Protein AF-0000000083314816 (afdb_homodimer)

Nearest PDB structures (foldseek):
  6uxu-assembly1_B  TM=8.491E-01  e=1.220E-17  Ochrobactrum sp. CTN-11
  4bp0-assembly1_A  TM=9.029E-01  e=8.608E-15  Pseudomonas aeruginosa
  4pdx-assembly1_A  TM=7.341E-01  e=4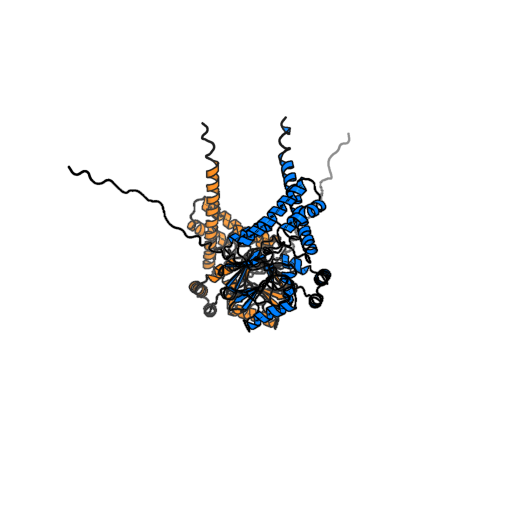.597E-15  Escherichia coli K-12
  4nur-assembly1_A  TM=7.501E-01  e=1.059E-13  Pseudomonas sp. S9
  2yhe-assembly3_C  TM=7.463E-01  e=1.769E-13  Pseudomonas sp. DSM 6611

Sequence (682 aa):
MSPLSGDNRQHREVLKQSSSWREGNMARRRSAVRIGVTGLGEREELAPGIFINTHYRGCTPGFIYTEEGIILVDTPLIPKQAIDWRQQIEEEYPGHPFLYLINTDHHRGHALGNQYFMPCKVIAHERAHKEMSGYTENFKERVRNSFKREPEIQAQLNNIIIIPPHVTFTNRAKLLFGGREIELIFVGGHTPATSIVWLPEEKICFVGDIVWVDQHPYMAQGNTLEWLSALELIRQLGAEILVPGHGPVCTPDATYKVAEYIEFMRARVRDYYLAGKTKNETKSGLVGEMLEWFPVPPERKAKIESQIKSGLNRVYREIQREMEEQGDGVHQDGDEDEDDDMSPLSGDNRQHREVLKQSSSWREGNMARRRSAVRIGVTGLGEREELAPGIFINTHYRGCTPGFIYTEEGIILVDTPLIPKQAIDWRQQIEEEYPGHPFLYLINTDHHRGHALGNQYFMPCKVIAHERAHKEMSGYTENFKERVRNSFKREPEIQAQLNNIIIIPPHVTFTNRAKLLFGGREIELIFVGGHTPATSIVWLPEEKICFVGDIVWVDQHPYMAQGNTLEWLSALELIRQLGAEILVPGHGPVCTPDATYKVAEYIEFMRARVRDYYLAGKTKNETKSGLVGEMLEWFPVPPERKAKIESQIKSGLNRVYREIQREMEEQGDGVHQDGDEDEDDD

Secondary structure (DSSP, 8-state):
-----------------------------------S--S----EEEETTEEE-SSSSSS--EEEEETTEEEEE---SSHHHHHHHHHHHHHHSTTPPEEEEE-S-SSHHHHGGGGGGTTSEEEEEHHHHHHHHT--HHHHHHHHHTTTT-HHHHHHGGG------SEEESSEEEEEETTEEEEEEE--SSSTT-EEEEETTTTEEEEEEEEETTS----TT--HHHHHHHHHHHHHHT-SEEEEEESS-B-THHHHHHHHHHHHHHHHHHHHHHTT--HHHHHHHHHHHHHTTS---GGGHHHHHHHHHHHHHHHHHHHHHHHHHHHHHHTTTSTTSGGG-/------SGGG----------------------------S----EEEETTEEE-SSSSSS--EEEEETTEEEEE---SSHHHHHHHHHHHHHHSTTPPEEEEE-S-SSHHHHGGGGGGTTSEEEEEHHHHHHHHT--HHHHHHHHHTTTT-HHHHHHGGG------SEEESSEEEEEETTEEEEEEE--SSSTT-EEEEETTTTEEEEEEEEETTS----TT--HHHHHHHHHHHHHHT-SEEEEEESS-B-THHHHHHHHHHHHHHHHHHHHHHTT--HHHHHHHHHHHHHTTS---GGGHHHHHHHHHHHHHHHHHHHHHHHHHHHHHHTTTSTTSGGG-

pLDDT: mean 86.18, std 24.82, range [18.45, 98.94]

InterPro domains:
  IPR001279 Metallo-beta-lactamase [PF00753] (62-246)
  IPR001279 Metallo-beta-lactamase [SM00849] (58-246)
  IPR036866 Ribonuclease Z/Hydroxyacylglutathione hydrolase-like [G3DSA:3.60.15.10] (41-270)
  IPR036866 Ribonuclease Z/Hydroxyacylglutathione hydrolase-like [SSF56281] (39-324)
  IPR050855 Metallo-beta-lactamase type 2-like [PTHR42951] (54-259)

Structure (mmCIF, N/CA/C/O backbone):
data_AF-0000000083314816-model_v1
#
loop_
_entity.id
_entity.type
_entity.pdbx_description
1 polymer 'MBL fold metallo-hydrolase'
#
loop_
_atom_site.group_PDB
_atom_site.id
_atom_site.type_symbol
_atom_site.label_atom_id
_atom_site.label_alt_id
_atom_site.label_comp_id
_atom_site.label_asym_id
_atom_site.label_entity_id
_atom_site.label_seq_id
_atom_site.pdbx_PDB_ins_code
_atom_site.Cartn_x
_atom_site.Cartn_y
_atom_site.Cartn_z
_atom_site.occupancy
_atom_site.B_iso_or_equiv
_atom_site.auth_seq_id
_atom_site.auth_comp_id
_atom_site.auth_asym_id
_atom_site.auth_atom_id
_atom_site.pdbx_PDB_model_num
ATOM 1 N N . MET A 1 1 ? 43 -64.75 64.438 1 20.27 1 MET A N 1
ATOM 2 C CA . MET A 1 1 ? 42.844 -65.875 63.531 1 20.27 1 MET A CA 1
ATOM 3 C C . MET A 1 1 ? 42.094 -65.438 62.25 1 20.27 1 MET A C 1
ATOM 5 O O . MET A 1 1 ? 42.375 -66 61.188 1 20.27 1 MET A O 1
ATOM 9 N N . SER A 1 2 ? 40.906 -64.812 62.281 1 21.38 2 SER A N 1
ATOM 10 C CA . SER A 1 2 ? 39.906 -65.375 61.406 1 21.38 2 SER A CA 1
ATOM 11 C C . SER A 1 2 ? 40.094 -64.938 59.969 1 21.38 2 SER A C 1
ATOM 13 O O . SER A 1 2 ? 40.344 -63.75 59.688 1 21.38 2 SER A O 1
ATOM 15 N N . PRO A 1 3 ? 40.188 -65.75 58.906 1 25.14 3 PRO A N 1
ATOM 16 C CA . PRO A 1 3 ? 40.625 -65.938 57.531 1 25.14 3 PRO A CA 1
ATOM 17 C C . PRO A 1 3 ? 39.719 -65.312 56.5 1 25.14 3 PRO A C 1
ATOM 19 O O . PRO A 1 3 ? 40.125 -65.125 55.344 1 25.14 3 PRO A O 1
ATOM 22 N N . LEU A 1 4 ? 38.406 -65 56.875 1 20.64 4 LEU A N 1
ATOM 23 C CA . LEU A 1 4 ? 37.438 -65.562 55.969 1 20.64 4 LEU A CA 1
ATOM 24 C C . LEU A 1 4 ? 37.5 -64.938 54.594 1 20.64 4 LEU A C 1
ATOM 26 O O . LEU A 1 4 ? 37.406 -65.625 53.562 1 20.64 4 LEU A O 1
ATOM 30 N N . SER A 1 5 ? 37.219 -63.531 54.344 1 24.67 5 SER A N 1
ATOM 31 C CA . SER A 1 5 ? 36.031 -63.281 53.562 1 24.67 5 SER A CA 1
ATOM 32 C C . SER A 1 5 ? 36.344 -63.25 52.062 1 24.67 5 SER A C 1
ATOM 34 O O . SER A 1 5 ? 37.031 -62.344 51.594 1 24.67 5 SER A O 1
ATOM 36 N N . GLY A 1 6 ? 36.5 -64.375 51.344 1 22.3 6 GLY A N 1
ATOM 37 C CA . GLY A 1 6 ? 36.969 -64.812 50.062 1 22.3 6 GLY A CA 1
ATOM 38 C C . GLY A 1 6 ? 36.281 -64.188 48.906 1 22.3 6 GLY A C 1
ATOM 39 O O . GLY A 1 6 ? 36.938 -63.688 47.969 1 22.3 6 GLY A O 1
ATOM 40 N N . ASP A 1 7 ? 34.969 -64.562 48.719 1 20.66 7 ASP A N 1
ATOM 41 C CA . ASP A 1 7 ? 34.531 -65.312 47.562 1 20.66 7 ASP A CA 1
ATOM 42 C C . ASP A 1 7 ? 34.312 -64.438 46.375 1 20.66 7 ASP A C 1
ATOM 44 O O . ASP A 1 7 ? 34.844 -64.625 45.281 1 20.66 7 ASP A O 1
ATOM 48 N N . ASN A 1 8 ? 32.969 -64.062 46.062 1 20.09 8 ASN A N 1
ATOM 49 C CA . ASN A 1 8 ? 32.094 -64.5 44.969 1 20.09 8 ASN A CA 1
ATOM 50 C C . ASN A 1 8 ? 32 -63.5 43.844 1 20.09 8 ASN A C 1
ATOM 52 O O . ASN A 1 8 ? 31.078 -62.688 43.812 1 20.09 8 ASN A O 1
ATOM 56 N N . ARG A 1 9 ? 32.969 -62.531 43.625 1 23.69 9 ARG A N 1
ATOM 57 C CA . ARG A 1 9 ? 32.688 -61.375 42.781 1 23.69 9 ARG A CA 1
ATOM 58 C C . ARG A 1 9 ? 32.375 -61.812 41.344 1 23.69 9 ARG A C 1
ATOM 60 O O . ARG A 1 9 ? 33.156 -61.562 40.438 1 23.69 9 ARG A O 1
ATOM 67 N N . GLN A 1 10 ? 31.906 -63.188 41.219 1 18.72 10 GLN A N 1
ATOM 68 C CA . GLN A 1 10 ? 31.828 -63.781 39.875 1 18.72 10 GLN A CA 1
ATOM 69 C C . GLN A 1 10 ? 31.172 -62.812 38.906 1 18.72 10 GLN A C 1
ATOM 71 O O . GLN A 1 10 ? 31.734 -62.531 37.844 1 18.72 10 GLN A O 1
ATOM 76 N N . HIS A 1 11 ? 29.812 -63.125 38.562 1 19.84 11 HIS A N 1
ATOM 77 C CA . HIS A 1 11 ? 29.062 -63.5 37.375 1 19.84 11 HIS A CA 1
ATOM 78 C C . HIS A 1 11 ? 28.484 -62.281 36.688 1 19.84 11 HIS A C 1
ATOM 80 O O . HIS A 1 11 ? 27.359 -61.875 36.969 1 19.84 11 HIS A O 1
ATOM 86 N N . ARG A 1 12 ? 29.109 -61.125 36.688 1 20.83 12 ARG A N 1
ATOM 87 C CA . ARG A 1 12 ? 28.406 -59.969 36.125 1 20.83 12 ARG A CA 1
ATOM 88 C C . ARG A 1 12 ? 27.891 -60.281 34.719 1 20.83 12 ARG A C 1
ATOM 90 O O . ARG A 1 12 ? 28.375 -59.719 33.75 1 20.83 12 ARG A O 1
ATOM 97 N N . GLU A 1 13 ? 27.766 -61.656 34.438 1 19.08 13 GLU A N 1
ATOM 98 C CA . GLU A 1 13 ? 27.453 -62.031 33.062 1 19.08 13 GLU A CA 1
ATOM 99 C C . GLU A 1 13 ? 26.344 -61.188 32.469 1 19.08 13 GLU A C 1
ATOM 101 O O . GLU A 1 13 ? 26.438 -60.688 31.359 1 19.08 13 GLU A O 1
ATOM 106 N N . VAL A 1 14 ? 25.016 -61.469 32.844 1 21.23 14 VAL A N 1
ATOM 107 C CA . VAL A 1 14 ? 23.922 -61.781 31.922 1 21.23 14 VAL A CA 1
ATOM 108 C C . VAL A 1 14 ? 23.266 -60.5 31.438 1 21.23 14 VAL A C 1
ATOM 110 O O . VAL A 1 14 ? 22.266 -60.562 30.703 1 21.23 14 VAL A O 1
ATOM 113 N N . LEU A 1 15 ? 23.516 -59.406 31.953 1 20.12 15 LEU A N 1
ATOM 114 C CA . LEU A 1 15 ? 22.219 -58.75 31.812 1 20.12 15 LEU A CA 1
ATOM 115 C C . LEU A 1 15 ? 21.609 -59.062 30.438 1 20.12 15 LEU A C 1
ATOM 117 O O . LEU A 1 15 ? 22.328 -59.156 29.453 1 20.12 15 LEU A O 1
ATOM 121 N N . LYS A 1 16 ? 20.156 -59.281 30.375 1 20.28 16 LYS A N 1
ATOM 122 C CA . LYS A 1 16 ? 18.906 -59.625 29.703 1 20.28 16 LYS A CA 1
ATOM 123 C C . LYS A 1 16 ? 18.828 -58.969 28.344 1 20.28 16 LYS A C 1
ATOM 125 O O . LYS A 1 16 ? 19.391 -57.875 28.125 1 20.28 16 LYS A O 1
ATOM 130 N N . GLN A 1 17 ? 17.719 -59.219 27.484 1 18.45 17 GLN A N 1
ATOM 131 C CA . GLN A 1 17 ? 17.172 -59.781 26.266 1 18.45 17 GLN A CA 1
ATOM 132 C C . GLN A 1 17 ? 16.938 -58.719 25.219 1 18.45 17 GLN A C 1
ATOM 134 O O . GLN A 1 17 ? 17.312 -58.875 24.047 1 18.45 17 GLN A O 1
ATOM 139 N N . SER A 1 18 ? 15.672 -57.875 25.203 1 21.36 18 SER A N 1
ATOM 140 C CA . SER A 1 18 ? 14.453 -57.781 24.391 1 21.36 18 SER A CA 1
ATOM 141 C C . SER A 1 18 ? 14.625 -56.812 23.234 1 21.36 18 SER A C 1
ATOM 143 O O . SER A 1 18 ? 15.242 -55.75 23.375 1 21.36 18 SER A O 1
ATOM 145 N N . SER A 1 19 ? 14.281 -57.281 21.906 1 22.34 19 SER A N 1
ATOM 146 C CA . SER A 1 19 ? 14.164 -57.094 20.453 1 22.34 19 SER A CA 1
ATOM 147 C C . SER A 1 19 ? 13.305 -55.906 20.109 1 22.34 19 SER A C 1
ATOM 149 O O . SER A 1 19 ? 13.055 -55.625 18.922 1 22.34 19 SER A O 1
ATOM 151 N N . SER A 1 20 ? 12.344 -55.344 20.938 1 24.84 20 SER A N 1
ATOM 152 C CA . SER A 1 20 ? 11.141 -54.906 20.234 1 24.84 20 SER A CA 1
ATOM 153 C C . SER A 1 20 ? 11.469 -53.812 19.219 1 24.84 20 SER A C 1
ATOM 155 O O . SER A 1 20 ? 12.047 -52.781 19.562 1 24.84 20 SER A O 1
ATOM 157 N N . TRP A 1 21 ? 11.625 -54.188 17.922 1 21.34 21 TRP A N 1
ATOM 158 C CA . TRP A 1 21 ? 11.609 -53.531 16.625 1 21.34 21 TRP A CA 1
ATOM 159 C C . TRP A 1 21 ? 10.484 -52.5 16.562 1 21.34 21 TRP A C 1
ATOM 161 O O . TRP A 1 21 ? 9.305 -52.844 16.516 1 21.34 21 TRP A O 1
ATOM 171 N N . ARG A 1 22 ? 10.352 -51.531 17.531 1 26.05 22 ARG A N 1
ATOM 172 C CA . ARG A 1 22 ? 9.289 -50.562 17.312 1 26.05 22 ARG A CA 1
ATOM 173 C C . ARG A 1 22 ? 9.242 -50.125 15.852 1 26.05 22 ARG A C 1
ATOM 175 O O . ARG A 1 22 ? 10.219 -49.594 15.328 1 26.05 22 ARG A O 1
ATOM 182 N N . GLU A 1 23 ? 8.406 -50.781 14.992 1 22.8 23 GLU A N 1
ATOM 183 C CA . GLU A 1 23 ? 7.863 -50.438 13.68 1 22.8 23 GLU A CA 1
ATOM 184 C C . GLU A 1 23 ? 7.586 -48.938 13.562 1 22.8 23 GLU A C 1
ATOM 186 O O . GLU A 1 23 ? 6.758 -48.406 14.297 1 22.8 23 GLU A O 1
ATOM 191 N N . GLY A 1 24 ? 8.641 -48.188 13.484 1 25.47 24 GLY A N 1
ATOM 192 C CA . GLY A 1 24 ? 8.602 -46.781 13.141 1 25.47 24 GLY A CA 1
ATOM 193 C C . GLY A 1 24 ? 7.52 -46.438 12.133 1 25.47 24 GLY A C 1
ATOM 194 O O . GLY A 1 24 ? 7.508 -46.969 11.023 1 25.47 24 GLY A O 1
ATOM 195 N N . ASN A 1 25 ? 6.246 -46.281 12.656 1 25.61 25 ASN A N 1
ATOM 196 C CA . ASN A 1 25 ? 5.129 -45.781 11.859 1 25.61 25 ASN A CA 1
ATOM 197 C C . ASN A 1 25 ? 5.57 -44.688 10.914 1 25.61 25 ASN A C 1
ATOM 199 O O . ASN A 1 25 ? 5.91 -43.594 11.352 1 25.61 25 ASN A O 1
ATOM 203 N N . MET A 1 26 ? 6.434 -45.031 9.969 1 24.25 26 MET A N 1
ATOM 204 C CA . MET A 1 26 ? 6.605 -44.188 8.789 1 24.25 26 MET A CA 1
ATOM 205 C C . MET A 1 26 ? 5.27 -43.625 8.336 1 24.25 26 MET A C 1
ATOM 207 O O . MET A 1 26 ? 4.438 -44.344 7.785 1 24.25 26 MET A O 1
ATOM 211 N N . ALA A 1 27 ? 4.723 -42.719 9.086 1 31.62 27 ALA A N 1
ATOM 212 C CA . ALA A 1 27 ? 3.654 -41.969 8.445 1 31.62 27 ALA A CA 1
ATOM 213 C C . ALA A 1 27 ? 3.957 -41.75 6.961 1 31.62 27 ALA A C 1
ATOM 215 O O . ALA A 1 27 ? 4.957 -41.094 6.613 1 31.62 27 ALA A O 1
ATOM 216 N N . ARG A 1 28 ? 3.686 -42.688 6.008 1 26.64 28 ARG A N 1
ATOM 217 C CA . ARG A 1 28 ? 3.578 -42.469 4.566 1 26.64 28 ARG A CA 1
ATOM 218 C C . ARG A 1 28 ? 3.115 -41.062 4.242 1 26.64 28 ARG A C 1
ATOM 220 O O . ARG A 1 28 ? 1.973 -40.688 4.527 1 26.64 28 ARG A O 1
ATOM 227 N N . ARG A 1 29 ? 3.971 -40.188 4.277 1 31.88 29 ARG A N 1
ATOM 228 C CA . ARG A 1 29 ? 3.805 -38.906 3.631 1 31.88 29 ARG A CA 1
ATOM 229 C C . ARG A 1 29 ? 3.16 -39.062 2.258 1 31.88 29 ARG A C 1
ATOM 231 O O . ARG A 1 29 ? 3.775 -39.594 1.332 1 31.88 29 ARG A O 1
ATOM 238 N N . ARG A 1 30 ? 1.808 -39.344 2.295 1 30 30 ARG A N 1
ATOM 239 C CA . ARG A 1 30 ? 0.993 -39.281 1.086 1 30 30 ARG A CA 1
ATOM 240 C C . ARG A 1 30 ? 1.408 -38.125 0.194 1 30 30 ARG A C 1
ATOM 242 O O . ARG A 1 30 ? 1.398 -36.969 0.626 1 30 30 ARG A O 1
ATOM 249 N N . SER A 1 31 ? 2.369 -38.406 -0.643 1 30.31 31 SER A N 1
ATOM 250 C CA . SER A 1 31 ? 2.574 -37.531 -1.778 1 30.31 31 SER A CA 1
ATOM 251 C C . SER A 1 31 ? 1.247 -37.094 -2.396 1 30.31 31 SER A C 1
ATOM 253 O O . SER A 1 31 ? 0.517 -37.938 -2.943 1 30.31 31 SER A O 1
ATOM 255 N N . ALA A 1 32 ? 0.438 -36.375 -1.744 1 33.25 32 ALA A N 1
ATOM 256 C CA . ALA A 1 32 ? -0.787 -35.875 -2.365 1 33.25 32 ALA A CA 1
ATOM 257 C C . ALA A 1 32 ? -0.501 -35.281 -3.742 1 33.25 32 ALA A C 1
ATOM 259 O O . ALA A 1 32 ? -0.044 -34.156 -3.852 1 33.25 32 ALA A O 1
ATOM 260 N N . VAL A 1 33 ? 0.19 -36.031 -4.566 1 32.28 33 VAL A N 1
ATOM 261 C CA . VAL A 1 33 ? 0.134 -35.625 -5.965 1 32.28 33 VAL A CA 1
ATOM 262 C C . VAL A 1 33 ? -1.288 -35.188 -6.32 1 32.28 33 VAL A C 1
ATOM 264 O O . VAL A 1 33 ? -2.23 -35.969 -6.188 1 32.28 33 VAL A O 1
ATOM 267 N N . ARG A 1 34 ? -1.698 -33.906 -6.262 1 39.19 34 ARG A N 1
ATOM 268 C CA . ARG A 1 34 ? -2.963 -33.344 -6.73 1 39.19 34 ARG A CA 1
ATOM 269 C C . ARG A 1 34 ? -3.264 -33.812 -8.156 1 39.19 34 ARG A C 1
ATOM 271 O O . ARG A 1 34 ? -2.826 -33.156 -9.117 1 39.19 34 ARG A O 1
ATOM 278 N N . ILE A 1 35 ? -3.018 -34.875 -8.719 1 32.91 35 ILE A N 1
ATOM 279 C CA . ILE A 1 35 ? -3.594 -35.375 -9.953 1 32.91 35 ILE A CA 1
ATOM 280 C C . ILE A 1 35 ? -5.117 -35.281 -9.898 1 32.91 35 ILE A C 1
ATOM 282 O O . ILE A 1 35 ? -5.746 -35.75 -8.945 1 32.91 35 ILE A O 1
ATOM 286 N N . GLY A 1 36 ? -5.859 -34.594 -10.969 1 36.47 36 GLY A N 1
ATOM 287 C CA . GLY A 1 36 ? -7.152 -34.406 -11.617 1 36.47 36 GLY A CA 1
ATOM 288 C C . GLY A 1 36 ? -8.258 -34.031 -10.648 1 36.47 36 GLY A C 1
ATOM 289 O O . GLY A 1 36 ? -9.398 -34.469 -10.789 1 36.47 36 GLY A O 1
ATOM 290 N N . VAL A 1 37 ? -7.98 -33.594 -9.469 1 39.78 37 VAL A N 1
ATOM 291 C CA . VAL A 1 37 ? -9.102 -33.406 -8.539 1 39.78 37 VAL A CA 1
ATOM 292 C C . VAL A 1 37 ? -10.086 -32.406 -9.102 1 39.78 37 VAL A C 1
ATOM 294 O O . VAL A 1 37 ? -9.766 -31.203 -9.203 1 39.78 37 VAL A O 1
ATOM 297 N N . THR A 1 38 ? -10.867 -32.656 -10.109 1 46.25 38 THR A N 1
ATOM 298 C CA . THR A 1 38 ? -12.078 -31.938 -10.484 1 46.25 38 THR A CA 1
ATOM 299 C C . THR A 1 38 ? -12.961 -31.688 -9.266 1 46.25 38 THR A C 1
ATOM 301 O O . THR A 1 38 ? -14.031 -31.094 -9.375 1 46.25 38 THR A O 1
ATOM 304 N N . GLY A 1 39 ? -12.547 -32.188 -8.172 1 53.81 39 GLY A N 1
ATOM 305 C CA . GLY A 1 39 ? -13.516 -32.062 -7.094 1 53.81 39 GLY A CA 1
ATOM 306 C C . GLY A 1 39 ? -13.375 -30.766 -6.32 1 53.81 39 GLY A C 1
ATOM 307 O O . GLY A 1 39 ? -12.414 -30.016 -6.523 1 53.81 39 GLY A O 1
ATOM 308 N N . LEU A 1 40 ? -14.492 -30.219 -5.902 1 64.25 40 LEU A N 1
ATOM 309 C CA . LEU A 1 40 ? -14.633 -29 -5.102 1 64.25 40 LEU A CA 1
ATOM 310 C C . LEU A 1 40 ? -13.93 -29.156 -3.758 1 64.25 40 LEU A C 1
ATOM 312 O O . LEU A 1 40 ? -13.5 -28.156 -3.162 1 64.25 40 LEU A O 1
ATOM 316 N N . GLY A 1 41 ? -13.328 -30.344 -3.457 1 65.56 41 GLY A N 1
ATOM 317 C CA . GLY A 1 41 ? -12.648 -30.656 -2.211 1 65.56 41 GLY A CA 1
ATOM 318 C C . GLY A 1 41 ? -13.18 -29.859 -1.029 1 65.56 41 GLY A C 1
ATOM 319 O O . GLY A 1 41 ? -14.109 -29.062 -1.175 1 65.56 41 GLY A O 1
ATOM 320 N N . GLU A 1 42 ? -12.75 -30.297 0.135 1 80 42 GLU A N 1
ATOM 321 C CA . GLU A 1 42 ? -13.195 -29.641 1.361 1 80 42 GLU A CA 1
ATOM 322 C C . GLU A 1 42 ? -12.195 -28.562 1.801 1 80 42 GLU A C 1
ATOM 324 O O . GLU A 1 42 ? -10.984 -28.766 1.7 1 80 42 GLU A O 1
ATOM 329 N N . ARG A 1 43 ? -12.797 -27.531 2.162 1 88.06 43 ARG A N 1
ATOM 330 C CA . ARG A 1 43 ? -11.992 -26.469 2.744 1 88.06 43 ARG A CA 1
ATOM 331 C C . ARG A 1 43 ? -11.367 -26.906 4.062 1 88.06 43 ARG A C 1
ATOM 333 O O . ARG A 1 43 ? -11.883 -27.812 4.73 1 88.06 43 ARG A O 1
ATOM 340 N N . GLU A 1 44 ? -10.242 -26.422 4.324 1 94.25 44 GLU A N 1
ATOM 341 C CA . GLU A 1 44 ? -9.523 -26.625 5.574 1 94.25 44 GLU A CA 1
ATOM 342 C C . GLU A 1 44 ? -9.398 -25.344 6.375 1 94.25 44 GLU A C 1
ATOM 344 O O . GLU A 1 44 ? -9.133 -24.281 5.809 1 94.25 44 GLU A O 1
ATOM 349 N N . GLU A 1 45 ? -9.672 -25.422 7.68 1 96.81 45 GLU A N 1
ATOM 350 C CA . GLU A 1 45 ? -9.422 -24.281 8.57 1 96.81 45 GLU A CA 1
ATOM 351 C C . GLU A 1 45 ? -8.078 -24.422 9.266 1 96.81 45 GLU A C 1
ATOM 353 O O . GLU A 1 45 ? -7.887 -25.328 10.086 1 96.81 45 GLU A O 1
ATOM 358 N N . LEU A 1 46 ? -7.184 -23.547 9.023 1 97.94 46 LEU A N 1
ATOM 359 C CA . LEU A 1 46 ? -5.824 -23.625 9.547 1 97.94 46 LEU A CA 1
ATOM 360 C C . LEU A 1 46 ? -5.75 -23.031 10.953 1 97.94 46 LEU A C 1
ATOM 362 O O . LEU A 1 46 ? -4.938 -23.469 11.773 1 97.94 46 LEU A O 1
ATOM 366 N N . ALA A 1 47 ? -6.48 -22.047 11.203 1 98 47 ALA A N 1
ATOM 367 C CA . ALA A 1 47 ? -6.695 -21.312 12.453 1 98 47 ALA A CA 1
ATOM 368 C C . ALA A 1 47 ? -8.086 -20.688 12.484 1 98 47 ALA A C 1
ATOM 370 O O . ALA A 1 47 ? -8.773 -20.625 11.461 1 98 47 ALA A O 1
ATOM 371 N N . PRO A 1 48 ? -8.555 -20.328 13.656 1 97.5 48 PRO A N 1
ATOM 372 C CA . PRO A 1 48 ? -9.898 -19.75 13.695 1 97.5 48 PRO A CA 1
ATOM 373 C C . PRO A 1 48 ? -10.102 -18.625 12.672 1 97.5 48 PRO A C 1
ATOM 375 O O . PRO A 1 48 ? -9.438 -17.594 12.758 1 97.5 48 PRO A O 1
ATOM 378 N N . GLY A 1 49 ? -10.922 -18.891 11.68 1 97.88 49 GLY A N 1
ATOM 379 C CA . GLY A 1 49 ? -11.297 -17.875 10.711 1 97.88 49 GLY A CA 1
ATOM 380 C C . GLY A 1 49 ? -10.375 -17.828 9.508 1 97.88 49 GLY A C 1
ATOM 381 O O . GLY A 1 49 ? -10.5 -16.938 8.656 1 97.88 49 GLY A O 1
ATOM 382 N N . ILE A 1 50 ? -9.391 -18.734 9.484 1 98.62 50 ILE A N 1
ATOM 383 C CA . ILE A 1 50 ? -8.484 -18.797 8.344 1 98.62 50 ILE A CA 1
ATOM 384 C C . ILE A 1 50 ? -8.688 -20.109 7.59 1 98.62 50 ILE A C 1
ATOM 386 O O . ILE A 1 50 ? -8.367 -21.172 8.102 1 98.62 50 ILE A O 1
ATOM 390 N N . PHE A 1 51 ? -9.133 -19.984 6.348 1 98.19 51 PHE A N 1
ATOM 391 C CA . PHE A 1 51 ? -9.523 -21.156 5.586 1 98.19 51 PHE A CA 1
ATOM 392 C C . PHE A 1 51 ? -8.781 -21.203 4.254 1 98.19 51 PHE A C 1
ATOM 394 O O . PHE A 1 51 ? -8.445 -20.172 3.686 1 98.19 51 PHE A O 1
ATOM 401 N N . ILE A 1 52 ? -8.562 -22.469 3.766 1 98.12 52 ILE A N 1
ATOM 402 C CA . ILE A 1 52 ? -7.949 -22.672 2.457 1 98.12 52 ILE A CA 1
ATOM 403 C C . ILE A 1 52 ? -8.617 -23.844 1.742 1 98.12 52 ILE A C 1
ATOM 405 O O . ILE A 1 52 ? -9.398 -24.578 2.346 1 98.12 52 ILE A O 1
ATOM 409 N N . ASN A 1 53 ? -8.359 -23.891 0.486 1 96.12 53 ASN A N 1
ATOM 410 C CA . ASN A 1 53 ? -8.703 -25.062 -0.307 1 96.12 53 ASN A CA 1
ATOM 411 C C . ASN A 1 53 ? -7.551 -25.469 -1.225 1 96.12 53 ASN A C 1
ATOM 413 O O . ASN A 1 53 ? -7.184 -24.734 -2.137 1 96.12 53 ASN A O 1
ATOM 417 N N . THR A 1 54 ? -7 -26.656 -1.006 1 92.69 54 THR A N 1
ATOM 418 C CA . THR A 1 54 ? -5.832 -27.094 -1.753 1 92.69 54 THR A CA 1
ATOM 419 C C . THR A 1 54 ? -6.25 -27.938 -2.961 1 92.69 54 THR A C 1
ATOM 421 O O . THR A 1 54 ? -5.402 -28.484 -3.666 1 92.69 54 THR A O 1
ATOM 424 N N . HIS A 1 55 ? -7.535 -28 -3.246 1 91.31 55 HIS A N 1
ATOM 425 C CA . HIS A 1 55 ? -8.016 -28.938 -4.262 1 91.31 55 HIS A CA 1
ATOM 426 C C . HIS A 1 55 ? -8.352 -28.203 -5.559 1 91.31 55 HIS A C 1
ATOM 428 O O . HIS A 1 55 ? -8.594 -28.844 -6.59 1 91.31 55 HIS A O 1
ATOM 434 N N . TYR A 1 56 ? -8.383 -26.938 -5.457 1 92.56 56 TYR A N 1
ATOM 435 C CA . TYR A 1 56 ? -8.727 -26.172 -6.648 1 92.56 56 TYR A CA 1
ATOM 436 C C . TYR A 1 56 ? -7.543 -26.078 -7.598 1 92.56 56 TYR A C 1
ATOM 438 O O . TYR A 1 56 ? -6.391 -26.172 -7.176 1 92.56 56 TYR A O 1
ATOM 446 N N . ARG A 1 57 ? -7.863 -26 -8.844 1 89.31 57 ARG A N 1
ATOM 447 C CA . ARG A 1 57 ? -6.84 -25.812 -9.867 1 89.31 57 ARG A CA 1
ATOM 448 C C . ARG A 1 57 ? -6.305 -24.391 -9.852 1 89.31 57 ARG A C 1
ATOM 450 O O . ARG A 1 57 ? -7.055 -23.438 -9.625 1 89.31 57 ARG A O 1
ATOM 457 N N . GLY A 1 58 ? -4.973 -24.281 -10.109 1 90.19 58 GLY A N 1
ATOM 458 C CA . GLY A 1 58 ? -4.387 -22.969 -10.266 1 90.19 58 GLY A CA 1
ATOM 459 C C . GLY A 1 58 ? -3.564 -22.531 -9.07 1 90.19 58 GLY A C 1
ATOM 460 O O . GLY A 1 58 ? -2.42 -22.094 -9.219 1 90.19 58 GLY A O 1
ATOM 461 N N . CYS A 1 59 ? -4.238 -22.562 -7.949 1 94.12 59 CYS A N 1
ATOM 462 C CA . CYS A 1 59 ? -3.564 -22.141 -6.727 1 94.12 59 CYS A CA 1
ATOM 463 C C . CYS A 1 59 ? -4.297 -22.656 -5.496 1 94.12 59 CYS A C 1
ATOM 465 O O . CYS A 1 59 ? -5.27 -23.406 -5.613 1 94.12 59 CYS A O 1
ATOM 467 N N . THR A 1 60 ? -3.715 -22.406 -4.352 1 96.19 60 THR A N 1
ATOM 468 C CA . THR A 1 60 ? -4.383 -22.609 -3.07 1 96.19 60 THR A CA 1
ATOM 469 C C . THR A 1 60 ? -5.039 -21.328 -2.588 1 96.19 60 THR A C 1
ATOM 471 O O . THR A 1 60 ? -4.402 -20.516 -1.918 1 96.19 60 THR A O 1
ATOM 474 N N . PRO A 1 61 ? -6.293 -21.141 -2.92 1 97.88 61 PRO A N 1
ATOM 475 C CA . PRO A 1 61 ? -6.953 -19.922 -2.434 1 97.88 61 PRO A CA 1
ATOM 476 C C . PRO A 1 61 ? -7.266 -19.984 -0.94 1 97.88 61 PRO A C 1
ATOM 478 O O . PRO A 1 61 ? -7.379 -21.062 -0.37 1 97.88 61 PRO A O 1
ATOM 481 N N . GLY A 1 62 ? -7.359 -18.844 -0.328 1 98.44 62 GLY A N 1
ATOM 482 C CA . GLY A 1 62 ? -7.75 -18.734 1.068 1 98.44 62 GLY A CA 1
ATOM 483 C C . GLY A 1 62 ? -8.703 -17.594 1.337 1 98.44 62 GLY A C 1
ATOM 484 O O . GLY A 1 62 ? -8.938 -16.75 0.464 1 98.44 62 GLY A O 1
ATOM 485 N N . PHE A 1 63 ? -9.344 -17.641 2.473 1 98.56 63 PHE A N 1
ATOM 486 C CA . PHE A 1 63 ? -10.039 -16.469 2.971 1 98.56 63 PHE A CA 1
ATOM 487 C C . PHE A 1 63 ? -9.859 -16.328 4.477 1 98.56 63 PHE A C 1
ATOM 489 O O . PHE A 1 63 ? -9.664 -17.312 5.18 1 98.56 63 PHE A O 1
ATOM 496 N N . ILE A 1 64 ? -9.859 -15.156 4.898 1 98.75 64 ILE A N 1
ATOM 497 C CA . ILE A 1 64 ? -9.664 -14.734 6.281 1 98.75 64 ILE A CA 1
ATOM 498 C C . ILE A 1 64 ? -10.922 -14.023 6.785 1 98.75 64 ILE A C 1
ATOM 500 O O . ILE A 1 64 ? -11.32 -12.992 6.238 1 98.75 64 ILE A O 1
ATOM 504 N N . TYR A 1 65 ? -11.492 -14.586 7.75 1 98.44 65 TYR A N 1
ATOM 505 C CA . TYR A 1 65 ? -12.648 -13.969 8.398 1 98.44 65 TYR A CA 1
ATOM 506 C C . TYR A 1 65 ? -12.203 -12.867 9.352 1 98.44 65 TYR A C 1
ATOM 508 O O . TYR A 1 65 ? -11.25 -13.039 10.109 1 98.44 65 TYR A O 1
ATOM 516 N N . THR A 1 66 ? -12.875 -11.727 9.25 1 97.5 66 THR A N 1
ATOM 517 C CA . THR A 1 66 ? -12.82 -10.672 10.266 1 97.5 66 THR A CA 1
ATOM 518 C C . THR A 1 66 ? -14.227 -10.258 10.688 1 97.5 66 THR A C 1
ATOM 520 O O . THR A 1 66 ? -15.195 -10.531 9.977 1 97.5 66 THR A O 1
ATOM 523 N N . GLU A 1 67 ? -14.352 -9.594 11.828 1 95.56 67 GLU A N 1
ATOM 524 C CA . GLU A 1 67 ? -15.648 -9.141 12.305 1 95.56 67 GLU A CA 1
ATOM 525 C C . GLU A 1 67 ? -16.266 -8.125 11.344 1 95.56 67 GLU A C 1
ATOM 527 O O . GLU A 1 67 ? -17.484 -7.941 11.328 1 95.56 67 GLU A O 1
ATOM 532 N N . GLU A 1 68 ? -15.438 -7.582 10.562 1 96.12 68 GLU A N 1
ATOM 533 C CA . GLU A 1 68 ? -15.93 -6.535 9.664 1 96.12 68 GLU A CA 1
ATOM 534 C C . GLU A 1 68 ? -16.219 -7.09 8.273 1 96.12 68 GLU A C 1
ATOM 536 O O . GLU A 1 68 ? -16.828 -6.41 7.445 1 96.12 68 GLU A O 1
ATOM 541 N N . GLY A 1 69 ? -15.703 -8.297 7.996 1 97.88 69 GLY A N 1
ATOM 542 C CA . GLY A 1 69 ? -15.883 -8.883 6.676 1 97.88 69 GLY A CA 1
ATOM 543 C C . GLY A 1 69 ? -14.82 -9.906 6.32 1 97.88 69 GLY A C 1
ATOM 544 O O . GLY A 1 69 ? -14.094 -10.375 7.195 1 97.88 69 GLY A O 1
ATOM 545 N N . ILE A 1 70 ? -14.805 -10.242 4.98 1 98.62 70 ILE A N 1
ATOM 546 C CA . ILE A 1 70 ? -13.969 -11.336 4.5 1 98.62 70 ILE A CA 1
ATOM 547 C C . ILE A 1 70 ? -12.844 -10.789 3.623 1 98.62 70 ILE A C 1
ATOM 549 O O . ILE A 1 70 ? -13.078 -9.914 2.785 1 98.62 70 ILE A O 1
ATOM 553 N N . ILE A 1 71 ? -11.664 -11.273 3.902 1 98.88 71 ILE A N 1
ATOM 554 C CA . ILE A 1 71 ? -10.523 -10.984 3.039 1 98.88 71 ILE A CA 1
ATOM 555 C C . ILE A 1 71 ? -10.094 -12.25 2.309 1 98.88 71 ILE A C 1
ATOM 557 O O . ILE A 1 71 ? -9.859 -13.289 2.936 1 98.88 71 ILE A O 1
ATOM 561 N N . LEU A 1 72 ? -9.992 -12.133 1.011 1 98.88 72 LEU A N 1
ATOM 562 C CA . LEU A 1 72 ? -9.641 -13.273 0.17 1 98.88 72 LEU A CA 1
ATOM 563 C C . LEU A 1 72 ? -8.172 -13.242 -0.216 1 98.88 72 LEU A C 1
ATOM 565 O O . LEU A 1 72 ? -7.586 -12.164 -0.354 1 98.88 72 LEU A O 1
ATOM 569 N N . VAL A 1 73 ? -7.578 -14.398 -0.373 1 98.94 73 VAL A N 1
ATOM 570 C CA . VAL A 1 73 ? -6.242 -14.547 -0.947 1 98.94 73 VAL A CA 1
ATOM 571 C C . VAL A 1 73 ? -6.316 -15.398 -2.211 1 98.94 73 VAL A C 1
ATOM 573 O O . VAL A 1 73 ? -6.633 -16.594 -2.145 1 98.94 73 VAL A O 1
ATOM 576 N N . ASP A 1 74 ? -6.09 -14.805 -3.332 1 98.81 74 ASP A N 1
ATOM 577 C CA . ASP A 1 74 ? -6.125 -15.414 -4.656 1 98.81 74 ASP A CA 1
ATOM 578 C C . ASP A 1 74 ? -7.496 -16.031 -4.941 1 98.81 74 ASP A C 1
ATOM 580 O O . ASP A 1 74 ? -8.359 -16.047 -4.066 1 98.81 74 ASP A O 1
ATOM 584 N N . THR A 1 75 ? -7.664 -16.406 -6.195 1 98.25 75 THR A N 1
ATOM 585 C CA . THR A 1 75 ? -8.93 -16.984 -6.641 1 98.25 75 THR A CA 1
ATOM 586 C C . THR A 1 75 ? -8.688 -18.156 -7.578 1 98.25 75 THR A C 1
ATOM 588 O O . THR A 1 75 ? -7.738 -18.156 -8.359 1 98.25 75 THR A O 1
ATOM 591 N N . PRO A 1 76 ? -9.57 -19.141 -7.551 1 96.62 76 PRO A N 1
ATOM 592 C CA . PRO A 1 76 ? -9.414 -20.297 -8.43 1 96.62 76 PRO A CA 1
ATOM 593 C C . PRO A 1 76 ? -9.477 -19.938 -9.914 1 96.62 76 PRO A C 1
ATOM 595 O O . PRO A 1 76 ? -10.25 -19.047 -10.297 1 96.62 76 PRO A O 1
ATOM 598 N N . LEU A 1 77 ? -8.766 -20.703 -10.664 1 96.38 77 LEU A N 1
ATOM 599 C CA . LEU A 1 77 ? -8.656 -20.484 -12.102 1 96.38 77 LEU A CA 1
ATOM 600 C C . LEU A 1 77 ? -9.953 -20.891 -12.812 1 96.38 77 LEU A C 1
ATOM 602 O O . LEU A 1 77 ? -10.422 -20.172 -13.695 1 96.38 77 LEU A O 1
ATOM 606 N N . ILE A 1 78 ? -10.508 -22 -12.398 1 96.44 78 ILE A N 1
ATOM 607 C CA . ILE A 1 78 ? -11.672 -22.562 -13.07 1 96.44 78 ILE A CA 1
ATOM 608 C C . ILE A 1 78 ? -12.945 -21.906 -12.531 1 96.44 78 ILE A C 1
ATOM 610 O O . ILE A 1 78 ? -13.188 -21.906 -11.328 1 96.44 78 ILE A O 1
ATOM 614 N N . PRO A 1 79 ? -13.812 -21.406 -13.406 1 97.25 79 PRO A N 1
ATOM 615 C CA . PRO A 1 79 ? -15 -20.656 -13 1 97.25 79 PRO A CA 1
ATOM 616 C C . PRO A 1 79 ? -15.891 -21.438 -12.031 1 97.25 79 PRO A C 1
ATOM 618 O O . PRO A 1 79 ? -16.312 -20.906 -11 1 97.25 79 PRO A O 1
ATOM 621 N N . LYS A 1 80 ? -16.141 -22.688 -12.281 1 96.25 80 LYS A N 1
ATOM 622 C CA . LYS A 1 80 ? -16.984 -23.5 -11.391 1 96.25 80 LYS A CA 1
ATOM 623 C C . LYS A 1 80 ? -16.391 -23.562 -9.984 1 96.25 80 LYS A C 1
ATOM 625 O O . LYS A 1 80 ? -17.125 -23.547 -9 1 96.25 80 LYS A O 1
ATOM 630 N N . GLN A 1 81 ? -15.117 -23.641 -9.922 1 96.5 81 GLN A N 1
ATOM 631 C CA . GLN A 1 81 ? -14.43 -23.688 -8.633 1 96.5 81 GLN A CA 1
ATOM 632 C C . GLN A 1 81 ? -14.469 -22.328 -7.93 1 96.5 81 GLN A C 1
ATOM 634 O O . GLN A 1 81 ? -14.648 -22.266 -6.711 1 96.5 81 GLN A O 1
ATOM 639 N N . ALA A 1 82 ? -14.336 -21.281 -8.688 1 97.31 82 ALA A N 1
ATOM 640 C CA . ALA A 1 82 ? -14.422 -19.938 -8.117 1 97.31 82 ALA A CA 1
ATOM 641 C C . ALA A 1 82 ? -15.82 -19.672 -7.562 1 97.31 82 ALA A C 1
ATOM 643 O O . ALA A 1 82 ? -15.961 -19.125 -6.461 1 97.31 82 ALA A O 1
ATOM 644 N N . ILE A 1 83 ? -16.781 -20.062 -8.266 1 97.25 83 ILE A N 1
ATOM 645 C CA . ILE A 1 83 ? -18.172 -19.875 -7.852 1 97.25 83 ILE A CA 1
ATOM 646 C C . ILE A 1 83 ? -18.438 -20.719 -6.605 1 97.25 83 ILE A C 1
ATOM 648 O O . ILE A 1 83 ? -19.062 -20.25 -5.652 1 97.25 83 ILE A O 1
ATOM 652 N N . ASP A 1 84 ? -17.938 -21.906 -6.645 1 96.44 84 ASP A N 1
ATOM 653 C CA . ASP A 1 84 ? -18.078 -22.781 -5.484 1 96.44 84 ASP A CA 1
ATOM 654 C C . ASP A 1 84 ? -17.422 -22.172 -4.254 1 96.44 84 ASP A C 1
ATOM 656 O O . ASP A 1 84 ? -17.984 -22.188 -3.164 1 96.44 84 ASP A O 1
ATOM 660 N N . TRP A 1 85 ? -16.234 -21.656 -4.422 1 97.12 85 TRP A N 1
ATOM 661 C CA . TRP A 1 85 ? -15.492 -21.031 -3.332 1 97.12 85 TRP A CA 1
ATOM 662 C C . TRP A 1 85 ? -16.281 -19.875 -2.734 1 97.12 85 TRP A C 1
ATOM 664 O O . TRP A 1 85 ? -16.422 -19.766 -1.513 1 97.12 85 TRP A O 1
ATOM 674 N N . ARG A 1 86 ? -16.797 -19 -3.559 1 97.69 86 ARG A N 1
ATOM 675 C CA . ARG A 1 86 ? -17.625 -17.891 -3.111 1 97.69 86 ARG A CA 1
ATOM 676 C C . ARG A 1 86 ? -18.828 -18.391 -2.318 1 97.69 86 ARG A C 1
ATOM 678 O O . ARG A 1 86 ? -19.141 -17.844 -1.258 1 97.69 86 ARG A O 1
ATOM 685 N N . GLN A 1 87 ? -19.453 -19.422 -2.816 1 96.38 87 GLN A N 1
ATOM 686 C CA . GLN A 1 87 ? -20.625 -19.969 -2.162 1 96.38 87 GLN A CA 1
ATOM 687 C C . GLN A 1 87 ? -20.297 -20.516 -0.78 1 96.38 87 GLN A C 1
ATOM 689 O O . GLN A 1 87 ? -21.047 -20.297 0.177 1 96.38 87 GLN A O 1
ATOM 694 N N . GLN A 1 88 ? -19.203 -21.188 -0.732 1 95.12 88 GLN A N 1
ATOM 695 C CA . GLN A 1 88 ? -18.781 -21.719 0.556 1 95.12 88 GLN A CA 1
ATOM 696 C C . GLN A 1 88 ? -18.594 -20.609 1.58 1 95.12 88 GLN A C 1
ATOM 698 O O . GLN A 1 88 ? -18.984 -20.75 2.74 1 95.12 88 GLN A O 1
ATOM 703 N N . ILE A 1 89 ? -18.031 -19.547 1.164 1 96.88 89 ILE A N 1
ATOM 704 C CA . ILE A 1 89 ? -17.766 -18.406 2.043 1 96.88 89 ILE A CA 1
ATOM 705 C C . ILE A 1 89 ? -19.094 -17.781 2.488 1 96.88 89 ILE A C 1
ATOM 707 O O . ILE A 1 89 ? -19.297 -17.531 3.678 1 96.88 89 ILE A O 1
ATOM 711 N N . GLU A 1 90 ? -19.953 -17.578 1.592 1 97 90 GLU A N 1
ATOM 712 C CA . GLU A 1 90 ? -21.234 -16.938 1.883 1 97 90 GLU A CA 1
ATOM 713 C C . GLU A 1 90 ? -22.078 -17.812 2.793 1 97 90 GLU A C 1
ATOM 715 O O . GLU A 1 90 ? -22.859 -17.312 3.609 1 97 90 GLU A O 1
ATOM 720 N N . GLU A 1 91 ? -21.891 -19.125 2.633 1 95.5 91 GLU A N 1
ATOM 721 C CA . GLU A 1 91 ? -22.625 -20.047 3.496 1 95.5 91 GLU A CA 1
ATOM 722 C C . GLU A 1 91 ? -22.047 -20.047 4.914 1 95.5 91 GLU A C 1
ATOM 724 O O . GLU A 1 91 ? -22.797 -20.109 5.891 1 95.5 91 GLU A O 1
ATOM 729 N N . GLU A 1 92 ? -20.781 -19.969 4.984 1 94.62 92 GLU A N 1
ATOM 730 C CA . GLU A 1 92 ? -20.125 -20 6.285 1 94.62 92 GLU A CA 1
ATOM 731 C C . GLU A 1 92 ? -20.344 -18.688 7.043 1 94.62 92 GLU A C 1
ATOM 733 O O . GLU A 1 92 ? -20.516 -18.703 8.266 1 94.62 92 GLU A O 1
ATOM 738 N N . TYR A 1 93 ? -20.328 -17.609 6.371 1 96.75 93 TYR A N 1
ATOM 739 C CA . TYR A 1 93 ? -20.469 -16.281 6.965 1 96.75 93 TYR A CA 1
ATOM 740 C C . TYR A 1 93 ? -21.531 -15.477 6.238 1 96.75 93 TYR A C 1
ATOM 742 O O . TYR A 1 93 ? -21.219 -14.461 5.602 1 96.75 93 TYR A O 1
ATOM 750 N N . PRO A 1 94 ? -22.719 -15.859 6.508 1 96.81 94 PRO A N 1
ATOM 751 C CA . PRO A 1 94 ? -23.797 -15.172 5.805 1 96.81 94 PRO A CA 1
ATOM 752 C C . PRO A 1 94 ? -23.875 -13.68 6.133 1 96.81 94 PRO A C 1
ATOM 754 O O . PRO A 1 94 ? -23.797 -13.297 7.301 1 96.81 94 PRO A O 1
ATOM 757 N N . GLY A 1 95 ? -23.938 -12.906 5.078 1 96.06 95 GLY A N 1
ATOM 758 C CA . GLY A 1 95 ? -24.141 -11.477 5.246 1 96.06 95 GLY A CA 1
ATOM 759 C C . GLY A 1 95 ? -22.859 -10.703 5.422 1 96.06 95 GLY A C 1
ATOM 760 O O . GLY A 1 95 ? -22.859 -9.469 5.445 1 96.06 95 GLY A O 1
ATOM 761 N N . HIS A 1 96 ? -21.75 -11.352 5.562 1 96.94 96 HIS A N 1
ATOM 762 C CA . HIS A 1 96 ? -20.469 -10.656 5.684 1 96.94 96 HIS A CA 1
ATOM 763 C C . HIS A 1 96 ? -19.969 -10.18 4.324 1 96.94 96 HIS A C 1
ATOM 765 O O . HIS A 1 96 ? -19.922 -10.961 3.371 1 96.94 96 HIS A O 1
ATOM 771 N N . PRO A 1 97 ? -19.625 -8.922 4.309 1 96.81 97 PRO A N 1
ATOM 772 C CA . PRO A 1 97 ? -19.141 -8.406 3.025 1 96.81 97 PRO A CA 1
ATOM 773 C C . PRO A 1 97 ? -17.734 -8.883 2.686 1 96.81 97 PRO A C 1
ATOM 775 O O . PRO A 1 97 ? -16.953 -9.188 3.586 1 96.81 97 PRO A O 1
ATOM 778 N N . PHE A 1 98 ? -17.453 -8.977 1.395 1 98 98 PHE A N 1
ATOM 779 C CA . PHE A 1 98 ? -16.078 -9.102 0.947 1 98 98 PHE A CA 1
ATOM 780 C C . PHE A 1 98 ? -15.352 -7.758 1.024 1 98 98 PHE A C 1
ATOM 782 O O . PHE A 1 98 ? -15.75 -6.797 0.366 1 98 98 PHE A O 1
ATOM 789 N N . LEU A 1 99 ? -14.328 -7.719 1.826 1 97.69 99 LEU A N 1
ATOM 790 C CA . LEU A 1 99 ? -13.609 -6.465 2.037 1 97.69 99 LEU A CA 1
ATOM 791 C C . LEU A 1 99 ? -12.555 -6.258 0.958 1 97.69 99 LEU A C 1
ATOM 793 O O . LEU A 1 99 ? -12.5 -5.195 0.333 1 97.69 99 LEU A O 1
ATOM 797 N N . TYR A 1 100 ? -11.703 -7.32 0.801 1 98.62 100 TYR A N 1
ATOM 798 C CA . TYR A 1 100 ? -10.609 -7.254 -0.162 1 98.62 100 TYR A CA 1
ATOM 799 C C . TYR A 1 100 ? -10.305 -8.633 -0.738 1 98.62 100 TYR A C 1
ATOM 801 O O . TYR A 1 100 ? -10.562 -9.648 -0.097 1 98.62 100 TYR A O 1
ATOM 809 N N . LEU A 1 101 ? -9.789 -8.562 -1.915 1 98.94 101 LEU A N 1
ATOM 810 C CA . LEU A 1 101 ? -9.203 -9.719 -2.586 1 98.94 101 LEU A CA 1
ATOM 811 C C . LEU A 1 101 ? -7.734 -9.469 -2.912 1 98.94 101 LEU A C 1
ATOM 813 O O . LEU A 1 101 ? -7.414 -8.602 -3.729 1 98.94 101 LEU A O 1
ATOM 817 N N . ILE A 1 102 ? -6.867 -10.203 -2.25 1 98.94 102 ILE A N 1
ATOM 818 C CA . ILE A 1 102 ? -5.43 -10.078 -2.449 1 98.94 102 ILE A CA 1
ATOM 819 C C . ILE A 1 102 ? -4.973 -11.039 -3.547 1 98.94 102 ILE A C 1
ATOM 821 O O . ILE A 1 102 ? -5.281 -12.234 -3.504 1 98.94 102 ILE A O 1
ATOM 825 N N . ASN A 1 103 ? -4.289 -10.531 -4.539 1 98.94 103 ASN A N 1
ATOM 826 C CA . ASN A 1 103 ? -3.566 -11.422 -5.441 1 98.94 103 ASN A CA 1
ATOM 827 C C . ASN A 1 103 ? -2.074 -11.453 -5.121 1 98.94 103 ASN A C 1
ATOM 829 O O . ASN A 1 103 ? -1.41 -10.414 -5.145 1 98.94 103 ASN A O 1
ATOM 833 N N . THR A 1 104 ? -1.577 -12.641 -4.867 1 98.81 104 THR A N 1
ATOM 834 C CA . THR A 1 104 ? -0.157 -12.805 -4.578 1 98.81 104 THR A CA 1
ATOM 835 C C . THR A 1 104 ? 0.679 -12.609 -5.84 1 98.81 104 THR A C 1
ATOM 837 O O . THR A 1 104 ? 1.874 -12.32 -5.758 1 98.81 104 THR A O 1
ATOM 840 N N . ASP A 1 105 ? 0.079 -12.859 -6.961 1 96.81 105 ASP A N 1
ATOM 841 C CA . ASP A 1 105 ? 0.752 -12.688 -8.242 1 96.81 105 ASP A CA 1
ATOM 842 C C . ASP A 1 105 ? -0.256 -12.469 -9.367 1 96.81 105 ASP A C 1
ATOM 844 O O . ASP A 1 105 ? -1.467 -12.516 -9.141 1 96.81 105 ASP A O 1
ATOM 848 N N . HIS A 1 106 ? 0.336 -12.156 -10.609 1 98.25 106 HIS A N 1
ATOM 849 C CA . HIS A 1 106 ? -0.54 -11.797 -11.719 1 98.25 106 HIS A CA 1
ATOM 850 C C . HIS A 1 106 ? -0.857 -13.008 -12.586 1 98.25 106 HIS A C 1
ATOM 852 O O . HIS A 1 106 ? -1.656 -12.914 -13.523 1 98.25 106 HIS A O 1
ATOM 858 N N . HIS A 1 107 ? -0.304 -14.18 -12.305 1 97.62 107 HIS A N 1
ATOM 859 C CA . HIS A 1 107 ? -0.539 -15.352 -13.133 1 97.62 107 HIS A CA 1
ATOM 860 C C . HIS A 1 107 ? -2.016 -15.734 -13.141 1 97.62 107 HIS A C 1
ATOM 862 O O . HIS A 1 107 ? -2.717 -15.539 -12.148 1 97.62 107 HIS A O 1
ATOM 868 N N . ARG A 1 108 ? -2.432 -16.375 -14.211 1 96.31 108 ARG A N 1
ATOM 869 C CA . ARG A 1 108 ? -3.824 -16.734 -14.469 1 96.31 108 ARG A CA 1
ATOM 870 C C . ARG A 1 108 ? -4.379 -17.594 -13.344 1 96.31 108 ARG A C 1
ATOM 872 O O . ARG A 1 108 ? -5.547 -17.484 -12.977 1 96.31 108 ARG A O 1
ATOM 879 N N . GLY A 1 109 ? -3.566 -18.406 -12.805 1 96.5 109 GLY A N 1
ATOM 880 C CA . GLY A 1 109 ? -4.02 -19.328 -11.781 1 96.5 109 GLY A CA 1
ATOM 881 C C . GLY A 1 109 ? -4.359 -18.641 -10.469 1 96.5 109 GLY A C 1
ATOM 882 O O . GLY A 1 109 ? -5.02 -19.234 -9.609 1 96.5 109 GLY A O 1
ATOM 883 N N . HIS A 1 110 ? -3.943 -17.422 -10.281 1 97.81 110 HIS A N 1
ATOM 884 C CA . HIS A 1 110 ? -4.137 -16.703 -9.023 1 97.81 110 HIS A CA 1
ATOM 885 C C . HIS A 1 110 ? -5.16 -15.586 -9.18 1 97.81 110 HIS A C 1
ATOM 887 O O . HIS A 1 110 ? -5.652 -15.047 -8.18 1 97.81 110 HIS A O 1
ATOM 893 N N . ALA A 1 111 ? -5.512 -15.25 -10.438 1 98.06 111 ALA A N 1
ATOM 894 C CA . ALA A 1 111 ? -6.16 -13.953 -10.57 1 98.06 111 ALA A CA 1
ATOM 895 C C . ALA A 1 111 ? -7.379 -14.039 -11.484 1 98.06 111 ALA A C 1
ATOM 897 O O . ALA A 1 111 ? -8.227 -13.141 -11.484 1 98.06 111 ALA A O 1
ATOM 898 N N . LEU A 1 112 ? -7.527 -15.023 -12.336 1 97.56 112 LEU A N 1
ATOM 899 C CA . LEU A 1 112 ? -8.609 -15.031 -13.312 1 97.56 112 LEU A CA 1
ATOM 900 C C . LEU A 1 112 ? -9.961 -15.211 -12.633 1 97.56 112 LEU A C 1
ATOM 902 O O . LEU A 1 112 ? -10.984 -14.766 -13.156 1 97.56 112 LEU A O 1
ATOM 906 N N . GLY A 1 113 ? -9.961 -15.852 -11.492 1 98.12 113 GLY A N 1
ATOM 907 C CA . GLY A 1 113 ? -11.203 -16.031 -10.758 1 98.12 113 GLY A CA 1
ATOM 908 C C . GLY A 1 113 ? -11.711 -14.75 -10.125 1 98.12 113 GLY A C 1
ATOM 909 O O . GLY A 1 113 ? -12.82 -14.711 -9.594 1 98.12 113 GLY A O 1
ATOM 910 N N . ASN A 1 114 ? -10.922 -13.672 -10.172 1 98.69 114 ASN A N 1
ATOM 911 C CA . ASN A 1 114 ? -11.312 -12.414 -9.555 1 98.69 114 ASN A CA 1
ATOM 912 C C . ASN A 1 114 ? -12.711 -11.984 -9.992 1 98.69 114 ASN A C 1
ATOM 914 O O . ASN A 1 114 ? -13.477 -11.453 -9.195 1 98.69 114 ASN A O 1
ATOM 918 N N . GLN A 1 115 ? -13.062 -12.195 -11.242 1 98.38 115 GLN A N 1
ATOM 919 C CA . GLN A 1 115 ? -14.305 -11.711 -11.82 1 98.38 115 GLN A CA 1
ATOM 920 C C . GLN A 1 115 ? -15.516 -12.258 -11.062 1 98.38 115 GLN A C 1
ATOM 922 O O . GLN A 1 115 ? -16.578 -11.633 -11.039 1 98.38 115 GLN A O 1
ATOM 927 N N . TYR A 1 116 ? -15.391 -13.297 -10.344 1 98.44 116 TYR A N 1
ATOM 928 C CA . TYR A 1 116 ? -16.516 -13.953 -9.688 1 98.44 116 TYR A CA 1
ATOM 929 C C . TYR A 1 116 ? -16.703 -13.422 -8.273 1 98.44 116 TYR A C 1
ATOM 931 O O . TYR A 1 116 ? -17.625 -13.836 -7.566 1 98.44 116 TYR A O 1
ATOM 939 N N . PHE A 1 117 ? -15.859 -12.477 -7.898 1 98.5 117 PHE A N 1
ATOM 940 C CA . PHE A 1 117 ? -15.938 -11.922 -6.551 1 98.5 117 PHE A CA 1
ATOM 941 C C . PHE A 1 117 ? -16.219 -10.422 -6.598 1 98.5 117 PHE A C 1
ATOM 943 O O . PHE A 1 117 ? -16.141 -9.742 -5.574 1 98.5 117 PHE A O 1
ATOM 950 N N . MET A 1 118 ? -16.547 -9.953 -7.754 1 96.69 118 MET A N 1
ATOM 951 C CA . MET A 1 118 ? -16.891 -8.547 -7.887 1 96.69 118 MET A CA 1
ATOM 952 C C . MET A 1 118 ? -18.188 -8.234 -7.148 1 96.69 118 MET A C 1
ATOM 954 O O . MET A 1 118 ? -19.047 -9.102 -7.004 1 96.69 118 MET A O 1
ATOM 958 N N . PRO A 1 119 ? -18.234 -6.957 -6.516 1 95.38 119 PRO A N 1
ATOM 959 C CA . PRO A 1 119 ? -17.406 -5.766 -6.715 1 95.38 119 PRO A CA 1
ATOM 960 C C . PRO A 1 119 ? -16.297 -5.633 -5.668 1 95.38 119 PRO A C 1
ATOM 962 O O . PRO A 1 119 ? -15.867 -4.52 -5.352 1 95.38 119 PRO A O 1
ATOM 965 N N . CYS A 1 120 ? -15.852 -6.746 -5.148 1 96.81 120 CYS A N 1
ATOM 966 C CA . CYS A 1 120 ? -14.766 -6.727 -4.176 1 96.81 120 CYS A CA 1
ATOM 967 C C . CYS A 1 120 ? -13.547 -6.004 -4.734 1 96.81 120 CYS A C 1
ATOM 969 O O . CYS A 1 120 ? -13.188 -6.188 -5.898 1 96.81 120 CYS A O 1
ATOM 971 N N . LYS A 1 121 ? -12.898 -5.18 -3.895 1 97.62 121 LYS A N 1
ATOM 972 C CA . LYS A 1 121 ? -11.695 -4.488 -4.348 1 97.62 121 LYS A CA 1
ATOM 973 C C . LYS A 1 121 ? -10.484 -5.414 -4.324 1 97.62 121 LYS A C 1
ATOM 975 O O . LYS A 1 121 ? -10.234 -6.102 -3.328 1 97.62 121 LYS A O 1
ATOM 980 N N . VAL A 1 122 ? -9.773 -5.426 -5.438 1 98.81 122 VAL A N 1
ATOM 981 C CA . VAL A 1 122 ? -8.586 -6.258 -5.57 1 98.81 122 VAL A CA 1
ATOM 982 C C . VAL A 1 122 ? -7.34 -5.449 -5.207 1 98.81 122 VAL A C 1
ATOM 984 O O . VAL A 1 122 ? -7.195 -4.301 -5.633 1 98.81 122 VAL A O 1
ATOM 987 N N . ILE A 1 123 ? -6.477 -6.027 -4.363 1 98.94 123 ILE A N 1
ATOM 988 C CA . ILE A 1 123 ? -5.227 -5.379 -3.98 1 98.94 123 ILE A CA 1
ATOM 989 C C . ILE A 1 123 ? -4.051 -6.293 -4.316 1 98.94 123 ILE A C 1
ATOM 991 O O . ILE A 1 123 ? -4.105 -7.5 -4.074 1 98.94 123 ILE A O 1
ATOM 995 N N . ALA A 1 124 ? -3.006 -5.793 -4.934 1 98.94 124 ALA A N 1
ATOM 996 C CA . ALA A 1 124 ? -1.781 -6.512 -5.273 1 98.94 124 ALA A CA 1
ATOM 997 C C . ALA A 1 124 ? -0.629 -5.543 -5.523 1 98.94 124 ALA A C 1
ATOM 999 O O . ALA A 1 124 ? -0.802 -4.324 -5.434 1 98.94 124 ALA A O 1
ATOM 1000 N N . HIS A 1 125 ? 0.542 -6.133 -5.719 1 98.88 125 HIS A N 1
ATOM 1001 C CA . HIS A 1 125 ? 1.684 -5.305 -6.094 1 98.88 125 HIS A CA 1
ATOM 1002 C C . HIS A 1 125 ? 1.398 -4.516 -7.367 1 98.88 125 HIS A C 1
ATOM 1004 O O . HIS A 1 125 ? 0.675 -4.988 -8.25 1 98.88 125 HIS A O 1
ATOM 1010 N N . GLU A 1 126 ? 2.01 -3.367 -7.496 1 98.75 126 GLU A N 1
ATOM 1011 C CA . GLU A 1 126 ? 1.732 -2.49 -8.625 1 98.75 126 GLU A CA 1
ATOM 1012 C C . GLU A 1 126 ? 2.072 -3.174 -9.953 1 98.75 126 GLU A C 1
ATOM 1014 O O . GLU A 1 126 ? 1.407 -2.947 -10.961 1 98.75 126 GLU A O 1
ATOM 1019 N N . ARG A 1 127 ? 3.084 -4 -9.984 1 98.62 127 ARG A N 1
ATOM 1020 C CA . ARG A 1 127 ? 3.486 -4.688 -11.203 1 98.62 127 ARG A CA 1
ATOM 1021 C C . ARG A 1 127 ? 2.441 -5.715 -11.625 1 98.62 127 ARG A C 1
ATOM 1023 O O . ARG A 1 127 ? 2.344 -6.062 -12.805 1 98.62 127 ARG A O 1
ATOM 1030 N N . ALA A 1 128 ? 1.696 -6.25 -10.648 1 98.75 128 ALA A N 1
ATOM 1031 C CA . ALA A 1 128 ? 0.587 -7.125 -11.023 1 98.75 128 ALA A CA 1
ATOM 1032 C C . ALA A 1 128 ? -0.466 -6.367 -11.82 1 98.75 128 ALA A C 1
ATOM 1034 O O . ALA A 1 128 ? -0.988 -6.879 -12.812 1 98.75 128 ALA A O 1
ATOM 1035 N N . HIS A 1 129 ? -0.775 -5.156 -11.336 1 98.62 129 HIS A N 1
ATOM 1036 C CA . HIS A 1 129 ? -1.715 -4.328 -12.086 1 98.62 129 HIS A CA 1
ATOM 1037 C C . HIS A 1 129 ? -1.219 -4.082 -13.508 1 98.62 129 HIS A C 1
ATOM 1039 O O . HIS A 1 129 ? -1.988 -4.191 -14.461 1 98.62 129 HIS A O 1
ATOM 1045 N N . LYS A 1 130 ? 0.025 -3.719 -13.609 1 97.75 130 LYS A N 1
ATOM 1046 C CA . LYS A 1 130 ? 0.615 -3.438 -14.914 1 97.75 130 LYS A CA 1
ATOM 1047 C C . LYS A 1 130 ? 0.514 -4.648 -15.836 1 97.75 130 LYS A C 1
ATOM 1049 O O . LYS A 1 130 ? 0.073 -4.531 -16.984 1 97.75 130 LYS A O 1
ATOM 1054 N N . GLU A 1 131 ? 0.88 -5.828 -15.336 1 97.81 131 GLU A N 1
ATOM 1055 C CA . GLU A 1 131 ? 0.844 -7.051 -16.125 1 97.81 131 GLU A CA 1
ATOM 1056 C C . GLU A 1 131 ? -0.584 -7.406 -16.531 1 97.81 131 GLU A C 1
ATOM 1058 O O . GLU A 1 131 ? -0.86 -7.648 -17.719 1 97.81 131 GLU A O 1
ATOM 1063 N N . MET A 1 132 ? -1.465 -7.395 -15.617 1 98.19 132 MET A N 1
ATOM 1064 C CA . MET A 1 132 ? -2.84 -7.82 -15.859 1 98.19 132 MET A CA 1
ATOM 1065 C C . MET A 1 132 ? -3.545 -6.852 -16.812 1 98.19 132 MET A C 1
ATOM 1067 O O . MET A 1 132 ? -4.395 -7.262 -17.609 1 98.19 132 MET A O 1
ATOM 1071 N N . SER A 1 133 ? -3.193 -5.566 -16.703 1 96.75 133 SER A N 1
ATOM 1072 C CA . SER A 1 133 ? -3.783 -4.562 -17.578 1 96.75 133 SER A CA 1
ATOM 1073 C C . SER A 1 133 ? -3.354 -4.781 -19.031 1 96.75 133 SER A C 1
ATOM 1075 O O . SER A 1 133 ? -3.988 -4.27 -19.953 1 96.75 133 SER A O 1
ATOM 1077 N N . GLY A 1 134 ? -2.314 -5.551 -19.219 1 95.81 134 GLY A N 1
ATOM 1078 C CA . GLY A 1 134 ? -1.799 -5.82 -20.562 1 95.81 134 GLY A CA 1
ATOM 1079 C C . GLY A 1 134 ? -2.35 -7.098 -21.172 1 95.81 134 GLY A C 1
ATOM 1080 O O . GLY A 1 134 ? -2.055 -7.422 -22.312 1 95.81 134 GLY A O 1
ATOM 1081 N N . TYR A 1 135 ? -3.102 -7.844 -20.391 1 96.06 135 TYR A N 1
ATOM 1082 C CA . TYR A 1 135 ? -3.674 -9.078 -20.922 1 96.06 135 TYR A CA 1
ATOM 1083 C C . TYR A 1 135 ? -4.691 -8.773 -22.016 1 96.06 135 TYR A C 1
ATOM 1085 O O . TYR A 1 135 ? -5.672 -8.062 -21.781 1 96.06 135 TYR A O 1
ATOM 1093 N N . THR A 1 136 ? -4.477 -9.367 -23.188 1 95.19 136 THR A N 1
ATOM 1094 C CA . THR A 1 136 ? -5.285 -9.117 -24.375 1 95.19 136 THR A CA 1
ATOM 1095 C C . THR A 1 136 ? -6.223 -10.289 -24.656 1 95.19 136 THR A C 1
ATOM 1097 O O . THR A 1 136 ? -6.246 -11.266 -23.891 1 95.19 136 THR A O 1
ATOM 1100 N N . GLU A 1 137 ? -6.934 -10.18 -25.766 1 96.12 137 GLU A N 1
ATOM 1101 C CA . GLU A 1 137 ? -7.762 -11.289 -26.234 1 96.12 137 GLU A CA 1
ATOM 1102 C C . GLU A 1 137 ? -6.91 -12.508 -26.578 1 96.12 137 GLU A C 1
ATOM 1104 O O . GLU A 1 137 ? -7.336 -13.648 -26.391 1 96.12 137 GLU A O 1
ATOM 1109 N N . ASN A 1 138 ? -5.738 -12.219 -27.047 1 96.5 138 ASN A N 1
ATOM 1110 C CA . ASN A 1 138 ? -4.82 -13.312 -27.344 1 96.5 138 ASN A CA 1
ATOM 1111 C C . ASN A 1 138 ? -4.457 -14.102 -26.094 1 96.5 138 ASN A C 1
ATOM 1113 O O . ASN A 1 138 ? -4.344 -15.328 -26.141 1 96.5 138 ASN A O 1
ATOM 1117 N N . PHE A 1 139 ? -4.227 -13.391 -25.047 1 96.75 139 PHE A N 1
ATOM 1118 C CA . PHE A 1 139 ? -3.965 -14.047 -23.781 1 96.75 139 PHE A CA 1
ATOM 1119 C C . PHE A 1 139 ? -5.129 -14.945 -23.391 1 96.75 139 PHE A C 1
ATOM 1121 O O . PHE A 1 139 ? -4.926 -16.109 -23.016 1 96.75 139 PHE A O 1
ATOM 1128 N N . LYS A 1 140 ? -6.332 -14.477 -23.469 1 97.12 140 LYS A N 1
ATOM 1129 C CA . LYS A 1 140 ? -7.527 -15.234 -23.125 1 97.12 140 LYS A CA 1
ATOM 1130 C C . LYS A 1 140 ? -7.656 -16.484 -23.984 1 97.12 140 LYS A C 1
ATOM 1132 O O . LYS A 1 140 ? -7.988 -17.562 -23.5 1 97.12 140 LYS A O 1
ATOM 1137 N N . GLU A 1 141 ? -7.352 -16.312 -25.234 1 96.88 141 GLU A N 1
ATOM 1138 C CA . GLU A 1 141 ? -7.402 -17.438 -26.156 1 96.88 141 GLU A CA 1
ATOM 1139 C C . GLU A 1 141 ? -6.375 -18.5 -25.781 1 96.88 141 GLU A C 1
ATOM 1141 O O . GLU A 1 141 ? -6.66 -19.703 -25.844 1 96.88 141 GLU A O 1
ATOM 1146 N N . ARG A 1 142 ? -5.238 -18.047 -25.453 1 96.06 142 ARG A N 1
ATOM 1147 C CA . ARG A 1 142 ? -4.199 -18.984 -25.031 1 96.06 142 ARG A CA 1
ATOM 1148 C C . ARG A 1 142 ? -4.617 -19.734 -23.781 1 96.06 142 ARG A C 1
ATOM 1150 O O . ARG A 1 142 ? -4.355 -20.938 -23.656 1 96.06 142 ARG A O 1
ATOM 1157 N N . VAL A 1 143 ? -5.223 -19.062 -22.859 1 96.62 143 VAL A N 1
ATOM 1158 C CA . VAL A 1 143 ? -5.715 -19.703 -21.641 1 96.62 143 VAL A CA 1
ATOM 1159 C C . VAL A 1 143 ? -6.738 -20.781 -22.016 1 96.62 143 VAL A C 1
ATOM 1161 O O . VAL A 1 143 ? -6.633 -21.922 -21.562 1 96.62 143 VAL A O 1
ATOM 1164 N N . ARG A 1 144 ? -7.648 -20.484 -22.844 1 96.5 144 ARG A N 1
ATOM 1165 C CA . ARG A 1 144 ? -8.68 -21.422 -23.281 1 96.5 144 ARG A CA 1
ATOM 1166 C C . ARG A 1 144 ? -8.055 -22.641 -23.969 1 96.5 144 ARG A C 1
ATOM 1168 O O . ARG A 1 144 ? -8.422 -23.781 -23.672 1 96.5 144 ARG A O 1
ATOM 1175 N N . ASN A 1 145 ? -7.102 -22.344 -24.797 1 95.69 145 ASN A N 1
ATOM 1176 C CA . ASN A 1 145 ? -6.492 -23.391 -25.594 1 95.69 145 ASN A CA 1
ATOM 1177 C C . ASN A 1 145 ? -5.625 -24.312 -24.75 1 95.69 145 ASN A C 1
ATOM 1179 O O . ASN A 1 145 ? -5.34 -25.453 -25.141 1 95.69 145 ASN A O 1
ATOM 1183 N N . SER A 1 146 ? -5.23 -23.781 -23.641 1 92.81 146 SER A N 1
ATOM 1184 C CA . SER A 1 146 ? -4.434 -24.625 -22.75 1 92.81 146 SER A CA 1
ATOM 1185 C C . SER A 1 146 ? -5.281 -25.734 -22.141 1 92.81 146 SER A C 1
ATOM 1187 O O . SER A 1 146 ? -4.742 -26.703 -21.578 1 92.81 146 SER A O 1
ATOM 1189 N N . PHE A 1 147 ? -6.578 -25.703 -22.312 1 94.25 147 PHE A N 1
ATOM 1190 C CA . PHE A 1 147 ? -7.48 -26.703 -21.781 1 94.25 147 PHE A CA 1
ATOM 1191 C C . PHE A 1 147 ? -8.172 -27.469 -22.906 1 94.25 147 PHE A C 1
ATOM 1193 O O . PHE A 1 147 ? -9.273 -27.984 -22.719 1 94.25 147 PHE A O 1
ATOM 1200 N N . LYS A 1 148 ? -7.547 -27.594 -24.047 1 92.81 148 LYS A N 1
ATOM 1201 C CA . LYS A 1 148 ? -8.133 -28.25 -25.203 1 92.81 148 LYS A CA 1
ATOM 1202 C C . LYS A 1 148 ? -8.422 -29.719 -24.922 1 92.81 148 LYS A C 1
ATOM 1204 O O . LYS A 1 148 ? -9.359 -30.281 -25.484 1 92.81 148 LYS A O 1
ATOM 1209 N N . ARG A 1 149 ? -7.676 -30.328 -24.016 1 90.94 149 ARG A N 1
ATOM 1210 C CA . ARG A 1 149 ? -7.855 -31.734 -23.703 1 90.94 149 ARG A CA 1
ATOM 1211 C C . ARG A 1 149 ? -8.906 -31.922 -22.609 1 90.94 149 ARG A C 1
ATOM 1213 O O . ARG A 1 149 ? -9.219 -33.062 -22.219 1 90.94 149 ARG A O 1
ATOM 1220 N N . GLU A 1 150 ? -9.414 -30.844 -22.094 1 93.38 150 GLU A N 1
ATOM 1221 C CA . GLU A 1 150 ? -10.484 -30.844 -21.094 1 93.38 150 GLU A CA 1
ATOM 1222 C C . GLU A 1 150 ? -11.625 -29.922 -21.531 1 93.38 150 GLU A C 1
ATOM 1224 O O . GLU A 1 150 ? -11.797 -28.844 -20.969 1 93.38 150 GLU A O 1
ATOM 1229 N N . PRO A 1 151 ? -12.453 -30.422 -22.406 1 94.88 151 PRO A N 1
ATOM 1230 C CA . PRO A 1 151 ? -13.445 -29.562 -23.062 1 94.88 151 PRO A CA 1
ATOM 1231 C C . PRO A 1 151 ? -14.438 -28.969 -22.062 1 94.88 151 PRO A C 1
ATOM 1233 O O . PRO A 1 151 ? -14.906 -27.844 -22.266 1 94.88 151 PRO A O 1
ATOM 1236 N N . GLU A 1 152 ? -14.781 -29.672 -21.078 1 94.69 152 GLU A N 1
ATOM 1237 C CA . GLU A 1 152 ? -15.727 -29.156 -20.094 1 94.69 152 GLU A CA 1
ATOM 1238 C C . GLU A 1 152 ? -15.164 -27.922 -19.375 1 94.69 152 GLU A C 1
ATOM 1240 O O . GLU A 1 152 ? -15.883 -26.969 -19.125 1 94.69 152 GLU A O 1
ATOM 1245 N N . ILE A 1 153 ? -13.922 -27.953 -19.062 1 94.69 153 ILE A N 1
ATOM 1246 C CA . ILE A 1 153 ? -13.258 -26.828 -18.422 1 94.69 153 ILE A CA 1
ATOM 1247 C C . ILE A 1 153 ? -13.07 -25.688 -19.438 1 94.69 153 ILE A C 1
ATOM 1249 O O . ILE A 1 153 ? -13.328 -24.531 -19.125 1 94.69 153 ILE A O 1
ATOM 1253 N N . GLN A 1 154 ? -12.633 -26.094 -20.609 1 96.44 154 GLN A N 1
ATOM 1254 C CA . GLN A 1 154 ? -12.414 -25.094 -21.656 1 96.44 154 GLN A CA 1
ATOM 1255 C C . GLN A 1 154 ? -13.664 -24.266 -21.891 1 96.44 154 GLN A C 1
ATOM 1257 O O . GLN A 1 154 ? -13.578 -23.047 -22.062 1 96.44 154 GLN A O 1
ATOM 1262 N N . ALA A 1 155 ? -14.812 -24.875 -21.859 1 96.62 155 ALA A N 1
ATOM 1263 C CA . ALA A 1 155 ? -16.094 -24.203 -22.125 1 96.62 155 ALA A CA 1
ATOM 1264 C C . ALA A 1 155 ? -16.391 -23.172 -21.062 1 96.62 155 ALA A C 1
ATOM 1266 O O . ALA A 1 155 ? -17.047 -22.156 -21.344 1 96.62 155 ALA A O 1
ATOM 1267 N N . GLN A 1 156 ? -15.891 -23.359 -19.891 1 96.5 156 GLN A N 1
ATOM 1268 C CA . GLN A 1 156 ? -16.125 -22.422 -18.797 1 96.5 156 GLN A CA 1
ATOM 1269 C C . GLN A 1 156 ? -15.32 -21.141 -18.984 1 96.5 156 GLN A C 1
ATOM 1271 O O . GLN A 1 156 ? -15.609 -20.125 -18.344 1 96.5 156 GLN A O 1
ATOM 1276 N N . LEU A 1 157 ? -14.344 -21.188 -19.828 1 97.19 157 LEU A N 1
ATOM 1277 C CA . LEU A 1 157 ? -13.375 -20.094 -19.938 1 97.19 157 LEU A CA 1
ATOM 1278 C C . LEU A 1 157 ? -13.68 -19.219 -21.156 1 97.19 157 LEU A C 1
ATOM 1280 O O . LEU A 1 157 ? -12.812 -18.469 -21.609 1 97.19 157 LEU A O 1
ATOM 1284 N N . ASN A 1 158 ? -14.898 -19.25 -21.625 1 95.06 158 ASN A N 1
ATOM 1285 C CA . ASN A 1 158 ? -15.297 -18.469 -22.797 1 95.06 158 ASN A CA 1
ATOM 1286 C C . ASN A 1 158 ? -15.508 -17 -22.438 1 95.06 158 ASN A C 1
ATOM 1288 O O . ASN A 1 158 ? -15.414 -16.125 -23.312 1 95.06 158 ASN A O 1
ATOM 1292 N N . ASN A 1 159 ? -15.789 -16.703 -21.188 1 94.56 159 ASN A N 1
ATOM 1293 C CA . ASN A 1 159 ? -16.125 -15.336 -20.797 1 94.56 159 ASN A CA 1
ATOM 1294 C C . ASN A 1 159 ? -15.148 -14.797 -19.75 1 94.56 159 ASN A C 1
ATOM 1296 O O . ASN A 1 159 ? -15.562 -14.25 -18.734 1 94.56 159 ASN A O 1
ATOM 1300 N N . ILE A 1 160 ? -13.906 -14.891 -20.109 1 97.25 160 ILE A N 1
ATOM 1301 C CA . ILE A 1 160 ? -12.883 -14.398 -19.203 1 97.25 160 ILE A CA 1
ATOM 1302 C C . ILE A 1 160 ? -12.906 -12.867 -19.172 1 97.25 160 ILE A C 1
ATOM 1304 O O . ILE A 1 160 ? -12.844 -12.219 -20.219 1 97.25 160 ILE A O 1
ATOM 1308 N N . ILE A 1 161 ? -13.07 -12.312 -18.031 1 97.69 161 ILE A N 1
ATOM 1309 C CA . ILE A 1 161 ? -12.906 -10.883 -17.781 1 97.69 161 ILE A CA 1
ATOM 1310 C C . ILE A 1 161 ? -11.719 -10.648 -16.844 1 97.69 161 ILE A C 1
ATOM 1312 O O . ILE A 1 161 ? -11.68 -11.195 -15.742 1 97.69 161 ILE A O 1
ATOM 1316 N N . ILE A 1 162 ? -10.75 -9.875 -17.312 1 98.12 162 ILE A N 1
ATOM 1317 C CA . ILE A 1 162 ? -9.57 -9.57 -16.5 1 98.12 162 ILE A CA 1
ATOM 1318 C C . ILE A 1 162 ? -9.898 -8.453 -15.516 1 98.12 162 ILE A C 1
ATOM 1320 O O . ILE A 1 162 ? -10.383 -7.391 -15.914 1 98.12 162 ILE A O 1
ATOM 1324 N N . ILE A 1 163 ? -9.742 -8.68 -14.234 1 98.19 163 ILE A N 1
ATOM 1325 C CA . ILE A 1 163 ? -9.945 -7.688 -13.195 1 98.19 163 ILE A CA 1
ATOM 1326 C C . ILE A 1 163 ? -8.609 -7.309 -12.57 1 98.19 163 ILE A C 1
ATOM 1328 O O . ILE A 1 163 ? -8.141 -7.961 -11.633 1 98.19 163 ILE A O 1
ATOM 1332 N N . PRO A 1 164 ? -7.953 -6.281 -13.102 1 98.19 164 PRO A N 1
ATOM 1333 C CA . PRO A 1 164 ? -6.699 -5.855 -12.477 1 98.19 164 PRO A CA 1
ATOM 1334 C C . PRO A 1 164 ? -6.906 -5.266 -11.078 1 98.19 164 PRO A C 1
ATOM 1336 O O . PRO A 1 164 ? -8.016 -4.848 -10.742 1 98.19 164 PRO A O 1
ATOM 1339 N N . PRO A 1 165 ? -5.852 -5.254 -10.312 1 98.75 165 PRO A N 1
ATOM 1340 C CA . PRO A 1 165 ? -5.953 -4.676 -8.969 1 98.75 165 PRO A CA 1
ATOM 1341 C C . PRO A 1 165 ? -6.426 -3.225 -8.984 1 98.75 165 PRO A C 1
ATOM 1343 O O . PRO A 1 165 ? -5.98 -2.434 -9.82 1 98.75 165 PRO A O 1
ATOM 1346 N N . HIS A 1 166 ? -7.32 -2.912 -8.047 1 98.44 166 HIS A N 1
ATOM 1347 C CA . HIS A 1 166 ? -7.84 -1.563 -7.844 1 98.44 166 HIS A CA 1
ATOM 1348 C C . HIS A 1 166 ? -6.91 -0.742 -6.957 1 98.44 166 HIS A C 1
ATOM 1350 O O . HIS A 1 166 ? -6.859 0.485 -7.07 1 98.44 166 HIS A O 1
ATOM 1356 N N . VAL A 1 167 ? -6.301 -1.433 -6.059 1 98.81 167 VAL A N 1
ATOM 1357 C CA . VAL A 1 167 ? -5.344 -0.87 -5.109 1 98.81 167 VAL A CA 1
ATOM 1358 C C . VAL A 1 167 ? -3.992 -1.561 -5.262 1 98.81 167 VAL A C 1
ATOM 1360 O O . VAL A 1 167 ? -3.924 -2.787 -5.371 1 98.81 167 VAL A O 1
ATOM 1363 N N . THR A 1 168 ? -2.963 -0.77 -5.363 1 98.88 168 THR A N 1
ATOM 1364 C CA . THR A 1 168 ? -1.646 -1.391 -5.465 1 98.88 168 THR A CA 1
ATOM 1365 C C . THR A 1 168 ? -0.713 -0.854 -4.379 1 98.88 168 THR A C 1
ATOM 1367 O O . THR A 1 168 ? -1.013 0.156 -3.74 1 98.88 168 THR A O 1
ATOM 1370 N N . PHE A 1 169 ? 0.328 -1.562 -4.121 1 98.81 169 PHE A N 1
ATOM 1371 C CA . PHE A 1 169 ? 1.423 -1.162 -3.246 1 98.81 169 PHE A CA 1
ATOM 1372 C C . PHE A 1 169 ? 2.77 -1.516 -3.865 1 98.81 169 PHE A C 1
ATOM 1374 O O . PHE A 1 169 ? 2.832 -2.256 -4.848 1 98.81 169 PHE A O 1
ATOM 1381 N N . THR A 1 170 ? 3.924 -0.999 -3.338 1 98.31 170 THR A N 1
ATOM 1382 C CA . THR A 1 170 ? 5.223 -1.296 -3.926 1 98.31 170 THR A CA 1
ATOM 1383 C C . THR A 1 170 ? 6.062 -2.148 -2.98 1 98.31 170 THR A C 1
ATOM 1385 O O . THR A 1 170 ? 6.828 -3.01 -3.424 1 98.31 170 THR A O 1
ATOM 1388 N N . ASN A 1 171 ? 6.039 -1.886 -1.615 1 98.06 171 ASN A N 1
ATOM 1389 C CA . ASN A 1 171 ? 6.887 -2.619 -0.682 1 98.06 171 ASN A CA 1
ATOM 1390 C C . ASN A 1 171 ? 6.062 -3.428 0.312 1 98.06 171 ASN A C 1
ATOM 1392 O O . ASN A 1 171 ? 6.109 -4.66 0.309 1 98.06 171 ASN A O 1
ATOM 1396 N N . ARG A 1 172 ? 5.371 -2.797 1.104 1 98.69 172 ARG A N 1
ATOM 1397 C CA . ARG A 1 172 ? 4.5 -3.441 2.082 1 98.69 172 ARG A CA 1
ATOM 1398 C C . ARG A 1 172 ? 3.164 -2.715 2.188 1 98.69 172 ARG A C 1
ATOM 1400 O O . ARG A 1 172 ? 3.082 -1.514 1.921 1 98.69 172 ARG A O 1
ATOM 1407 N N . ALA A 1 173 ? 2.189 -3.402 2.5 1 98.88 173 ALA A N 1
ATOM 1408 C CA . ALA A 1 173 ? 0.865 -2.9 2.854 1 98.88 173 ALA A CA 1
ATOM 1409 C C . ALA A 1 173 ? 0.237 -3.742 3.961 1 98.88 173 ALA A C 1
ATOM 1411 O O . ALA A 1 173 ? 0.657 -4.875 4.203 1 98.88 173 ALA A O 1
ATOM 1412 N N . LYS A 1 174 ? -0.686 -3.156 4.676 1 98.88 174 LYS A N 1
ATOM 1413 C CA . LYS A 1 174 ? -1.445 -3.898 5.676 1 98.88 174 LYS A CA 1
ATOM 1414 C C . LYS A 1 174 ? -2.945 -3.67 5.512 1 98.88 174 LYS A C 1
ATOM 1416 O O . LYS A 1 174 ? -3.371 -2.582 5.117 1 98.88 174 LYS A O 1
ATOM 1421 N N . LEU A 1 175 ? -3.656 -4.645 5.676 1 98.88 175 LEU A N 1
ATOM 1422 C CA . LEU A 1 175 ? -5.094 -4.594 5.922 1 98.88 175 LEU A CA 1
ATOM 1423 C C . LEU A 1 175 ? -5.402 -4.809 7.398 1 98.88 175 LEU A C 1
ATOM 1425 O O . LEU A 1 175 ? -5.023 -5.832 7.973 1 98.88 175 LEU A O 1
ATOM 1429 N N . LEU A 1 176 ? -6.023 -3.838 8 1 98.38 176 LEU A N 1
ATOM 1430 C CA . LEU A 1 176 ? -6.312 -3.852 9.43 1 98.38 176 LEU A CA 1
ATOM 1431 C C . LEU A 1 176 ? -7.816 -3.822 9.68 1 98.38 176 LEU A C 1
ATOM 1433 O O . LEU A 1 176 ? -8.43 -2.754 9.672 1 98.38 176 LEU A O 1
ATOM 1437 N N . PHE A 1 177 ? -8.391 -4.957 9.875 1 97.25 177 PHE A N 1
ATOM 1438 C CA . PHE A 1 177 ? -9.836 -5.098 10.039 1 97.25 177 PHE A CA 1
ATOM 1439 C C . PHE A 1 177 ? -10.156 -6.047 11.188 1 97.25 177 PHE A C 1
ATOM 1441 O O . PHE A 1 177 ? -9.555 -7.113 11.312 1 97.25 177 PHE A O 1
ATOM 1448 N N . GLY A 1 178 ? -11.086 -5.656 12.031 1 94 178 GLY A N 1
ATOM 1449 C CA . GLY A 1 178 ? -11.594 -6.523 13.078 1 94 178 GLY A CA 1
ATOM 1450 C C . GLY A 1 178 ? -10.508 -6.992 14.039 1 94 178 GLY A C 1
ATOM 1451 O O . GLY A 1 178 ? -10.508 -8.148 14.461 1 94 178 GLY A O 1
ATOM 1452 N N . GLY A 1 179 ? -9.578 -6.188 14.188 1 92.88 179 GLY A N 1
ATOM 1453 C CA . GLY A 1 179 ? -8.508 -6.535 15.109 1 92.88 179 GLY A CA 1
ATOM 1454 C C . GLY A 1 179 ? -7.453 -7.43 14.484 1 92.88 179 GLY A C 1
ATOM 1455 O O . GLY A 1 179 ? -6.469 -7.789 15.141 1 92.88 179 GLY A O 1
ATOM 1456 N N . ARG A 1 180 ? -7.602 -7.793 13.227 1 96.44 180 ARG A N 1
ATOM 1457 C CA . ARG A 1 180 ? -6.625 -8.633 12.539 1 96.44 180 ARG A CA 1
ATOM 1458 C C . ARG A 1 180 ? -5.688 -7.793 11.68 1 96.44 180 ARG A C 1
ATOM 1460 O O . ARG A 1 180 ? -6.125 -6.855 11.008 1 96.44 180 ARG A O 1
ATOM 1467 N N . GLU A 1 181 ? -4.508 -8.188 11.758 1 98.12 181 GLU A N 1
ATOM 1468 C CA . GLU A 1 181 ? -3.488 -7.582 10.906 1 98.12 181 GLU A CA 1
ATOM 1469 C C . GLU A 1 181 ? -3.062 -8.539 9.797 1 98.12 181 GLU A C 1
ATOM 1471 O O . GLU A 1 181 ? -2.572 -9.633 10.07 1 98.12 181 GLU A O 1
ATOM 1476 N N . ILE A 1 182 ? -3.256 -8.141 8.594 1 98.88 182 ILE A N 1
ATOM 1477 C CA . ILE A 1 182 ? -2.852 -8.883 7.406 1 98.88 182 ILE A CA 1
ATOM 1478 C C . ILE A 1 182 ? -1.805 -8.086 6.633 1 98.88 182 ILE A C 1
ATOM 1480 O O . ILE A 1 182 ? -2.09 -6.988 6.137 1 98.88 182 ILE A O 1
ATOM 1484 N N . GLU A 1 183 ? -0.657 -8.648 6.535 1 98.88 183 GLU A N 1
ATOM 1485 C CA . GLU A 1 183 ? 0.441 -7.914 5.914 1 98.88 183 GLU A CA 1
ATOM 1486 C C . GLU A 1 183 ? 0.74 -8.445 4.516 1 98.88 183 GLU A C 1
ATOM 1488 O O . GLU A 1 183 ? 0.84 -9.656 4.316 1 98.88 183 GLU A O 1
ATOM 1493 N N . LEU A 1 184 ? 0.788 -7.559 3.562 1 98.94 184 LEU A N 1
ATOM 1494 C CA . LEU A 1 184 ? 1.248 -7.855 2.209 1 98.94 184 LEU A CA 1
ATOM 1495 C C . LEU A 1 184 ? 2.701 -7.426 2.023 1 98.94 184 LEU A C 1
ATOM 1497 O O . LEU A 1 184 ? 3.057 -6.281 2.314 1 98.94 184 LEU A O 1
ATOM 1501 N N . ILE A 1 185 ? 3.543 -8.32 1.548 1 98.94 185 ILE A N 1
ATOM 1502 C CA . ILE A 1 185 ? 4.969 -8.047 1.419 1 98.94 185 ILE A CA 1
ATOM 1503 C C . ILE A 1 185 ? 5.434 -8.391 0.005 1 98.94 185 ILE A C 1
ATOM 1505 O O . ILE A 1 185 ? 5.32 -9.531 -0.434 1 98.94 185 ILE A O 1
ATOM 1509 N N . PHE A 1 186 ? 5.945 -7.344 -0.713 1 98.94 186 PHE A N 1
ATOM 1510 C CA . PHE A 1 186 ? 6.562 -7.605 -2.008 1 98.94 186 PHE A CA 1
ATOM 1511 C C . PHE A 1 186 ? 7.852 -8.406 -1.841 1 98.94 186 PHE A C 1
ATOM 1513 O O . PHE A 1 186 ? 8.703 -8.055 -1.021 1 98.94 186 PHE A O 1
ATOM 1520 N N . VAL A 1 187 ? 8 -9.484 -2.703 1 98.75 187 VAL A N 1
ATOM 1521 C CA . VAL A 1 187 ? 9.219 -10.281 -2.564 1 98.75 187 VAL A CA 1
ATOM 1522 C C . VAL A 1 187 ? 9.828 -10.539 -3.939 1 98.75 187 VAL A C 1
ATOM 1524 O O . VAL A 1 187 ? 11.008 -10.875 -4.047 1 98.75 187 VAL A O 1
ATOM 1527 N N . GLY A 1 188 ? 9.055 -10.406 -4.988 1 98.31 188 GLY A N 1
ATOM 1528 C CA . GLY A 1 188 ? 9.539 -10.844 -6.289 1 98.31 188 GLY A CA 1
ATOM 1529 C C . GLY A 1 188 ? 9.844 -12.328 -6.344 1 98.31 188 GLY A C 1
ATOM 1530 O O . GLY A 1 188 ? 9.117 -13.141 -5.77 1 98.31 188 GLY A O 1
ATOM 1531 N N . GLY A 1 189 ? 10.836 -12.727 -7.137 1 98.31 189 GLY A N 1
ATOM 1532 C CA . GLY A 1 189 ? 11.305 -14.102 -7.203 1 98.31 189 GLY A CA 1
ATOM 1533 C C . GLY A 1 189 ? 10.594 -14.93 -8.258 1 98.31 189 GLY A C 1
ATOM 1534 O O . GLY A 1 189 ? 11.094 -15.094 -9.367 1 98.31 189 GLY A O 1
ATOM 1535 N N . HIS A 1 190 ? 9.367 -15.312 -8.016 1 98.38 190 HIS A N 1
ATOM 1536 C CA . HIS A 1 190 ? 8.594 -16.125 -8.953 1 98.38 190 HIS A CA 1
ATOM 1537 C C . HIS A 1 190 ? 8.203 -15.32 -10.18 1 98.38 190 HIS A C 1
ATOM 1539 O O . HIS A 1 190 ? 8.258 -15.828 -11.305 1 98.38 190 HIS A O 1
ATOM 1545 N N . THR A 1 191 ? 7.738 -14.156 -9.945 1 98.25 191 THR A N 1
ATOM 1546 C CA . THR A 1 191 ? 7.488 -13.141 -10.969 1 98.25 191 THR A CA 1
ATOM 1547 C C . THR A 1 191 ? 7.93 -11.766 -10.477 1 98.25 191 THR A C 1
ATOM 1549 O O . THR A 1 191 ? 8.219 -11.586 -9.289 1 98.25 191 THR A O 1
ATOM 1552 N N . PRO A 1 192 ? 7.953 -10.828 -11.375 1 97.38 192 PRO A N 1
ATOM 1553 C CA . PRO A 1 192 ? 8.289 -9.477 -10.922 1 97.38 192 PRO A CA 1
ATOM 1554 C C . PRO A 1 192 ? 7.223 -8.867 -10.016 1 97.38 192 PRO A C 1
ATOM 1556 O O . PRO A 1 192 ? 7.449 -7.82 -9.406 1 97.38 192 PRO A O 1
ATOM 1559 N N . ALA A 1 193 ? 6.086 -9.539 -9.844 1 98.5 193 ALA A N 1
ATOM 1560 C CA . ALA A 1 193 ? 4.961 -8.945 -9.117 1 98.5 193 ALA A CA 1
ATOM 1561 C C . ALA A 1 193 ? 4.625 -9.758 -7.867 1 98.5 193 ALA A C 1
ATOM 1563 O O . ALA A 1 193 ? 3.617 -9.5 -7.207 1 98.5 193 ALA A O 1
ATOM 1564 N N . THR A 1 194 ? 5.414 -10.711 -7.512 1 98.81 194 THR A N 1
ATOM 1565 C CA . THR A 1 194 ? 5.047 -11.68 -6.48 1 98.81 194 THR A CA 1
ATOM 1566 C C . THR A 1 194 ? 5.117 -11.047 -5.094 1 98.81 194 THR A C 1
ATOM 1568 O O . THR A 1 194 ? 6.102 -10.383 -4.758 1 98.81 194 THR A O 1
ATOM 1571 N N . SER A 1 195 ? 4.055 -11.227 -4.383 1 98.88 195 SER A N 1
ATOM 1572 C CA . SER A 1 195 ? 3.969 -10.852 -2.975 1 98.88 195 SER A CA 1
ATOM 1573 C C . SER A 1 195 ? 3.52 -12.031 -2.113 1 98.88 195 SER A C 1
ATOM 1575 O O . SER A 1 195 ? 2.984 -13.016 -2.629 1 98.88 195 SER A O 1
ATOM 1577 N N . ILE A 1 196 ? 3.768 -11.922 -0.841 1 98.94 196 ILE A N 1
ATOM 1578 C CA . ILE A 1 196 ? 3.266 -12.898 0.117 1 98.94 196 ILE A CA 1
ATOM 1579 C C . ILE A 1 196 ? 2.318 -12.219 1.103 1 98.94 196 ILE A C 1
ATOM 1581 O O . ILE A 1 196 ? 2.311 -10.992 1.217 1 98.94 196 ILE A O 1
ATOM 1585 N N . VAL A 1 197 ? 1.474 -13 1.742 1 98.94 197 VAL A N 1
ATOM 1586 C CA . VAL A 1 197 ? 0.508 -12.516 2.725 1 98.94 197 VAL A CA 1
ATOM 1587 C C . VAL A 1 197 ? 0.833 -13.102 4.098 1 98.94 197 VAL A C 1
ATOM 1589 O O . VAL A 1 197 ? 0.745 -14.32 4.301 1 98.94 197 VAL A O 1
ATOM 1592 N N . TRP A 1 198 ? 1.199 -12.219 5.043 1 98.94 198 TRP A N 1
ATOM 1593 C CA . TRP A 1 198 ? 1.704 -12.617 6.352 1 98.94 198 TRP A CA 1
ATOM 1594 C C . TRP A 1 198 ? 0.698 -12.281 7.449 1 98.94 198 TRP A C 1
ATOM 1596 O O . TRP A 1 198 ? 0.214 -11.148 7.527 1 98.94 198 TRP A O 1
ATOM 1606 N N . LEU A 1 199 ? 0.283 -13.32 8.172 1 98.81 199 LEU A N 1
ATOM 1607 C CA . LEU A 1 199 ? -0.543 -13.188 9.367 1 98.81 199 LEU A CA 1
ATOM 1608 C C . LEU A 1 199 ? 0.285 -13.398 10.633 1 98.81 199 LEU A C 1
ATOM 1610 O O . LEU A 1 199 ? 0.359 -14.523 11.148 1 98.81 199 LEU A O 1
ATOM 1614 N N . PRO A 1 200 ? 0.781 -12.328 11.203 1 98.38 200 PRO A N 1
ATOM 1615 C CA . PRO A 1 200 ? 1.762 -12.484 12.281 1 98.38 200 PRO A CA 1
ATOM 1616 C C . PRO A 1 200 ? 1.165 -13.117 13.539 1 98.38 200 PRO A C 1
ATOM 1618 O O . PRO A 1 200 ? 1.837 -13.891 14.219 1 98.38 200 PRO A O 1
ATOM 1621 N N . GLU A 1 201 ? -0.067 -12.789 13.883 1 97.81 201 GLU A N 1
ATOM 1622 C CA . GLU A 1 201 ? -0.67 -13.32 15.102 1 97.81 201 GLU A CA 1
ATOM 1623 C C . GLU A 1 201 ? -0.91 -14.82 14.992 1 97.81 201 GLU A C 1
ATOM 1625 O O . GLU A 1 201 ? -0.658 -15.57 15.938 1 97.81 201 GLU A O 1
ATOM 1630 N N . GLU A 1 202 ? -1.32 -15.258 13.836 1 98.19 202 GLU A N 1
ATOM 1631 C CA . GLU A 1 202 ? -1.624 -16.672 13.625 1 98.19 202 GLU A CA 1
ATOM 1632 C C . GLU A 1 202 ? -0.384 -17.438 13.188 1 98.19 202 GLU A C 1
ATOM 1634 O O . GLU A 1 202 ? -0.385 -18.672 13.172 1 98.19 202 GLU A O 1
ATOM 1639 N N . LYS A 1 203 ? 0.665 -16.703 12.82 1 98.44 203 LYS A N 1
ATOM 1640 C CA . LYS A 1 203 ? 1.912 -17.266 12.32 1 98.44 203 LYS A CA 1
ATOM 1641 C C . LYS A 1 203 ? 1.667 -18.125 11.078 1 98.44 203 LYS A C 1
ATOM 1643 O O . LYS A 1 203 ? 2.178 -19.234 10.977 1 98.44 203 LYS A O 1
ATOM 1648 N N . ILE A 1 204 ? 0.841 -17.672 10.195 1 98.81 204 ILE A N 1
ATOM 1649 C CA . ILE A 1 204 ? 0.527 -18.281 8.914 1 98.81 204 ILE A CA 1
ATOM 1650 C C . ILE A 1 204 ? 0.949 -17.359 7.773 1 98.81 204 ILE A C 1
ATOM 1652 O O . ILE A 1 204 ? 0.712 -16.156 7.828 1 98.81 204 ILE A O 1
ATOM 1656 N N . CYS A 1 205 ? 1.596 -17.875 6.805 1 98.88 205 CYS A N 1
ATOM 1657 C CA . CYS A 1 205 ? 2.008 -17.078 5.648 1 98.88 205 CYS A CA 1
ATOM 1658 C C . CYS A 1 205 ? 1.548 -17.734 4.352 1 98.88 205 CYS A C 1
ATOM 1660 O O . CYS A 1 205 ? 1.894 -18.891 4.07 1 98.88 205 CYS A O 1
ATOM 1662 N N . PHE A 1 206 ? 0.673 -17.016 3.617 1 98.94 206 PHE A N 1
ATOM 1663 C CA . PHE A 1 206 ? 0.42 -17.406 2.234 1 98.94 206 PHE A CA 1
ATOM 1664 C C . PHE A 1 206 ? 1.593 -17.016 1.342 1 98.94 206 PHE A C 1
ATOM 1666 O O . PHE A 1 206 ? 1.826 -15.836 1.092 1 98.94 206 PHE A O 1
ATOM 1673 N N . VAL A 1 207 ? 2.295 -17.984 0.795 1 98.81 207 VAL A N 1
ATOM 1674 C CA . VAL A 1 207 ? 3.549 -17.688 0.109 1 98.81 207 VAL A CA 1
ATOM 1675 C C . VAL A 1 207 ? 3.363 -17.844 -1.398 1 98.81 207 VAL A C 1
ATOM 1677 O O . VAL A 1 207 ? 4.297 -17.625 -2.172 1 98.81 207 VAL A O 1
ATOM 1680 N N . GLY A 1 208 ? 2.172 -18.172 -1.809 1 97.94 208 GLY A N 1
ATOM 1681 C CA . GLY A 1 208 ? 1.89 -18.281 -3.23 1 97.94 208 GLY A CA 1
ATOM 1682 C C . GLY A 1 208 ? 2.896 -19.141 -3.971 1 97.94 208 GLY A C 1
ATOM 1683 O O . GLY A 1 208 ? 3.244 -20.234 -3.514 1 97.94 208 GLY A O 1
ATOM 1684 N N . ASP A 1 209 ? 3.293 -18.688 -5.078 1 98.12 209 ASP A N 1
ATOM 1685 C CA . ASP A 1 209 ? 4.094 -19.516 -5.977 1 98.12 209 ASP A CA 1
ATOM 1686 C C . ASP A 1 209 ? 5.578 -19.422 -5.637 1 98.12 209 ASP A C 1
ATOM 1688 O O . ASP A 1 209 ? 6.422 -19.969 -6.355 1 98.12 209 ASP A O 1
ATOM 1692 N N . ILE A 1 210 ? 5.926 -18.812 -4.559 1 98.06 210 ILE A N 1
ATOM 1693 C CA . ILE A 1 210 ? 7.297 -18.844 -4.066 1 98.06 210 ILE A CA 1
ATOM 1694 C C . ILE A 1 210 ? 7.656 -20.281 -3.674 1 98.06 210 ILE A C 1
ATOM 1696 O O . ILE A 1 210 ? 8.82 -20.688 -3.775 1 98.06 210 ILE A O 1
ATOM 1700 N N . VAL A 1 211 ? 6.609 -20.969 -3.262 1 97.62 211 VAL A N 1
ATOM 1701 C CA . VAL A 1 211 ? 6.82 -22.359 -2.859 1 97.62 211 VAL A CA 1
ATOM 1702 C C . VAL A 1 211 ? 5.844 -23.266 -3.604 1 97.62 211 VAL A C 1
ATOM 1704 O O . VAL A 1 211 ? 4.629 -23.078 -3.537 1 97.62 211 VAL A O 1
ATOM 1707 N N . TRP A 1 212 ? 6.375 -24.141 -4.348 1 94.31 212 TRP A N 1
ATOM 1708 C CA . TRP A 1 212 ? 5.684 -25.328 -4.836 1 94.31 212 TRP A CA 1
ATOM 1709 C C . TRP A 1 212 ? 6.164 -26.578 -4.105 1 94.31 212 TRP A C 1
ATOM 1711 O O . TRP A 1 212 ? 7.336 -26.953 -4.195 1 94.31 212 TRP A O 1
ATOM 1721 N N . VAL A 1 213 ? 5.246 -27.188 -3.508 1 93.5 213 VAL A N 1
ATOM 1722 C CA . VAL A 1 213 ? 5.676 -28.312 -2.672 1 93.5 213 VAL A CA 1
ATOM 1723 C C . VAL A 1 213 ? 5.828 -29.562 -3.525 1 93.5 213 VAL A C 1
ATOM 1725 O O . VAL A 1 213 ? 4.875 -30 -4.172 1 93.5 213 VAL A O 1
ATOM 1728 N N . ASP A 1 214 ? 6.992 -30.094 -3.594 1 91 214 ASP A N 1
ATOM 1729 C CA . ASP A 1 214 ? 7.348 -31.375 -4.191 1 91 214 ASP A CA 1
ATOM 1730 C C . ASP A 1 214 ? 6.973 -31.422 -5.672 1 91 214 ASP A C 1
ATOM 1732 O O . ASP A 1 214 ? 6.461 -32.438 -6.164 1 91 214 ASP A O 1
ATOM 1736 N N . GLN A 1 215 ? 7.141 -30.359 -6.293 1 93 215 GLN A N 1
ATOM 1737 C CA . GLN A 1 215 ? 6.934 -30.266 -7.734 1 93 215 GLN A CA 1
ATOM 1738 C C . GLN A 1 215 ? 7.863 -29.234 -8.359 1 93 215 GLN A C 1
ATOM 1740 O O . GLN A 1 215 ? 8.492 -28.438 -7.652 1 93 215 GLN A O 1
ATOM 1745 N N . HIS A 1 216 ? 7.961 -29.359 -9.695 1 96.06 216 HIS A N 1
ATOM 1746 C CA . HIS A 1 216 ? 8.805 -28.422 -10.438 1 96.06 216 HIS A CA 1
ATOM 1747 C C . HIS A 1 216 ? 8.156 -27.047 -10.531 1 96.06 216 HIS A C 1
ATOM 1749 O O . HIS A 1 216 ? 7.094 -26.906 -11.133 1 96.06 216 HIS A O 1
ATOM 1755 N N . PRO A 1 217 ? 8.781 -26.094 -9.922 1 96.25 217 PRO A N 1
ATOM 1756 C CA . PRO A 1 217 ? 8.18 -24.766 -10 1 96.25 217 PRO A CA 1
ATOM 1757 C C . PRO A 1 217 ? 8.25 -24.156 -11.406 1 96.25 217 PRO A C 1
ATOM 1759 O O . PRO A 1 217 ? 9.125 -24.531 -12.195 1 96.25 217 PRO A O 1
ATOM 1762 N N . TYR A 1 218 ? 7.332 -23.344 -11.734 1 96.44 218 TYR A N 1
ATOM 1763 C CA . TYR A 1 218 ? 7.391 -22.531 -12.945 1 96.44 218 TYR A CA 1
ATOM 1764 C C . TYR A 1 218 ? 8.344 -21.359 -12.773 1 96.44 218 TYR A C 1
ATOM 1766 O O . TYR A 1 218 ? 8.133 -20.5 -11.906 1 96.44 218 TYR A O 1
ATOM 1774 N N . MET A 1 219 ? 9.344 -21.234 -13.609 1 97.75 219 MET A N 1
ATOM 1775 C CA . MET A 1 219 ? 10.406 -20.266 -13.344 1 97.75 219 MET A CA 1
ATOM 1776 C C . MET A 1 219 ? 10.602 -19.344 -14.531 1 97.75 219 MET A C 1
ATOM 1778 O O . MET A 1 219 ? 11.523 -18.516 -14.547 1 97.75 219 MET A O 1
ATOM 1782 N N . ALA A 1 220 ? 9.703 -19.375 -15.531 1 96.44 220 ALA A N 1
ATOM 1783 C CA . ALA A 1 220 ? 9.914 -18.672 -16.797 1 96.44 220 ALA A CA 1
ATOM 1784 C C . ALA A 1 220 ? 9.961 -17.172 -16.609 1 96.44 220 ALA A C 1
ATOM 1786 O O . ALA A 1 220 ? 10.555 -16.438 -17.406 1 96.44 220 ALA A O 1
ATOM 1787 N N . GLN A 1 221 ? 9.383 -16.656 -15.539 1 96.56 221 GLN A N 1
ATOM 1788 C CA . GLN A 1 221 ? 9.367 -15.227 -15.289 1 96.56 221 GLN A CA 1
ATOM 1789 C C . GLN A 1 221 ? 10.109 -14.883 -14 1 96.56 221 GLN A C 1
ATOM 1791 O O . GLN A 1 221 ? 9.938 -13.789 -13.453 1 96.56 221 GLN A O 1
ATOM 1796 N N . GLY A 1 222 ? 10.859 -15.812 -13.57 1 97.81 222 GLY A N 1
ATOM 1797 C CA . GLY A 1 222 ? 11.445 -15.656 -12.242 1 97.81 222 GLY A CA 1
ATOM 1798 C C . GLY A 1 222 ? 12.766 -14.914 -12.266 1 97.81 222 GLY A C 1
ATOM 1799 O O . GLY A 1 222 ? 13.352 -14.688 -13.328 1 97.81 222 GLY A O 1
ATOM 1800 N N . ASN A 1 223 ? 13.172 -14.445 -11.18 1 98.44 223 ASN A N 1
ATOM 1801 C CA . ASN A 1 223 ? 14.516 -14.008 -10.797 1 98.44 223 ASN A CA 1
ATOM 1802 C C . ASN A 1 223 ? 15.07 -14.82 -9.633 1 98.44 223 ASN A C 1
ATOM 1804 O O . ASN A 1 223 ? 14.617 -14.68 -8.5 1 98.44 223 ASN A O 1
ATOM 1808 N N . THR A 1 224 ? 16.031 -15.625 -10 1 98.69 224 THR A N 1
ATOM 1809 C CA . THR A 1 224 ? 16.422 -16.656 -9.047 1 98.69 224 THR A CA 1
ATOM 1810 C C . THR A 1 224 ? 17.062 -16.047 -7.812 1 98.69 224 THR A C 1
ATOM 1812 O O . THR A 1 224 ? 16.906 -16.547 -6.703 1 98.69 224 THR A O 1
ATOM 1815 N N . LEU A 1 225 ? 17.812 -14.93 -7.977 1 98.31 225 LEU A N 1
ATOM 1816 C CA . LEU A 1 225 ? 18.422 -14.289 -6.816 1 98.31 225 LEU A CA 1
ATOM 1817 C C . LEU A 1 225 ? 17.359 -13.664 -5.918 1 98.31 225 LEU A C 1
ATOM 1819 O O . LEU A 1 225 ? 17.422 -13.797 -4.691 1 98.31 225 LEU A O 1
ATOM 1823 N N . GLU A 1 226 ? 16.406 -13.023 -6.5 1 98.44 226 GLU A N 1
ATOM 1824 C CA . GLU A 1 226 ? 15.281 -12.508 -5.73 1 98.44 226 GLU A CA 1
ATOM 1825 C C . GLU A 1 226 ? 14.516 -13.633 -5.051 1 98.44 226 GLU A C 1
ATOM 1827 O O . GLU A 1 226 ? 14.047 -13.477 -3.92 1 98.44 226 GLU A O 1
ATOM 1832 N N . TRP A 1 227 ? 14.398 -14.727 -5.785 1 98.81 227 TRP A N 1
ATOM 1833 C CA . TRP A 1 227 ? 13.664 -15.875 -5.262 1 98.81 227 TRP A CA 1
ATOM 1834 C C . TRP A 1 227 ? 14.344 -16.422 -4.012 1 98.81 227 TRP A C 1
ATOM 1836 O O . TRP A 1 227 ? 13.688 -16.656 -2.996 1 98.81 227 TRP A O 1
ATOM 1846 N N . LEU A 1 228 ? 15.625 -16.562 -4.094 1 98.81 228 LEU A N 1
ATOM 1847 C CA . LEU A 1 228 ? 16.391 -17.047 -2.943 1 98.81 228 LEU A CA 1
ATOM 1848 C C . LEU A 1 228 ? 16.266 -16.078 -1.769 1 98.81 228 LEU A C 1
ATOM 1850 O O . LEU A 1 228 ? 16.125 -16.516 -0.621 1 98.81 228 LEU A O 1
ATOM 1854 N N . SER A 1 229 ? 16.297 -14.812 -2.037 1 98.75 229 SER A N 1
ATOM 1855 C CA . SER A 1 229 ? 16.109 -13.812 -0.996 1 98.75 229 SER A CA 1
ATOM 1856 C C . SER A 1 229 ? 14.719 -13.898 -0.384 1 98.75 229 SER A C 1
ATOM 1858 O O . SER A 1 229 ? 14.555 -13.742 0.828 1 98.75 229 SER A O 1
ATOM 1860 N N . ALA A 1 230 ? 13.742 -14.078 -1.188 1 98.75 230 ALA A N 1
ATOM 1861 C CA . ALA A 1 230 ? 12.367 -14.227 -0.713 1 98.75 230 ALA A CA 1
ATOM 1862 C C . ALA A 1 230 ? 12.242 -15.422 0.226 1 98.75 230 ALA A C 1
ATOM 1864 O O . ALA A 1 230 ? 11.586 -15.336 1.268 1 98.75 230 ALA A O 1
ATOM 1865 N N . LEU A 1 231 ? 12.828 -16.516 -0.176 1 98.69 231 LEU A N 1
ATOM 1866 C CA . LEU A 1 231 ? 12.797 -17.719 0.652 1 98.69 231 LEU A CA 1
ATOM 1867 C C . LEU A 1 231 ? 13.445 -17.453 2.01 1 98.69 231 LEU A C 1
ATOM 1869 O O . LEU A 1 231 ? 12.938 -17.906 3.039 1 98.69 231 LEU A O 1
ATOM 1873 N N . GLU A 1 232 ? 14.523 -16.75 1.987 1 98.44 232 GLU A N 1
ATOM 1874 C CA . GLU A 1 232 ? 15.18 -16.375 3.236 1 98.44 232 GLU A CA 1
ATOM 1875 C C . GLU A 1 232 ? 14.289 -15.492 4.094 1 98.44 232 GLU A C 1
ATOM 1877 O O . GLU A 1 232 ? 14.164 -15.703 5.301 1 98.44 232 GLU A O 1
ATOM 1882 N N . LEU A 1 233 ? 13.688 -14.555 3.492 1 98.44 233 LEU A N 1
ATOM 1883 C CA . LEU A 1 233 ? 12.789 -13.656 4.203 1 98.44 233 LEU A CA 1
ATOM 1884 C C . LEU A 1 233 ? 11.648 -14.438 4.859 1 98.44 233 LEU A C 1
ATOM 1886 O O . LEU A 1 233 ? 11.305 -14.18 6.012 1 98.44 233 LEU A O 1
ATOM 1890 N N . ILE A 1 234 ? 11.086 -15.336 4.176 1 98.25 234 ILE A N 1
ATOM 1891 C CA . ILE A 1 234 ? 9.977 -16.156 4.676 1 98.25 234 ILE A CA 1
ATOM 1892 C C . ILE A 1 234 ? 10.414 -16.891 5.934 1 98.25 234 ILE A C 1
ATOM 1894 O O . ILE A 1 234 ? 9.68 -16.953 6.918 1 98.25 234 ILE A O 1
ATOM 1898 N N . ARG A 1 235 ? 11.586 -17.406 5.902 1 97.62 235 ARG A N 1
ATOM 1899 C CA . ARG A 1 235 ? 12.109 -18.109 7.07 1 97.62 235 ARG A CA 1
ATOM 1900 C C . ARG A 1 235 ? 12.258 -17.172 8.258 1 97.62 235 ARG A C 1
ATOM 1902 O O . ARG A 1 235 ? 12.062 -17.578 9.406 1 97.62 235 ARG A O 1
ATOM 1909 N N . GLN A 1 236 ? 12.547 -15.969 7.973 1 97.94 236 GLN A N 1
ATOM 1910 C CA . GLN A 1 236 ? 12.82 -14.992 9.023 1 97.94 236 GLN A CA 1
ATOM 1911 C C . GLN A 1 236 ? 11.531 -14.453 9.625 1 97.94 236 GLN A C 1
ATOM 1913 O O . GLN A 1 236 ? 11.539 -13.875 10.711 1 97.94 236 GLN A O 1
ATOM 1918 N N . LEU A 1 237 ? 10.453 -14.57 8.961 1 97.56 237 LEU A N 1
ATOM 1919 C CA . LEU A 1 237 ? 9.18 -14.031 9.422 1 97.56 237 LEU A CA 1
ATOM 1920 C C . LEU A 1 237 ? 8.711 -14.742 10.688 1 97.56 237 LEU A C 1
ATOM 1922 O O . LEU A 1 237 ? 7.941 -14.188 11.469 1 97.56 237 LEU A O 1
ATOM 1926 N N . GLY A 1 238 ? 9.086 -15.969 10.883 1 96.38 238 GLY A N 1
ATOM 1927 C CA . GLY A 1 238 ? 8.648 -16.734 12.031 1 96.38 238 GLY A CA 1
ATOM 1928 C C . GLY A 1 238 ? 7.316 -17.438 11.812 1 96.38 238 GLY A C 1
ATOM 1929 O O . GLY A 1 238 ? 6.59 -17.703 12.766 1 96.38 238 GLY A O 1
ATOM 1930 N N . ALA A 1 239 ? 6.996 -17.734 10.57 1 97.81 239 ALA A N 1
ATOM 1931 C CA . ALA A 1 239 ? 5.773 -18.469 10.266 1 97.81 239 ALA A CA 1
ATOM 1932 C C . ALA A 1 239 ? 5.887 -19.922 10.695 1 97.81 239 ALA A C 1
ATOM 1934 O O . ALA A 1 239 ? 6.949 -20.531 10.555 1 97.81 239 ALA A O 1
ATOM 1935 N N . GLU A 1 240 ? 4.777 -20.453 11.18 1 98.12 240 GLU A N 1
ATOM 1936 C CA . GLU A 1 240 ? 4.711 -21.859 11.523 1 98.12 240 GLU A CA 1
ATOM 1937 C C . GLU A 1 240 ? 4.055 -22.672 10.406 1 98.12 240 GLU A C 1
ATOM 1939 O O . GLU A 1 240 ? 4.367 -23.844 10.219 1 98.12 240 GLU A O 1
ATOM 1944 N N . ILE A 1 241 ? 3.174 -22.016 9.703 1 98.38 241 ILE A N 1
ATOM 1945 C CA . ILE A 1 241 ? 2.447 -22.656 8.617 1 98.38 241 ILE A CA 1
ATOM 1946 C C . ILE A 1 241 ? 2.617 -21.844 7.336 1 98.38 241 ILE A C 1
ATOM 1948 O O . ILE A 1 241 ? 2.457 -20.625 7.344 1 98.38 241 ILE A O 1
ATOM 1952 N N . LEU A 1 242 ? 2.979 -22.5 6.293 1 98.62 242 LEU A N 1
ATOM 1953 C CA . LEU A 1 242 ? 3.008 -21.891 4.973 1 98.62 242 LEU A CA 1
ATOM 1954 C C . LEU A 1 242 ? 1.896 -22.453 4.086 1 98.62 242 LEU A C 1
ATOM 1956 O O . LEU A 1 242 ? 1.686 -23.656 4.039 1 98.62 242 LEU A O 1
ATOM 1960 N N . VAL A 1 243 ? 1.168 -21.578 3.469 1 98.62 243 VAL A N 1
ATOM 1961 C CA . VAL A 1 243 ? 0.214 -21.938 2.43 1 98.62 243 VAL A CA 1
ATOM 1962 C C . VAL A 1 243 ? 0.84 -21.734 1.053 1 98.62 243 VAL A C 1
ATOM 1964 O O . VAL A 1 243 ? 0.922 -20.594 0.57 1 98.62 243 VAL A O 1
ATOM 1967 N N . PRO A 1 244 ? 1.26 -22.766 0.378 1 97.88 244 PRO A N 1
ATOM 1968 C CA . PRO A 1 244 ? 1.963 -22.625 -0.9 1 97.88 244 PRO A CA 1
ATOM 1969 C C . PRO A 1 244 ? 1.017 -22.375 -2.07 1 97.88 244 PRO A C 1
ATOM 1971 O O . PRO A 1 244 ? -0.203 -22.484 -1.919 1 97.88 244 PRO A O 1
ATOM 1974 N N . GLY A 1 245 ? 1.589 -21.969 -3.17 1 96.12 245 GLY A N 1
ATOM 1975 C CA . GLY A 1 245 ? 0.803 -21.844 -4.387 1 96.12 245 GLY A CA 1
ATOM 1976 C C . GLY A 1 245 ? 0.303 -23.172 -4.91 1 96.12 245 GLY A C 1
ATOM 1977 O O . GLY A 1 245 ? -0.8 -23.266 -5.453 1 96.12 245 GLY A O 1
ATOM 1978 N N . HIS A 1 246 ? 1.164 -24.109 -4.73 1 93.06 246 HIS A N 1
ATOM 1979 C CA . HIS A 1 246 ? 0.827 -25.469 -5.156 1 93.06 246 HIS A CA 1
ATOM 1980 C C . HIS A 1 246 ? 1.313 -26.5 -4.145 1 93.06 246 HIS A C 1
ATOM 1982 O O . HIS A 1 246 ? 2.408 -26.359 -3.592 1 93.06 246 HIS A O 1
ATOM 1988 N N . GLY A 1 247 ? 0.44 -27.531 -3.977 1 92 247 GLY A N 1
ATOM 1989 C CA . GLY A 1 247 ? 0.769 -28.594 -3.027 1 92 247 GLY A CA 1
ATOM 1990 C C . GLY A 1 247 ? 0.108 -28.391 -1.675 1 92 247 GLY A C 1
ATOM 1991 O O . GLY A 1 247 ? -0.679 -27.469 -1.487 1 92 247 GLY A O 1
ATOM 1992 N N . PRO A 1 248 ? 0.396 -29.297 -0.751 1 93.44 248 PRO A N 1
ATOM 1993 C CA . PRO A 1 248 ? -0.212 -29.219 0.579 1 93.44 248 PRO A CA 1
ATOM 1994 C C . PRO A 1 248 ? 0.396 -28.109 1.439 1 93.44 248 PRO A C 1
ATOM 1996 O O . PRO A 1 248 ? 1.506 -27.641 1.163 1 93.44 248 PRO A O 1
ATOM 1999 N N . VAL A 1 249 ? -0.376 -27.75 2.41 1 96.69 249 VAL A N 1
ATOM 2000 C CA . VAL A 1 249 ? 0.166 -26.875 3.441 1 96.69 249 VAL A CA 1
ATOM 2001 C C . VAL A 1 249 ? 1.469 -27.453 3.984 1 96.69 249 VAL A C 1
ATOM 2003 O O . VAL A 1 249 ? 1.61 -28.672 4.098 1 96.69 249 VAL A O 1
ATOM 2006 N N . CYS A 1 250 ? 2.408 -26.547 4.289 1 97 250 CYS A N 1
ATOM 2007 C CA . CYS A 1 250 ? 3.73 -27.031 4.676 1 97 250 CYS A CA 1
ATOM 2008 C C . CYS A 1 250 ? 4.348 -26.125 5.738 1 97 250 CYS A C 1
ATOM 2010 O O . CYS A 1 250 ? 3.672 -25.266 6.293 1 97 250 CYS A O 1
ATOM 2012 N N . THR A 1 251 ? 5.543 -26.484 6.16 1 97.5 251 THR A N 1
ATOM 2013 C CA . THR A 1 251 ? 6.344 -25.703 7.102 1 97.5 251 THR A CA 1
ATOM 2014 C C . THR A 1 251 ? 7.457 -24.953 6.379 1 97.5 251 THR A C 1
ATOM 2016 O O . THR A 1 251 ? 7.684 -25.172 5.184 1 97.5 251 THR A O 1
ATOM 2019 N N . PRO A 1 252 ? 8.117 -24.094 7.066 1 96.88 252 PRO A N 1
ATOM 2020 C CA . PRO A 1 252 ? 9.203 -23.344 6.441 1 96.88 252 PRO A CA 1
ATOM 2021 C C . PRO A 1 252 ? 10.312 -24.25 5.906 1 96.88 252 PRO A C 1
ATOM 2023 O O . PRO A 1 252 ? 11.141 -23.812 5.109 1 96.88 252 PRO A O 1
ATOM 2026 N N . ASP A 1 253 ? 10.336 -25.484 6.223 1 96.38 253 ASP A N 1
ATOM 2027 C CA . ASP A 1 253 ? 11.328 -26.422 5.715 1 96.38 253 ASP A CA 1
ATOM 2028 C C . ASP A 1 253 ? 11.227 -26.562 4.195 1 96.38 253 ASP A C 1
ATOM 2030 O O . ASP A 1 253 ? 12.227 -26.797 3.52 1 96.38 253 ASP A O 1
ATOM 2034 N N . ALA A 1 254 ? 10.039 -26.422 3.75 1 97.5 254 ALA A N 1
ATOM 2035 C CA . ALA A 1 254 ? 9.828 -26.531 2.309 1 97.5 254 ALA A CA 1
ATOM 2036 C C . ALA A 1 254 ? 10.625 -25.469 1.553 1 97.5 254 ALA A C 1
ATOM 2038 O O . ALA A 1 254 ? 10.977 -25.672 0.386 1 97.5 254 ALA A O 1
ATOM 2039 N N . THR A 1 255 ? 10.922 -24.328 2.211 1 98.06 255 THR A N 1
ATOM 2040 C CA . THR A 1 255 ? 11.672 -23.266 1.568 1 98.06 255 THR A CA 1
ATOM 2041 C C . THR A 1 255 ? 13.094 -23.719 1.252 1 98.06 255 THR A C 1
ATOM 2043 O O . THR A 1 255 ? 13.68 -23.281 0.26 1 98.06 255 THR A O 1
ATOM 2046 N N . TYR A 1 256 ? 13.648 -24.578 2.025 1 97.69 256 TYR A N 1
ATOM 2047 C CA . TYR A 1 256 ? 15 -25.062 1.786 1 97.69 256 TYR A CA 1
ATOM 2048 C C . TYR A 1 256 ? 15.055 -25.922 0.531 1 97.69 256 TYR A C 1
ATOM 2050 O O . TYR A 1 256 ? 16.016 -25.844 -0.247 1 97.69 256 TYR A O 1
ATOM 2058 N N . LYS A 1 257 ? 14.039 -26.781 0.397 1 97.19 257 LYS A N 1
ATOM 2059 C CA . LYS A 1 257 ? 14 -27.641 -0.78 1 97.19 257 LYS A CA 1
ATOM 2060 C C . LYS A 1 257 ? 13.922 -26.812 -2.062 1 97.19 257 LYS A C 1
ATOM 2062 O O . LYS A 1 257 ? 14.594 -27.125 -3.051 1 97.19 257 LYS A O 1
ATOM 2067 N N . VAL A 1 258 ? 13.094 -25.828 -2.062 1 98.06 258 VAL A N 1
ATOM 2068 C CA . VAL A 1 258 ? 12.984 -24.953 -3.223 1 98.06 258 VAL A CA 1
ATOM 2069 C C . VAL A 1 258 ? 14.32 -24.25 -3.467 1 98.06 258 VAL A C 1
ATOM 2071 O O . VAL A 1 258 ? 14.781 -24.141 -4.605 1 98.06 258 VAL A O 1
ATOM 2074 N N . ALA A 1 259 ? 14.93 -23.766 -2.396 1 98.56 259 ALA A N 1
ATOM 2075 C CA . ALA A 1 259 ? 16.219 -23.094 -2.518 1 98.56 259 ALA A CA 1
ATOM 2076 C C . ALA A 1 259 ? 17.266 -24.031 -3.129 1 98.56 259 ALA A C 1
ATOM 2078 O O . ALA A 1 259 ? 18.016 -23.625 -4.016 1 98.56 259 ALA A O 1
ATOM 2079 N N . GLU A 1 260 ? 17.266 -25.234 -2.699 1 98.44 260 GLU A N 1
ATOM 2080 C CA . GLU A 1 260 ? 18.203 -26.219 -3.227 1 98.44 260 GLU A CA 1
ATOM 2081 C C . GLU A 1 260 ? 17.969 -26.453 -4.719 1 98.44 260 GLU A C 1
ATOM 2083 O O . GLU A 1 260 ? 18.938 -26.562 -5.484 1 98.44 260 GLU A O 1
ATOM 2088 N N . TYR A 1 261 ? 16.75 -26.547 -5.047 1 98.5 261 TYR A N 1
ATOM 2089 C CA . TYR A 1 261 ? 16.406 -26.734 -6.449 1 98.5 261 TYR A CA 1
ATOM 2090 C C . TYR A 1 261 ? 16.938 -25.594 -7.309 1 98.5 261 TYR A C 1
ATOM 2092 O O . TYR A 1 261 ? 17.547 -25.844 -8.352 1 98.5 261 TYR A O 1
ATOM 2100 N N . ILE A 1 262 ? 16.703 -24.359 -6.883 1 98.62 262 ILE A N 1
ATOM 2101 C CA . ILE A 1 262 ? 17.109 -23.172 -7.613 1 98.62 262 ILE A CA 1
ATOM 2102 C C . ILE A 1 262 ? 18.641 -23.094 -7.672 1 98.62 262 ILE A C 1
ATOM 2104 O O . ILE A 1 262 ? 19.203 -22.828 -8.734 1 98.62 262 ILE A O 1
ATOM 2108 N N . GLU A 1 263 ? 19.266 -23.312 -6.559 1 98.69 263 GLU A N 1
ATOM 2109 C CA . GLU A 1 263 ? 20.719 -23.25 -6.488 1 98.69 263 GLU A CA 1
ATOM 2110 C C . GLU A 1 263 ? 21.359 -24.312 -7.383 1 98.69 263 GLU A C 1
ATOM 2112 O O . GLU A 1 263 ? 22.375 -24.047 -8.039 1 98.69 263 GLU A O 1
ATOM 2117 N N . PHE A 1 264 ? 20.797 -25.484 -7.34 1 98.69 264 PHE A N 1
ATOM 2118 C CA . PHE A 1 264 ? 21.297 -26.547 -8.195 1 98.69 264 PHE A CA 1
ATOM 2119 C C . PHE A 1 264 ? 21.188 -26.156 -9.664 1 98.69 264 PHE A C 1
ATOM 2121 O O . PHE A 1 264 ? 22.156 -26.312 -10.422 1 98.69 264 PHE A O 1
ATOM 2128 N N . MET A 1 265 ? 20.031 -25.703 -10.031 1 98.69 265 MET A N 1
ATOM 2129 C CA . MET A 1 265 ? 19.828 -25.297 -11.414 1 98.69 265 MET A CA 1
ATOM 2130 C C . MET A 1 265 ? 20.828 -24.219 -11.812 1 98.69 265 MET A C 1
ATOM 2132 O O . MET A 1 265 ? 21.453 -24.281 -12.875 1 98.69 265 MET A O 1
ATOM 2136 N N . ARG A 1 266 ? 20.969 -23.203 -10.961 1 98.69 266 ARG A N 1
ATOM 2137 C CA . ARG A 1 266 ? 21.906 -22.125 -11.242 1 98.69 266 ARG A CA 1
ATOM 2138 C C . ARG A 1 266 ? 23.328 -22.656 -11.43 1 98.69 266 ARG A C 1
ATOM 2140 O O . ARG A 1 266 ? 24.016 -22.266 -12.367 1 98.69 266 ARG A O 1
ATOM 2147 N N . ALA A 1 267 ? 23.75 -23.5 -10.531 1 98.69 267 ALA A N 1
ATOM 2148 C CA . ALA A 1 267 ? 25.109 -24.031 -10.586 1 98.69 267 ALA A CA 1
ATOM 2149 C C . ALA A 1 267 ? 25.328 -24.812 -11.883 1 98.69 267 ALA A C 1
ATOM 2151 O O . ALA A 1 267 ? 26.375 -24.672 -12.531 1 98.69 267 ALA A O 1
ATOM 2152 N N . ARG A 1 268 ? 24.359 -25.672 -12.234 1 98.69 268 ARG A N 1
ATOM 2153 C CA . ARG A 1 268 ? 24.5 -26.5 -13.43 1 98.69 268 ARG A CA 1
ATOM 2154 C C . ARG A 1 268 ? 24.516 -25.625 -14.688 1 98.69 268 ARG A C 1
ATOM 2156 O O . ARG A 1 268 ? 25.312 -25.844 -15.594 1 98.69 268 ARG A O 1
ATOM 2163 N N . VAL A 1 269 ? 23.641 -24.641 -14.734 1 98.75 269 VAL A N 1
ATOM 2164 C CA . VAL A 1 269 ? 23.594 -23.734 -15.883 1 98.75 269 VAL A CA 1
ATOM 2165 C C . VAL A 1 269 ? 24.906 -22.969 -15.992 1 98.75 269 VAL A C 1
ATOM 2167 O O . VAL A 1 269 ? 25.438 -22.766 -17.094 1 98.75 269 VAL A O 1
ATOM 2170 N N . ARG A 1 270 ? 25.359 -22.484 -14.883 1 98.25 270 ARG A N 1
ATOM 2171 C CA . ARG A 1 270 ? 26.641 -21.781 -14.875 1 98.25 270 ARG A CA 1
ATOM 2172 C C . ARG A 1 270 ? 27.75 -22.656 -15.453 1 98.25 270 ARG A C 1
ATOM 2174 O O . ARG A 1 270 ? 28.562 -22.188 -16.25 1 98.25 270 ARG A O 1
ATOM 2181 N N . ASP A 1 271 ? 27.797 -23.953 -15.07 1 98.31 271 ASP A N 1
ATOM 2182 C CA . ASP A 1 271 ? 28.781 -24.891 -15.594 1 98.31 271 ASP A CA 1
ATOM 2183 C C . ASP A 1 271 ? 28.688 -24.984 -17.109 1 98.31 271 ASP A C 1
ATOM 2185 O O . ASP A 1 271 ? 29.719 -24.953 -17.797 1 98.31 271 ASP A O 1
ATOM 2189 N N . TYR A 1 272 ? 27.484 -25.125 -17.594 1 98.38 272 TYR A N 1
ATOM 2190 C CA . TYR A 1 272 ? 27.281 -25.234 -19.031 1 98.38 272 TYR A CA 1
ATOM 2191 C C . TYR A 1 272 ? 27.703 -23.953 -19.734 1 98.38 272 TYR A C 1
ATOM 2193 O O . TYR A 1 272 ? 28.359 -23.984 -20.781 1 98.38 272 TYR A O 1
ATOM 2201 N N . TYR A 1 273 ? 27.328 -22.828 -19.125 1 97.81 273 TYR A N 1
ATOM 2202 C CA . TYR A 1 273 ? 27.688 -21.531 -19.703 1 97.81 273 TYR A CA 1
ATOM 2203 C C . TYR A 1 273 ? 29.203 -21.391 -19.797 1 97.81 273 TYR A C 1
ATOM 2205 O O . TYR A 1 273 ? 29.734 -21 -20.828 1 97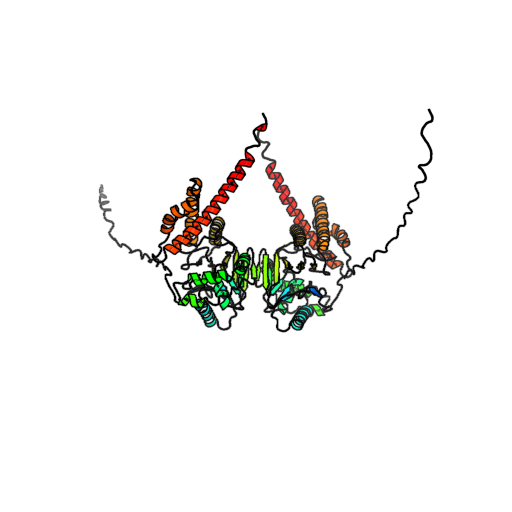.81 273 TYR A O 1
ATOM 2213 N N . LEU A 1 274 ? 29.875 -21.703 -18.75 1 96.94 274 LEU A N 1
ATOM 2214 C CA . LEU A 1 274 ? 31.328 -21.562 -18.688 1 96.94 274 LEU A CA 1
ATOM 2215 C C . LEU A 1 274 ? 32 -22.531 -19.641 1 96.94 274 LEU A C 1
ATOM 2217 O O . LEU A 1 274 ? 33.125 -22.266 -20.125 1 96.94 274 LEU A O 1
ATOM 2221 N N . ALA A 1 275 ? 31.391 -23.594 -19.938 1 97.81 275 ALA A N 1
ATOM 2222 C CA . ALA A 1 275 ? 31.906 -24.578 -20.891 1 97.81 275 ALA A CA 1
ATOM 2223 C C . ALA A 1 275 ? 31.609 -24.156 -22.328 1 97.81 275 ALA A C 1
ATOM 2225 O O . ALA A 1 275 ? 31.906 -24.906 -23.281 1 97.81 275 ALA A O 1
ATOM 2226 N N . GLY A 1 276 ? 30.922 -23.016 -22.484 1 97.12 276 GLY A N 1
ATOM 2227 C CA . GLY A 1 276 ? 30.672 -22.453 -23.797 1 97.12 276 GLY A CA 1
ATOM 2228 C C . GLY A 1 276 ? 29.422 -23.016 -24.453 1 97.12 276 GLY A C 1
ATOM 2229 O O . GLY A 1 276 ? 29.25 -22.906 -25.672 1 97.12 276 GLY A O 1
ATOM 2230 N N . LYS A 1 277 ? 28.594 -23.672 -23.703 1 98.12 277 LYS A N 1
ATOM 2231 C CA . LYS A 1 277 ? 27.375 -24.25 -24.266 1 98.12 277 LYS A CA 1
ATOM 2232 C C . LYS A 1 277 ? 26.328 -23.156 -24.516 1 98.12 277 LYS A C 1
ATOM 2234 O O . LYS A 1 277 ? 26.203 -22.219 -23.734 1 98.12 277 LYS A O 1
ATOM 2239 N N . THR A 1 278 ? 25.578 -23.344 -25.594 1 97.62 278 THR A N 1
ATOM 2240 C CA . THR A 1 278 ? 24.484 -22.438 -25.938 1 97.62 278 THR A CA 1
ATOM 2241 C C . THR A 1 278 ? 23.281 -22.703 -25.031 1 97.62 278 THR A C 1
ATOM 2243 O O . THR A 1 278 ? 23.25 -23.688 -24.297 1 97.62 278 THR A O 1
ATOM 2246 N N . LYS A 1 279 ? 22.344 -21.797 -25.094 1 97.44 279 LYS A N 1
ATOM 2247 C CA . LYS A 1 279 ? 21.078 -21.938 -24.359 1 97.44 279 LYS A CA 1
ATOM 2248 C C . LYS A 1 279 ? 20.391 -23.25 -24.703 1 97.44 279 LYS A C 1
ATOM 2250 O O . LYS A 1 279 ? 19.938 -23.969 -23.812 1 97.44 279 LYS A O 1
ATOM 2255 N N . ASN A 1 280 ? 20.359 -23.578 -25.984 1 97.88 280 ASN A N 1
ATOM 2256 C CA . ASN A 1 280 ? 19.703 -24.797 -26.438 1 97.88 280 ASN A CA 1
ATOM 2257 C C . ASN A 1 280 ? 20.422 -26.047 -25.953 1 97.88 280 ASN A C 1
ATOM 2259 O O . ASN A 1 280 ? 19.797 -27.016 -25.531 1 97.88 280 ASN A O 1
ATOM 2263 N N . GLU A 1 281 ? 21.719 -26.031 -26.016 1 98.31 281 GLU A N 1
ATOM 2264 C CA . GLU A 1 281 ? 22.516 -27.156 -25.5 1 98.31 281 GLU A CA 1
ATOM 2265 C C . GLU A 1 281 ? 22.328 -27.328 -24 1 98.31 281 GLU A C 1
ATOM 2267 O O . GLU A 1 281 ? 22.266 -28.453 -23.516 1 98.31 281 GLU A O 1
ATOM 2272 N N . THR A 1 282 ? 22.266 -26.234 -23.375 1 98.44 282 THR A N 1
ATOM 2273 C CA . THR A 1 282 ? 22.078 -26.25 -21.938 1 98.44 282 THR A CA 1
ATOM 2274 C C . THR A 1 282 ? 20.734 -26.859 -21.562 1 98.44 282 THR A C 1
ATOM 2276 O O . THR A 1 282 ? 20.656 -27.734 -20.703 1 98.44 282 THR A O 1
ATOM 2279 N N . LYS A 1 283 ? 19.641 -26.453 -22.188 1 98.25 283 LYS A N 1
ATOM 2280 C CA . LYS A 1 283 ? 18.297 -26.953 -21.938 1 98.25 283 LYS A CA 1
ATOM 2281 C C . LYS A 1 283 ? 18.219 -28.453 -22.203 1 98.25 283 LYS A C 1
ATOM 2283 O O . LYS A 1 283 ? 17.703 -29.219 -21.375 1 98.25 283 LYS A O 1
ATOM 2288 N N . SER A 1 284 ? 18.781 -28.828 -23.328 1 97.56 284 SER A N 1
ATOM 2289 C CA . SER A 1 284 ? 18.75 -30.234 -23.719 1 97.56 284 SER A CA 1
ATOM 2290 C C . SER A 1 284 ? 19.578 -31.078 -22.781 1 97.56 284 SER A C 1
ATOM 2292 O O . SER A 1 284 ? 19.219 -32.219 -22.469 1 97.56 284 SER A O 1
ATOM 2294 N N . GLY A 1 285 ? 20.641 -30.547 -22.359 1 97.94 285 GLY A N 1
ATOM 2295 C CA . GLY A 1 285 ? 21.562 -31.281 -21.516 1 97.94 285 GLY A CA 1
ATOM 2296 C C . GLY A 1 285 ? 21.078 -31.422 -20.078 1 97.94 285 GLY A C 1
ATOM 2297 O O . GLY A 1 285 ? 21.391 -32.406 -19.406 1 97.94 285 GLY A O 1
ATOM 2298 N N . LEU A 1 286 ? 20.297 -30.469 -19.656 1 98.56 286 LEU A N 1
ATOM 2299 C CA . LEU A 1 286 ? 20.031 -30.406 -18.219 1 98.56 286 LEU A CA 1
ATOM 2300 C C . LEU A 1 286 ? 18.594 -30.844 -17.922 1 98.56 286 LEU A C 1
ATOM 2302 O O . LEU A 1 286 ? 18.266 -31.141 -16.766 1 98.56 286 LEU A O 1
ATOM 2306 N N . VAL A 1 287 ? 17.688 -30.828 -18.875 1 98.25 287 VAL A N 1
ATOM 2307 C CA . VAL A 1 287 ? 16.266 -31.078 -18.609 1 98.25 287 VAL A CA 1
ATOM 2308 C C . VAL A 1 287 ? 16.094 -32.438 -17.969 1 98.25 287 VAL A C 1
ATOM 2310 O O . VAL A 1 287 ? 15.266 -32.625 -17.062 1 98.25 287 VAL A O 1
ATOM 2313 N N . GLY A 1 288 ? 16.828 -33.469 -18.422 1 97.12 288 GLY A N 1
ATOM 2314 C CA . GLY A 1 288 ? 16.75 -34.781 -17.828 1 97.12 288 GLY A CA 1
ATOM 2315 C C . GLY A 1 288 ? 17.156 -34.812 -16.375 1 97.12 288 GLY A C 1
ATOM 2316 O O . GLY A 1 288 ? 16.5 -35.469 -15.555 1 97.12 288 GLY A O 1
ATOM 2317 N N . GLU A 1 289 ? 18.266 -34.188 -16.078 1 97.56 289 GLU A N 1
ATOM 2318 C CA . GLU A 1 289 ? 18.75 -34.094 -14.711 1 97.56 289 GLU A CA 1
ATOM 2319 C C . GLU A 1 289 ? 17.734 -33.406 -13.805 1 97.56 289 GLU A C 1
ATOM 2321 O O . GLU A 1 289 ? 17.5 -33.844 -12.68 1 97.56 289 GLU A O 1
ATOM 2326 N N . MET A 1 290 ? 17.172 -32.375 -14.281 1 98.19 290 MET A N 1
ATOM 2327 C CA . MET A 1 290 ? 16.172 -31.656 -13.5 1 98.19 290 MET A CA 1
ATOM 2328 C C . MET A 1 290 ? 14.93 -32.5 -13.266 1 98.19 290 MET A C 1
ATOM 2330 O O . MET A 1 290 ? 14.336 -32.438 -12.188 1 98.19 290 MET A O 1
ATOM 2334 N N . LEU A 1 291 ? 14.539 -33.219 -14.203 1 97.31 291 LEU A N 1
ATOM 2335 C CA . LEU A 1 291 ? 13.336 -34.062 -14.141 1 97.31 291 LEU A CA 1
ATOM 2336 C C . LEU A 1 291 ? 13.422 -35.031 -12.992 1 97.31 291 LEU A C 1
ATOM 2338 O O . LEU A 1 291 ? 12.391 -35.5 -12.477 1 97.31 291 LEU A O 1
ATOM 2342 N N . GLU A 1 292 ? 14.562 -35.375 -12.523 1 96.38 292 GLU A N 1
ATOM 2343 C CA . GLU A 1 292 ? 14.773 -36.406 -11.5 1 96.38 292 GLU A CA 1
ATOM 2344 C C . GLU A 1 292 ? 14.445 -35.875 -10.109 1 96.38 292 GLU A C 1
ATOM 2346 O O . GLU A 1 292 ? 14.32 -36.625 -9.156 1 96.38 292 GLU A O 1
ATOM 2351 N N . TRP A 1 293 ? 14.289 -34.594 -9.992 1 96.88 293 TRP A N 1
ATOM 2352 C CA . TRP A 1 293 ? 14.094 -33.969 -8.68 1 96.88 293 TRP A CA 1
ATOM 2353 C C . TRP A 1 293 ? 12.742 -34.375 -8.086 1 96.88 293 TRP A C 1
ATOM 2355 O O . TRP A 1 293 ? 12.602 -34.469 -6.867 1 96.88 293 TRP A O 1
ATOM 2365 N N . PHE A 1 294 ? 11.789 -34.469 -8.938 1 95.81 294 PHE A N 1
ATOM 2366 C CA . PHE A 1 294 ? 10.445 -34.812 -8.492 1 95.81 294 PHE A CA 1
ATOM 2367 C C . PHE A 1 294 ? 9.789 -35.781 -9.453 1 95.81 294 PHE A C 1
ATOM 2369 O O . PHE A 1 294 ? 10.039 -35.75 -10.656 1 95.81 294 PHE A O 1
ATOM 2376 N N . PRO A 1 295 ? 8.922 -36.625 -8.922 1 93.31 295 PRO A N 1
ATOM 2377 C CA . PRO A 1 295 ? 8.18 -37.531 -9.805 1 93.31 295 PRO A CA 1
ATOM 2378 C C . PRO A 1 295 ? 7.234 -36.781 -10.742 1 93.31 295 PRO A C 1
ATOM 2380 O O . PRO A 1 295 ? 6.625 -35.781 -10.344 1 93.31 295 PRO A O 1
ATOM 2383 N N . VAL A 1 296 ? 7.164 -37.281 -12 1 93.62 296 VAL A N 1
ATOM 2384 C CA . VAL A 1 296 ? 6.289 -36.688 -13 1 93.62 296 VAL A CA 1
ATOM 2385 C C . VAL A 1 296 ? 5.43 -37.75 -13.648 1 93.62 296 VAL A C 1
ATOM 2387 O O . VAL A 1 296 ? 5.953 -38.75 -14.18 1 93.62 296 VAL A O 1
ATOM 2390 N N . PRO A 1 297 ? 4.16 -37.625 -13.531 1 90.31 297 PRO A N 1
ATOM 2391 C CA . PRO A 1 297 ? 3.32 -38.562 -14.266 1 90.31 297 PRO A CA 1
ATOM 2392 C C . PRO A 1 297 ? 3.598 -38.562 -15.766 1 90.31 297 PRO A C 1
ATOM 2394 O O . PRO A 1 297 ? 3.805 -37.531 -16.359 1 90.31 297 PRO A O 1
ATOM 2397 N N . PRO A 1 298 ? 3.533 -39.719 -16.297 1 92.06 298 PRO A N 1
ATOM 2398 C CA . PRO A 1 298 ? 3.879 -39.844 -17.719 1 92.06 298 PRO A CA 1
ATOM 2399 C C . PRO A 1 298 ? 3.035 -38.938 -18.609 1 92.06 298 PRO A C 1
ATOM 2401 O O . PRO A 1 298 ? 3.545 -38.375 -19.578 1 92.06 298 PRO A O 1
ATOM 2404 N N . GLU A 1 299 ? 1.8 -38.812 -18.312 1 89 299 GLU A N 1
ATOM 2405 C CA . GLU A 1 299 ? 0.891 -38.031 -19.141 1 89 299 GLU A CA 1
ATOM 2406 C C . GLU A 1 299 ? 1.228 -36.531 -19.094 1 89 299 GLU A C 1
ATOM 2408 O O . GLU A 1 299 ? 0.788 -35.781 -19.953 1 89 299 GLU A O 1
ATOM 2413 N N . ARG A 1 300 ? 2.086 -36.156 -18.109 1 90.38 300 ARG A N 1
ATOM 2414 C CA . ARG A 1 300 ? 2.422 -34.75 -17.938 1 90.38 300 ARG A CA 1
ATOM 2415 C C . ARG A 1 300 ? 3.895 -34.5 -18.25 1 90.38 300 ARG A C 1
ATOM 2417 O O . ARG A 1 300 ? 4.375 -33.375 -18.141 1 90.38 300 ARG A O 1
ATOM 2424 N N . LYS A 1 301 ? 4.535 -35.438 -18.625 1 93.69 301 LYS A N 1
ATOM 2425 C CA . LYS A 1 301 ? 5.984 -35.375 -18.781 1 93.69 301 LYS A CA 1
ATOM 2426 C C . LYS A 1 301 ? 6.375 -34.281 -19.781 1 93.69 301 LYS A C 1
ATOM 2428 O O . LYS A 1 301 ? 7.234 -33.438 -19.5 1 93.69 301 LYS A O 1
ATOM 2433 N N . ALA A 1 302 ? 5.727 -34.25 -20.953 1 93.12 302 ALA A N 1
ATOM 2434 C CA . ALA A 1 302 ? 6.062 -33.281 -21.984 1 93.12 302 ALA A CA 1
ATOM 2435 C C . ALA A 1 302 ? 5.859 -31.859 -21.5 1 93.12 302 ALA A C 1
ATOM 2437 O O . ALA A 1 302 ? 6.688 -30.984 -21.75 1 93.12 302 ALA A O 1
ATOM 2438 N N . LYS A 1 303 ? 4.789 -31.656 -20.844 1 92.19 303 LYS A N 1
ATOM 2439 C CA . LYS A 1 303 ? 4.465 -30.328 -20.328 1 92.19 303 LYS A CA 1
ATOM 2440 C C . LYS A 1 303 ? 5.473 -29.891 -19.266 1 92.19 303 LYS A C 1
ATOM 2442 O O . LYS A 1 303 ? 5.93 -28.75 -19.281 1 92.19 303 LYS A O 1
ATOM 2447 N N . ILE A 1 304 ? 5.816 -30.781 -18.438 1 95.94 304 ILE A N 1
ATOM 2448 C CA . ILE A 1 304 ? 6.738 -30.453 -17.344 1 95.94 304 ILE A CA 1
ATOM 2449 C C . ILE A 1 304 ? 8.141 -30.234 -17.906 1 95.94 304 ILE A C 1
ATOM 2451 O O . ILE A 1 304 ? 8.859 -29.344 -17.453 1 95.94 304 ILE A O 1
ATOM 2455 N N . GLU A 1 305 ? 8.469 -31.016 -18.875 1 96.94 305 GLU A N 1
ATOM 2456 C CA . GLU A 1 305 ? 9.75 -30.797 -19.531 1 96.94 305 GLU A CA 1
ATOM 2457 C C . GLU A 1 305 ? 9.82 -29.391 -20.141 1 96.94 305 GLU A C 1
ATOM 2459 O O . GLU A 1 305 ? 10.836 -28.703 -20.016 1 96.94 305 GLU A O 1
ATOM 2464 N N . SER A 1 306 ? 8.758 -29.047 -20.812 1 96.38 306 SER A N 1
ATOM 2465 C CA . SER A 1 306 ? 8.703 -27.703 -21.406 1 96.38 306 SER A CA 1
ATOM 2466 C C . SER A 1 306 ? 8.82 -26.625 -20.328 1 96.38 306 SER A C 1
ATOM 2468 O O . SER A 1 306 ? 9.5 -25.625 -20.531 1 96.38 306 SER A O 1
ATOM 2470 N N . GLN A 1 307 ? 8.172 -26.812 -19.281 1 96.5 307 GLN A N 1
ATOM 2471 C CA . GLN A 1 307 ? 8.219 -25.891 -18.141 1 96.5 307 GLN A CA 1
ATOM 2472 C C . GLN A 1 307 ? 9.641 -25.766 -17.594 1 96.5 307 GLN A C 1
ATOM 2474 O O . GLN A 1 307 ? 10.125 -24.656 -17.359 1 96.5 307 GLN A O 1
ATOM 2479 N N . ILE A 1 308 ? 10.273 -26.859 -17.406 1 98.12 308 ILE A N 1
ATOM 2480 C CA . ILE A 1 308 ? 11.648 -26.891 -16.906 1 98.12 308 ILE A CA 1
ATOM 2481 C C . ILE A 1 308 ? 12.562 -26.141 -17.875 1 98.12 308 ILE A C 1
ATOM 2483 O O . ILE A 1 308 ? 13.406 -25.344 -17.469 1 98.12 308 ILE A O 1
ATOM 2487 N N . LYS A 1 309 ? 12.367 -26.406 -19.156 1 98.25 309 LYS A N 1
ATOM 2488 C CA . LYS A 1 309 ? 13.203 -25.766 -20.172 1 98.25 309 LYS A CA 1
ATOM 2489 C C . LYS A 1 309 ? 13.031 -24.25 -20.156 1 98.25 309 LYS A C 1
ATOM 2491 O O . LYS A 1 309 ? 14 -23.516 -20.328 1 98.25 309 LYS A O 1
ATOM 2496 N N . SER A 1 310 ? 11.852 -23.844 -19.969 1 97.81 310 SER A N 1
ATOM 2497 C CA . SER A 1 310 ? 11.617 -22.406 -19.875 1 97.81 310 SER A CA 1
ATOM 2498 C C . SER A 1 310 ? 12.359 -21.812 -18.688 1 97.81 310 SER A C 1
ATOM 2500 O O . SER A 1 310 ? 12.867 -20.703 -18.75 1 97.81 310 SER A O 1
ATOM 2502 N N . GLY A 1 311 ? 12.375 -22.516 -17.625 1 98.31 311 GLY A N 1
ATOM 2503 C CA . GLY A 1 311 ? 13.141 -22.094 -16.453 1 98.31 311 GLY A CA 1
ATOM 2504 C C . GLY A 1 311 ? 14.633 -22.047 -16.703 1 98.31 311 GLY A C 1
ATOM 2505 O O . GLY A 1 311 ? 15.305 -21.094 -16.312 1 98.31 311 GLY A O 1
ATOM 2506 N N . LEU A 1 312 ? 15.102 -23.062 -17.359 1 98.69 312 LEU A N 1
ATOM 2507 C CA . LEU A 1 312 ? 16.516 -23.125 -17.703 1 98.69 312 LEU A CA 1
ATOM 2508 C C . LEU A 1 312 ? 16.922 -21.953 -18.578 1 98.69 312 LEU A C 1
ATOM 2510 O O . LEU A 1 312 ? 18 -21.391 -18.422 1 98.69 312 LEU A O 1
ATOM 2514 N N . ASN A 1 313 ? 16.047 -21.656 -19.484 1 98.12 313 ASN A N 1
ATOM 2515 C CA . ASN A 1 313 ? 16.281 -20.5 -20.344 1 98.12 313 ASN A CA 1
ATOM 2516 C C . ASN A 1 313 ? 16.422 -19.219 -19.531 1 98.12 313 ASN A C 1
ATOM 2518 O O . ASN A 1 313 ? 17.297 -18.406 -19.781 1 98.12 313 ASN A O 1
ATOM 2522 N N . ARG A 1 314 ? 15.539 -19.062 -18.625 1 98.06 314 ARG A N 1
ATOM 2523 C CA . ARG A 1 314 ? 15.547 -17.891 -17.766 1 98.06 314 ARG A CA 1
ATOM 2524 C C . ARG A 1 314 ? 16.828 -17.812 -16.953 1 98.06 314 ARG A C 1
ATOM 2526 O O . ARG A 1 314 ? 17.453 -16.75 -16.859 1 98.06 314 ARG A O 1
ATOM 2533 N N . VAL A 1 315 ? 17.203 -18.891 -16.391 1 98.62 315 VAL A N 1
ATOM 2534 C CA . VAL A 1 315 ? 18.375 -18.922 -15.547 1 98.62 315 VAL A CA 1
ATOM 2535 C C . VAL A 1 315 ? 19.641 -18.703 -16.391 1 98.62 315 VAL A C 1
ATOM 2537 O O . VAL A 1 315 ? 20.578 -18.031 -15.938 1 98.62 315 VAL A O 1
ATOM 2540 N N . TYR A 1 316 ? 19.672 -19.25 -17.578 1 98.62 316 TYR A N 1
ATOM 2541 C CA . TYR A 1 316 ? 20.797 -19.016 -18.469 1 98.62 316 TYR A CA 1
ATOM 2542 C C . TYR A 1 316 ? 21 -17.516 -18.719 1 98.62 316 TYR A C 1
ATOM 2544 O O . TYR A 1 316 ? 22.125 -17.031 -18.656 1 98.62 316 TYR A O 1
ATOM 2552 N N . ARG A 1 317 ? 19.938 -16.812 -18.953 1 97.88 317 ARG A N 1
ATOM 2553 C CA . ARG A 1 317 ? 20.031 -15.375 -19.172 1 97.88 317 ARG A CA 1
ATOM 2554 C C . ARG A 1 317 ? 20.531 -14.656 -17.922 1 97.88 317 ARG A C 1
ATOM 2556 O O . ARG A 1 317 ? 21.266 -13.672 -18.031 1 97.88 317 ARG A O 1
ATOM 2563 N N . GLU A 1 318 ? 20.062 -15.102 -16.812 1 98.12 318 GLU A N 1
ATOM 2564 C CA . GLU A 1 318 ? 20.531 -14.516 -15.562 1 98.12 318 GLU A CA 1
ATOM 2565 C C . GLU A 1 318 ? 22.047 -14.68 -15.414 1 98.12 318 GLU A C 1
ATOM 2567 O O . GLU A 1 318 ? 22.75 -13.727 -15.078 1 98.12 318 GLU A O 1
ATOM 2572 N N . ILE A 1 319 ? 22.5 -15.891 -15.672 1 98 319 ILE A N 1
ATOM 2573 C CA . ILE A 1 319 ? 23.922 -16.203 -15.531 1 98 319 ILE A CA 1
ATOM 2574 C C . ILE A 1 319 ? 24.734 -15.406 -16.547 1 98 319 ILE A C 1
ATOM 2576 O O . ILE A 1 319 ? 25.781 -14.867 -16.219 1 98 319 ILE A O 1
ATOM 2580 N N . GLN A 1 320 ? 24.219 -15.352 -17.719 1 96.81 320 GLN A N 1
ATOM 2581 C CA . GLN A 1 320 ? 24.875 -14.57 -18.75 1 96.81 320 GLN A CA 1
ATOM 2582 C C . GLN A 1 320 ? 25.047 -13.117 -18.312 1 96.81 320 GLN A C 1
ATOM 2584 O O . GLN A 1 320 ? 26.125 -12.547 -18.453 1 96.81 320 GLN A O 1
ATOM 2589 N N . ARG A 1 321 ? 24.078 -12.516 -17.812 1 96.44 321 ARG A N 1
ATOM 2590 C CA . ARG A 1 321 ? 24.125 -11.125 -17.359 1 96.44 321 ARG A CA 1
ATOM 2591 C C . ARG A 1 321 ? 25.125 -10.961 -16.219 1 96.44 321 ARG A C 1
ATOM 2593 O O . ARG A 1 321 ? 25.859 -9.977 -16.172 1 96.44 321 ARG A O 1
ATOM 2600 N N . GLU A 1 322 ? 25.078 -11.867 -15.328 1 95.81 322 GLU A N 1
ATOM 2601 C CA . GLU A 1 322 ? 25.969 -11.82 -14.18 1 95.81 322 GLU A CA 1
ATOM 2602 C C . GLU A 1 322 ? 27.438 -11.898 -14.625 1 95.81 322 GLU A C 1
ATOM 2604 O O . GLU A 1 322 ? 28.297 -11.219 -14.062 1 95.81 322 GLU A O 1
ATOM 2609 N N . MET A 1 323 ? 27.703 -12.688 -15.578 1 93.56 323 MET A N 1
ATOM 2610 C CA . MET A 1 323 ? 29.062 -12.891 -16.062 1 93.56 323 MET A CA 1
ATOM 2611 C C . MET A 1 323 ? 29.531 -11.688 -16.875 1 93.56 323 MET A C 1
ATOM 2613 O O . MET A 1 323 ? 30.703 -11.336 -16.844 1 93.56 323 MET A O 1
ATOM 2617 N N . GLU A 1 324 ? 28.688 -11.094 -17.594 1 90.81 324 GLU A N 1
ATOM 2618 C CA . GLU A 1 324 ? 29.016 -9.891 -18.359 1 90.81 324 GLU A CA 1
ATOM 2619 C C . GLU A 1 324 ? 29.297 -8.711 -17.438 1 90.81 324 GLU A C 1
ATOM 2621 O O . GLU A 1 324 ? 30.188 -7.898 -17.719 1 90.81 324 GLU A O 1
ATOM 2626 N N . GLU A 1 325 ? 28.578 -8.523 -16.438 1 88.25 325 GLU A N 1
ATOM 2627 C CA . GLU A 1 325 ? 28.781 -7.449 -15.469 1 88.25 325 GLU A CA 1
ATOM 2628 C C . GLU A 1 325 ? 30.109 -7.613 -14.719 1 88.25 325 GLU A C 1
ATOM 2630 O O . GLU A 1 325 ? 30.734 -6.625 -14.344 1 88.25 325 GLU A O 1
ATOM 2635 N N . GLN A 1 326 ? 30.531 -8.797 -14.406 1 80.19 326 GLN A N 1
ATOM 2636 C CA . GLN A 1 326 ? 31.812 -9.078 -13.742 1 80.19 326 GLN A CA 1
ATOM 2637 C C . GLN A 1 326 ? 32.969 -8.828 -14.688 1 80.19 326 GLN A C 1
ATOM 2639 O O . GLN A 1 326 ? 34.062 -8.406 -14.25 1 80.19 326 GLN A O 1
ATOM 2644 N N . GLY A 1 327 ? 32.844 -9.273 -15.906 1 70 327 GLY A N 1
ATOM 2645 C CA . GLY A 1 327 ? 33.906 -9.023 -16.875 1 70 327 GLY A CA 1
ATOM 2646 C C . GLY A 1 327 ? 34.125 -7.547 -17.156 1 70 327 GLY A C 1
ATOM 2647 O O . GLY A 1 327 ? 35.25 -7.113 -17.359 1 70 327 GLY A O 1
ATOM 2648 N N . ASP A 1 328 ? 33.125 -6.781 -17.25 1 59.69 328 ASP A N 1
ATOM 2649 C CA . ASP A 1 328 ? 33.25 -5.344 -17.453 1 59.69 328 ASP A CA 1
ATOM 2650 C C . ASP A 1 328 ? 33.844 -4.672 -16.219 1 59.69 328 ASP A C 1
ATOM 2652 O O . ASP A 1 328 ? 34.5 -3.623 -16.328 1 59.69 328 ASP A O 1
ATOM 2656 N N . GLY A 1 329 ? 33.719 -5.16 -15.078 1 51.28 329 GLY A N 1
ATOM 2657 C CA . GLY A 1 329 ? 34.312 -4.594 -13.883 1 51.28 329 GLY A CA 1
ATOM 2658 C C . GLY A 1 329 ? 35.812 -4.816 -13.805 1 51.28 329 GLY A C 1
ATOM 2659 O O . GLY A 1 329 ? 36.5 -4.156 -13.023 1 51.28 329 GLY A O 1
ATOM 2660 N N . VAL A 1 330 ? 36.406 -5.969 -14.383 1 48.28 330 VAL A N 1
ATOM 2661 C CA . VAL A 1 330 ? 37.844 -6.223 -14.367 1 48.28 330 VAL A CA 1
ATOM 2662 C C . VAL A 1 330 ? 38.562 -5.285 -15.344 1 48.28 330 VAL A C 1
ATOM 2664 O O . VAL A 1 330 ? 39.75 -4.996 -15.18 1 48.28 330 VAL A O 1
ATOM 2667 N N . HIS A 1 331 ? 37.906 -4.941 -16.469 1 43.53 331 HIS A N 1
ATOM 2668 C CA . HIS A 1 331 ? 38.656 -4.125 -17.422 1 43.53 331 HIS A CA 1
ATOM 2669 C C . HIS A 1 331 ? 38.906 -2.723 -16.875 1 43.53 331 HIS A C 1
ATOM 2671 O O . HIS A 1 331 ? 39.656 -1.938 -17.453 1 43.53 331 HIS A O 1
ATOM 2677 N N . GLN A 1 332 ? 38.188 -2.301 -15.867 1 41.06 332 GLN A N 1
ATOM 2678 C CA . GLN A 1 332 ? 38.438 -0.912 -15.484 1 41.06 332 GLN A CA 1
ATOM 2679 C C . GLN A 1 332 ? 39.688 -0.789 -14.609 1 41.06 332 GLN A C 1
ATOM 2681 O O . GLN A 1 332 ? 40.312 0.268 -14.57 1 41.06 332 GLN A O 1
ATOM 2686 N N . ASP A 1 333 ? 40 -1.824 -13.812 1 40.59 333 ASP A N 1
ATOM 2687 C CA . ASP A 1 333 ? 41.031 -1.516 -12.844 1 40.59 333 ASP A CA 1
ATOM 2688 C C . ASP A 1 333 ? 42.438 -1.752 -13.445 1 40.59 333 ASP A C 1
ATOM 2690 O O . ASP A 1 333 ? 43.438 -1.475 -12.805 1 40.59 333 ASP A O 1
ATOM 2694 N N . GLY A 1 334 ? 42.5 -2.535 -14.539 1 36.28 334 GLY A N 1
ATOM 2695 C CA . GLY A 1 334 ? 43.844 -2.979 -14.867 1 36.28 334 GLY A CA 1
ATOM 2696 C C . GLY A 1 334 ? 44.688 -1.89 -15.492 1 36.28 334 GLY A C 1
ATOM 2697 O O . GLY A 1 334 ? 45.906 -2.076 -15.695 1 36.28 334 GLY A O 1
ATOM 2698 N N . ASP A 1 335 ? 44.062 -1.018 -16.266 1 35.19 335 ASP A N 1
ATOM 2699 C CA . ASP A 1 335 ? 45 -0.328 -17.156 1 35.19 335 ASP A CA 1
ATOM 2700 C C . ASP A 1 335 ? 45.688 0.818 -16.453 1 35.19 335 ASP A C 1
ATOM 2702 O O . ASP A 1 335 ? 46.438 1.594 -17.078 1 35.19 335 ASP A O 1
ATOM 2706 N N . GLU A 1 336 ? 45.312 1.166 -15.227 1 34.56 336 GLU A N 1
ATOM 2707 C CA . GLU A 1 336 ? 45.938 2.428 -14.844 1 34.56 336 GLU A CA 1
ATOM 2708 C C . GLU A 1 336 ? 47.406 2.223 -14.453 1 34.56 336 GLU A C 1
ATOM 2710 O O . GLU A 1 336 ? 48.094 3.182 -14.125 1 34.56 336 GLU A O 1
ATOM 2715 N N . ASP A 1 337 ? 47.844 0.964 -14.258 1 30.78 337 ASP A N 1
ATOM 2716 C CA . ASP A 1 337 ? 49.125 0.984 -13.539 1 30.78 337 ASP A CA 1
ATOM 2717 C C . ASP A 1 337 ? 50.281 1.312 -14.484 1 30.78 337 ASP A C 1
ATOM 2719 O O . ASP A 1 337 ? 51.406 1.513 -14.047 1 30.78 337 ASP A O 1
ATOM 2723 N N . GLU A 1 338 ? 50.219 0.919 -15.773 1 30.08 338 GLU A N 1
ATOM 2724 C CA . GLU A 1 338 ? 51.531 0.705 -16.344 1 30.08 338 GLU A CA 1
ATOM 2725 C C . GLU A 1 338 ? 52.188 2.027 -16.75 1 30.08 338 GLU A C 1
ATOM 2727 O O . GLU A 1 338 ? 53.281 2.041 -17.328 1 30.08 338 GLU A O 1
ATOM 2732 N N . ASP A 1 339 ? 51.469 3.154 -16.781 1 26.03 339 ASP A N 1
ATOM 2733 C CA . ASP A 1 339 ? 52.188 4.141 -17.594 1 26.03 339 ASP A CA 1
ATOM 2734 C C . ASP A 1 339 ? 53.406 4.691 -16.875 1 26.03 339 ASP A C 1
ATOM 2736 O O . ASP A 1 339 ? 54.031 5.648 -17.328 1 26.03 339 ASP A O 1
ATOM 2740 N N . ASP A 1 340 ? 53.656 4.406 -15.555 1 25.44 340 ASP A N 1
ATOM 2741 C CA . ASP A 1 340 ? 54.719 5.258 -14.992 1 25.44 340 ASP A CA 1
ATOM 2742 C C . ASP A 1 340 ? 56.094 4.855 -15.523 1 25.44 340 ASP A C 1
ATOM 2744 O O . ASP A 1 340 ? 57.094 5.395 -15.094 1 25.44 340 ASP A O 1
ATOM 2748 N N . ASP A 1 341 ? 56.375 3.951 -16.484 1 21.28 341 ASP A N 1
ATOM 2749 C CA . ASP A 1 341 ? 57.781 4.055 -16.891 1 21.28 341 ASP A CA 1
ATOM 2750 C C . ASP A 1 341 ? 58 5.305 -17.734 1 21.28 341 ASP A C 1
ATOM 2752 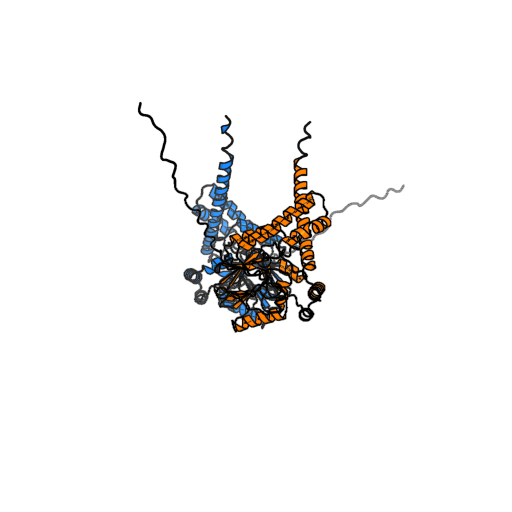O O . ASP A 1 341 ? 57.188 5.664 -18.578 1 21.28 341 ASP A O 1
ATOM 2756 N N . MET B 1 1 ? 51.906 64.312 -47.938 1 22.97 1 MET B N 1
ATOM 2757 C CA . MET B 1 1 ? 52.094 64.438 -46.5 1 22.97 1 MET B CA 1
ATOM 2758 C C . MET B 1 1 ? 50.75 64.75 -45.812 1 22.97 1 MET B C 1
ATOM 2760 O O . MET B 1 1 ? 50.719 65.125 -44.625 1 22.97 1 MET B O 1
ATOM 2764 N N . SER B 1 2 ? 49.656 64.875 -46.562 1 25.41 2 SER B N 1
ATOM 2765 C CA . SER B 1 2 ? 48.438 65.562 -46.25 1 25.41 2 SER B CA 1
ATOM 2766 C C . SER B 1 2 ? 47.594 64.812 -45.25 1 25.41 2 SER B C 1
ATOM 2768 O O . SER B 1 2 ? 47 63.781 -45.594 1 25.41 2 SER B O 1
ATOM 2770 N N . PRO B 1 3 ? 48.062 64.812 -43.875 1 23.36 3 PRO B N 1
ATOM 2771 C CA . PRO B 1 3 ? 47.625 63.875 -42.844 1 23.36 3 PRO B CA 1
ATOM 2772 C C . PRO B 1 3 ? 46.094 63.938 -42.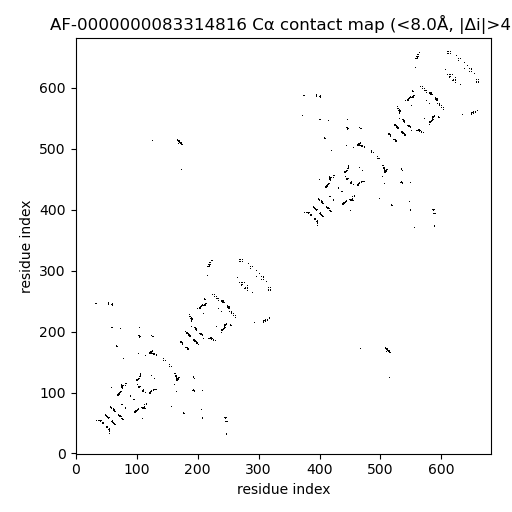594 1 23.36 3 PRO B C 1
ATOM 2774 O O . PRO B 1 3 ? 45.438 64.875 -43.094 1 23.36 3 PRO B O 1
ATOM 2777 N N . LEU B 1 4 ? 45.594 63.375 -41.375 1 22.53 4 LEU B N 1
ATOM 2778 C CA . LEU B 1 4 ? 44.812 62.25 -40.875 1 22.53 4 LEU B CA 1
ATOM 2779 C C . LEU B 1 4 ? 43.438 62.719 -40.406 1 22.53 4 LEU B C 1
ATOM 2781 O O . LEU B 1 4 ? 42.438 62.031 -40.688 1 22.53 4 LEU B O 1
ATOM 2785 N N . SER B 1 5 ? 43.188 63.781 -39.438 1 20.97 5 SER B N 1
ATOM 2786 C CA . SER B 1 5 ? 42.844 63.406 -38.062 1 20.97 5 SER B CA 1
ATOM 2787 C C . SER B 1 5 ? 41.344 63.531 -37.812 1 20.97 5 SER B C 1
ATOM 2789 O O . SER B 1 5 ? 40.75 62.656 -37.188 1 20.97 5 SER B O 1
ATOM 2791 N N . GLY B 1 6 ? 40.719 64.75 -37.875 1 20.31 6 GLY B N 1
ATOM 2792 C CA . GLY B 1 6 ? 40.125 65.312 -36.656 1 20.31 6 GLY B CA 1
ATOM 2793 C C . GLY B 1 6 ? 38.688 64.812 -36.406 1 20.31 6 GLY B C 1
ATOM 2794 O O . GLY B 1 6 ? 38.312 64.438 -35.312 1 20.31 6 GLY B O 1
ATOM 2795 N N . ASP B 1 7 ? 37.812 65.188 -37.406 1 19.8 7 ASP B N 1
ATOM 2796 C CA . ASP B 1 7 ? 36.719 66 -36.969 1 19.8 7 ASP B CA 1
ATOM 2797 C C . ASP B 1 7 ? 35.562 65.188 -36.344 1 19.8 7 ASP B C 1
ATOM 2799 O O . ASP B 1 7 ? 35.062 65.562 -35.281 1 19.8 7 ASP B O 1
ATOM 2803 N N . ASN B 1 8 ? 34.906 64.438 -37.188 1 21.36 8 ASN B N 1
ATOM 2804 C CA . ASN B 1 8 ? 33.469 64.625 -37.344 1 21.36 8 ASN B CA 1
ATOM 2805 C C . ASN B 1 8 ? 32.688 63.75 -36.375 1 21.36 8 ASN B C 1
ATOM 2807 O O . ASN B 1 8 ? 31.531 63.406 -36.594 1 21.36 8 ASN B O 1
ATOM 2811 N N . ARG B 1 9 ? 33.531 62.844 -35.5 1 22.84 9 ARG B N 1
ATOM 2812 C CA . ARG B 1 9 ? 32.938 61.625 -35 1 22.84 9 ARG B CA 1
ATOM 2813 C C . ARG B 1 9 ? 31.812 61.938 -34 1 22.84 9 ARG B C 1
ATOM 2815 O O . ARG B 1 9 ? 31.328 61.031 -33.312 1 22.84 9 ARG B O 1
ATOM 2822 N N . GLN B 1 10 ? 31.828 63.25 -33.531 1 20.39 10 GLN B N 1
ATOM 2823 C CA . GLN B 1 10 ? 31.328 63.312 -32.188 1 20.39 10 GLN B CA 1
ATOM 2824 C C . GLN B 1 10 ? 29.844 62.969 -32.125 1 20.39 10 GLN B C 1
ATOM 2826 O O . GLN B 1 10 ? 29.312 62.656 -31.062 1 20.39 10 GLN B O 1
ATOM 2831 N N . HIS B 1 11 ? 29.094 63.375 -33.188 1 20.48 11 HIS B N 1
ATOM 2832 C CA . HIS B 1 11 ? 27.781 63.844 -32.75 1 20.48 11 HIS B CA 1
ATOM 2833 C C . HIS B 1 11 ? 26.891 62.688 -32.344 1 20.48 11 HIS B C 1
ATOM 2835 O O . HIS B 1 11 ? 25.953 62.312 -33.062 1 20.48 11 HIS B O 1
ATOM 2841 N N . ARG B 1 12 ? 27.5 61.438 -32.25 1 20.64 12 ARG B N 1
ATOM 2842 C CA . ARG B 1 12 ? 26.5 60.375 -32.125 1 20.64 12 ARG B CA 1
ATOM 2843 C C . ARG B 1 12 ? 25.422 60.75 -31.125 1 20.64 12 ARG B C 1
ATOM 2845 O O . ARG B 1 12 ? 25.734 61.094 -29.984 1 20.64 12 ARG B O 1
ATOM 2852 N N . GLU B 1 13 ? 24.25 61.062 -31.609 1 20.45 13 GLU B N 1
ATOM 2853 C CA . GLU B 1 13 ? 22.906 61.375 -31.172 1 20.45 13 GLU B CA 1
ATOM 2854 C C . GLU B 1 13 ? 22.516 60.531 -29.938 1 20.45 13 GLU B C 1
ATOM 2856 O O . GLU B 1 13 ? 22.844 59.344 -29.859 1 20.45 13 GLU B O 1
ATOM 2861 N N . VAL B 1 14 ? 22.125 61.219 -28.797 1 23.39 14 VAL B N 1
ATOM 2862 C CA . VAL B 1 14 ? 21.5 61.094 -27.484 1 23.39 14 VAL B CA 1
ATOM 2863 C C . VAL B 1 14 ? 20.312 60.156 -27.562 1 23.39 14 VAL B C 1
ATOM 2865 O O . VAL B 1 14 ? 19.312 60.469 -28.203 1 23.39 14 VAL B O 1
ATOM 2868 N N . LEU B 1 15 ? 20.594 58.875 -27.969 1 22.77 15 LEU B N 1
ATOM 2869 C CA . LEU B 1 15 ? 19.531 57.875 -27.828 1 22.77 15 LEU B CA 1
ATOM 2870 C C . LEU B 1 15 ? 18.75 58.094 -26.547 1 22.77 15 LEU B C 1
ATOM 2872 O O . LEU B 1 15 ? 19.312 58 -25.453 1 22.77 15 LEU B O 1
ATOM 2876 N N . LYS B 1 16 ? 17.812 59.031 -26.484 1 21.62 16 LYS B N 1
ATOM 2877 C CA . LYS B 1 16 ? 16.781 59.344 -25.5 1 21.62 16 LYS B CA 1
ATOM 2878 C C . LYS B 1 16 ? 16.234 58.094 -24.844 1 21.62 16 LYS B C 1
ATOM 2880 O O . LYS B 1 16 ? 15.852 57.125 -25.531 1 21.62 16 LYS B O 1
ATOM 2885 N N . GLN B 1 17 ? 16.469 57.781 -23.469 1 19.88 17 GLN B N 1
ATOM 2886 C CA . GLN B 1 17 ? 16.188 56.969 -22.297 1 19.88 17 GLN B CA 1
ATOM 2887 C C . GLN B 1 17 ? 14.68 56.812 -22.094 1 19.88 17 GLN B C 1
ATOM 2889 O O . GLN B 1 17 ? 14.086 57.469 -21.25 1 19.88 17 GLN B O 1
ATOM 2894 N N . SER B 1 18 ? 13.758 56.906 -23.047 1 22.34 18 SER B N 1
ATOM 2895 C CA . SER B 1 18 ? 12.375 56.906 -22.578 1 22.34 18 SER B CA 1
ATOM 2896 C C . SER B 1 18 ? 12.078 55.688 -21.703 1 22.34 18 SER B C 1
ATOM 2898 O O . SER B 1 18 ? 12.203 54.562 -22.141 1 22.34 18 SER B O 1
ATOM 2900 N N . SER B 1 19 ? 12.219 55.781 -20.328 1 23.42 19 SER B N 1
ATOM 2901 C CA . SER B 1 19 ? 11.914 55 -19.125 1 23.42 19 SER B CA 1
ATOM 2902 C C . SER B 1 19 ? 10.43 54.656 -19.062 1 23.42 19 SER B C 1
ATOM 2904 O O . SER B 1 19 ? 9.664 55.281 -18.344 1 23.42 19 SER B O 1
ATOM 2906 N N . SER B 1 20 ? 9.664 54.406 -20.094 1 26.02 20 SER B N 1
ATOM 2907 C CA . SER B 1 20 ? 8.258 54.156 -19.812 1 26.02 20 SER B CA 1
ATOM 2908 C C . SER B 1 20 ? 8.102 53.062 -18.766 1 26.02 20 SER B C 1
ATOM 2910 O O . SER B 1 20 ? 8.586 51.938 -18.953 1 26.02 20 SER B O 1
ATOM 2912 N N . TRP B 1 21 ? 7.941 53.406 -17.484 1 22.52 21 TRP B N 1
ATOM 2913 C CA . TRP B 1 21 ? 7.527 52.75 -16.234 1 22.52 21 TRP B CA 1
ATOM 2914 C C . TRP B 1 21 ? 6.227 51.969 -16.453 1 22.52 21 TRP B C 1
ATOM 2916 O O . TRP B 1 21 ? 5.16 52.562 -16.609 1 22.52 21 TRP B O 1
ATOM 2926 N N . ARG B 1 22 ? 6.117 51.031 -17.422 1 26.09 22 ARG B N 1
ATOM 2927 C CA . ARG B 1 22 ? 4.922 50.188 -17.438 1 26.09 22 ARG B CA 1
ATOM 2928 C C . ARG B 1 22 ? 4.551 49.75 -16.031 1 26.09 22 ARG B C 1
ATOM 2930 O O . ARG B 1 22 ? 5.363 49.125 -15.336 1 26.09 22 ARG B O 1
ATOM 2937 N N . GLU B 1 23 ? 3.615 50.406 -15.359 1 24.25 23 GLU B N 1
ATOM 2938 C CA . GLU B 1 23 ? 2.838 50.094 -14.164 1 24.25 23 GLU B CA 1
ATOM 2939 C C . GLU B 1 23 ? 2.412 48.656 -14.125 1 24.25 23 GLU B C 1
ATOM 2941 O O . GLU B 1 23 ? 1.628 48.188 -14.961 1 24.25 23 GLU B O 1
ATOM 2946 N N . GLY B 1 24 ? 3.375 47.75 -13.984 1 25.73 24 GLY B N 1
ATOM 2947 C CA . GLY B 1 24 ? 3.166 46.344 -13.734 1 25.73 24 GLY B CA 1
ATOM 2948 C C . GLY B 1 24 ? 2.033 46.062 -12.766 1 25.73 24 GLY B C 1
ATOM 2949 O O . GLY B 1 24 ? 1.978 46.656 -11.688 1 25.73 24 GLY B O 1
ATOM 2950 N N . ASN B 1 25 ? 0.803 45.875 -13.32 1 26.52 25 ASN B N 1
ATOM 2951 C CA . ASN B 1 25 ? -0.374 45.375 -12.609 1 26.52 25 ASN B CA 1
ATOM 2952 C C . ASN B 1 25 ? -0.011 44.281 -11.617 1 26.52 25 ASN B C 1
ATOM 2954 O O . ASN B 1 25 ? 0.363 43.188 -12.008 1 26.52 25 ASN B O 1
ATOM 2958 N N . MET B 1 26 ? 0.767 44.688 -10.641 1 24.77 26 MET B N 1
ATOM 2959 C CA . MET B 1 26 ? 0.915 43.844 -9.453 1 24.77 26 MET B CA 1
ATOM 2960 C C . MET B 1 26 ? -0.424 43.25 -9.047 1 24.77 26 MET B C 1
ATOM 2962 O O . MET B 1 26 ? -1.299 43.938 -8.539 1 24.77 26 MET B O 1
ATOM 2966 N N . ALA B 1 27 ? -0.923 42.312 -9.773 1 31.17 27 ALA B N 1
ATOM 2967 C CA . ALA B 1 27 ? -1.965 41.5 -9.164 1 31.17 27 ALA B CA 1
ATOM 2968 C C . ALA B 1 27 ? -1.719 41.312 -7.668 1 31.17 27 ALA B C 1
ATOM 2970 O O . ALA B 1 27 ? -0.679 40.781 -7.262 1 31.17 27 ALA B O 1
ATOM 2971 N N . ARG B 1 28 ? -2.158 42.219 -6.781 1 26.8 28 ARG B N 1
ATOM 2972 C CA . ARG B 1 28 ? -2.283 42.062 -5.336 1 26.8 28 ARG B CA 1
ATOM 2973 C C . ARG B 1 28 ? -2.533 40.594 -4.969 1 26.8 28 ARG B C 1
ATOM 2975 O O . ARG B 1 28 ? -3.562 40.031 -5.34 1 26.8 28 ARG B O 1
ATOM 2982 N N . ARG B 1 29 ? -1.533 39.906 -4.922 1 30.89 29 ARG B N 1
ATOM 2983 C CA . ARG B 1 29 ? -1.53 38.625 -4.23 1 30.89 29 ARG B CA 1
ATOM 2984 C C . ARG B 1 29 ? -2.305 38.719 -2.92 1 30.89 29 ARG B C 1
ATOM 2986 O O . ARG B 1 29 ? -1.874 39.375 -1.977 1 30.89 29 ARG B O 1
ATOM 2993 N N . ARG B 1 30 ? -3.619 38.781 -3.012 1 31.27 30 ARG B N 1
ATOM 2994 C CA . ARG B 1 30 ? -4.461 38.625 -1.832 1 31.27 30 ARG B CA 1
ATOM 2995 C C . ARG B 1 30 ? -3.857 37.594 -0.872 1 31.27 30 ARG B C 1
ATOM 2997 O O . ARG B 1 30 ? -3.662 36.438 -1.234 1 31.27 30 ARG B O 1
ATOM 3004 N N . SER B 1 31 ? -2.936 38.031 -0.155 1 30.41 31 SER B N 1
ATOM 3005 C CA . SER B 1 31 ? -2.531 37.25 1.021 1 30.41 31 SER B CA 1
ATOM 3006 C C . SER B 1 31 ? -3.744 36.719 1.772 1 30.41 31 SER B C 1
ATOM 3008 O O . SER B 1 31 ? -4.539 37.469 2.316 1 30.41 31 SER B O 1
ATOM 3010 N N . ALA B 1 32 ? -4.441 35.781 1.254 1 36.09 32 ALA B N 1
ATOM 3011 C CA . ALA B 1 32 ? -5.59 35.188 1.941 1 36.09 32 ALA B CA 1
ATOM 3012 C C . ALA B 1 32 ? -5.211 34.719 3.338 1 36.09 32 ALA B C 1
ATOM 3014 O O . ALA B 1 32 ? -4.609 33.656 3.492 1 36.09 32 ALA B O 1
ATOM 3015 N N . VAL B 1 33 ? -4.703 35.562 4.172 1 33.03 33 VAL B N 1
ATOM 3016 C CA . VAL B 1 33 ? -4.684 35.219 5.582 1 33.03 33 VAL B CA 1
ATOM 3017 C C . VAL B 1 33 ? -6.023 34.594 5.969 1 33.03 33 VAL B C 1
ATOM 3019 O O . VAL B 1 33 ? -7.074 35.219 5.797 1 33.03 33 VAL B O 1
ATOM 3022 N N . ARG B 1 34 ? -6.199 33.25 6.039 1 39.91 34 ARG B N 1
ATOM 3023 C CA . ARG B 1 34 ? -7.359 32.531 6.539 1 39.91 34 ARG B CA 1
ATOM 3024 C C . ARG B 1 34 ? -7.75 33 7.93 1 39.91 34 ARG B C 1
ATOM 3026 O O . ARG B 1 34 ? -7.262 32.469 8.938 1 39.91 34 ARG B O 1
ATOM 3033 N N . ILE B 1 35 ? -7.656 34.094 8.422 1 33.5 35 ILE B N 1
ATOM 3034 C CA . ILE B 1 35 ? -8.305 34.531 9.648 1 33.5 35 ILE B CA 1
ATOM 3035 C C . ILE B 1 35 ? -9.797 34.188 9.594 1 33.5 35 ILE B C 1
ATOM 3037 O O . ILE B 1 35 ? -10.484 34.562 8.633 1 33.5 35 ILE B O 1
ATOM 3041 N N . GLY B 1 36 ? -10.414 33.438 10.711 1 36.66 36 GLY B N 1
ATOM 3042 C CA . GLY B 1 36 ? -11.656 33.062 11.383 1 36.66 36 GLY B CA 1
ATOM 3043 C C . GLY B 1 36 ? -12.711 32.531 10.438 1 36.66 36 GLY B C 1
ATOM 3044 O O . GLY B 1 36 ? -13.898 32.812 10.617 1 36.66 36 GLY B O 1
ATOM 3045 N N . VAL B 1 37 ? -12.406 32.156 9.273 1 40.16 37 VAL B N 1
ATOM 3046 C CA . VAL B 1 37 ? -13.5 31.828 8.367 1 40.16 37 VAL B CA 1
ATOM 3047 C C . VAL B 1 37 ? -14.305 30.656 8.93 1 40.16 37 VAL B C 1
ATOM 3049 O O . VAL B 1 37 ? -13.805 29.531 9.016 1 40.16 37 VAL B O 1
ATOM 3052 N N . THR B 1 38 ? -15.102 30.781 9.984 1 46.5 38 THR B N 1
ATOM 3053 C CA . THR B 1 38 ? -16.188 29.875 10.375 1 46.5 38 THR B CA 1
ATOM 3054 C C . THR B 1 38 ? -17.047 29.516 9.172 1 46.5 38 THR B C 1
ATOM 3056 O O . THR B 1 38 ? -18.016 28.781 9.297 1 46.5 38 THR B O 1
ATOM 3059 N N . GLY B 1 39 ? -16.734 30.078 8.094 1 54.22 39 GLY B N 1
ATOM 3060 C CA . GLY B 1 39 ? -17.688 29.812 7.027 1 54.22 39 GLY B CA 1
ATOM 3061 C C . GLY B 1 39 ? -17.375 28.547 6.254 1 54.22 39 GLY B C 1
ATOM 3062 O O . GLY B 1 39 ? -16.328 27.922 6.441 1 54.22 39 GLY B O 1
ATOM 3063 N N . LEU B 1 40 ? -18.438 27.859 5.855 1 64.88 40 LEU B N 1
ATOM 3064 C CA . LEU B 1 40 ? -18.422 26.625 5.062 1 64.88 40 LEU B CA 1
ATOM 3065 C C . LEU B 1 40 ? -17.766 26.875 3.703 1 64.88 40 LEU B C 1
ATOM 3067 O O . LEU B 1 40 ? -17.219 25.953 3.105 1 64.88 40 LEU B O 1
ATOM 3071 N N . GLY B 1 41 ? -17.359 28.141 3.393 1 65.62 41 GLY B N 1
ATOM 3072 C CA . GLY B 1 41 ? -16.766 28.531 2.131 1 65.62 41 GLY B CA 1
ATOM 3073 C C . GLY B 1 41 ? -17.203 27.672 0.962 1 65.62 41 GLY B C 1
ATOM 3074 O O . GLY B 1 41 ? -18.031 26.766 1.129 1 65.62 41 GLY B O 1
ATOM 3075 N N . GLU B 1 42 ? -16.859 28.156 -0.225 1 80.38 42 GLU B N 1
ATOM 3076 C CA . GLU B 1 42 ? -17.234 27.438 -1.439 1 80.38 42 GLU B CA 1
ATOM 3077 C C . GLU B 1 42 ? -16.109 26.5 -1.904 1 80.38 42 GLU B C 1
ATOM 3079 O O . GLU B 1 42 ? -14.938 26.859 -1.835 1 80.38 42 GLU B O 1
ATOM 3084 N N . ARG B 1 43 ? -16.578 25.406 -2.258 1 88.12 43 ARG B N 1
ATOM 3085 C CA . ARG B 1 43 ? -15.648 24.453 -2.861 1 88.12 43 ARG B CA 1
ATOM 3086 C C . ARG B 1 43 ? -15.133 24.984 -4.195 1 88.12 43 ARG B C 1
ATOM 3088 O O . ARG B 1 43 ? -15.781 25.797 -4.848 1 88.12 43 ARG B O 1
ATOM 3095 N N . GLU B 1 44 ? -13.953 24.625 -4.484 1 94.25 44 GLU B N 1
ATOM 3096 C CA . GLU B 1 44 ? -13.305 24.953 -5.75 1 94.25 44 GLU B CA 1
ATOM 3097 C C . GLU B 1 44 ? -13.016 23.672 -6.555 1 94.25 44 GLU B C 1
ATOM 3099 O O . GLU B 1 44 ? -12.586 22.672 -5.996 1 94.25 44 GLU B O 1
ATOM 3104 N N . GLU B 1 45 ? -13.336 23.719 -7.844 1 96.81 45 GLU B N 1
ATOM 3105 C CA . GLU B 1 45 ? -12.945 22.625 -8.742 1 96.81 45 GLU B CA 1
ATOM 3106 C C . GLU B 1 45 ? -11.648 22.953 -9.477 1 96.81 45 GLU B C 1
ATOM 3108 O O . GLU B 1 45 ? -11.609 23.859 -10.305 1 96.81 45 GLU B O 1
ATOM 3113 N N . LEU B 1 46 ? -10.633 22.219 -9.258 1 97.94 46 LEU B N 1
ATOM 3114 C CA . LEU B 1 46 ? -9.312 22.484 -9.812 1 97.94 46 LEU B CA 1
ATOM 3115 C C . LEU B 1 46 ? -9.195 21.906 -11.219 1 97.94 46 LEU B C 1
ATOM 3117 O O . LEU B 1 46 ? -8.469 22.453 -12.055 1 97.94 46 LEU B O 1
ATOM 3121 N N . ALA B 1 47 ? -9.773 20.812 -11.453 1 98 47 ALA B N 1
ATOM 3122 C CA . ALA B 1 47 ? -9.914 20.062 -12.703 1 98 47 ALA B CA 1
ATOM 3123 C C . ALA B 1 47 ? -11.203 19.234 -12.703 1 98 47 ALA B C 1
ATOM 3125 O O . ALA B 1 47 ? -11.852 19.078 -11.664 1 98 47 ALA B O 1
ATOM 3126 N N . PRO B 1 48 ? -11.641 18.812 -13.859 1 97.5 48 PRO B N 1
ATOM 3127 C CA . PRO B 1 48 ? -12.891 18.047 -13.867 1 97.5 48 PRO B CA 1
ATOM 3128 C C . PRO B 1 48 ? -12.906 16.922 -12.844 1 97.5 48 PRO B C 1
ATOM 3130 O O . PRO B 1 48 ? -12.109 15.977 -12.945 1 97.5 48 PRO B O 1
ATOM 3133 N N . GLY B 1 49 ? -13.734 17.062 -11.828 1 97.88 49 GLY B N 1
ATOM 3134 C CA . GLY B 1 49 ? -13.938 16 -10.852 1 97.88 49 GLY B CA 1
ATOM 3135 C C . GLY B 1 49 ? -12.992 16.094 -9.672 1 97.88 49 GLY B C 1
ATOM 3136 O O . GLY B 1 49 ? -12.977 15.195 -8.82 1 97.88 49 GLY B O 1
ATOM 3137 N N . ILE B 1 50 ? -12.141 17.125 -9.672 1 98.62 50 ILE B N 1
ATOM 3138 C CA . ILE B 1 50 ? -11.227 17.312 -8.555 1 98.62 50 ILE B CA 1
ATOM 3139 C C . ILE B 1 50 ? -11.594 18.594 -7.797 1 98.62 50 ILE B C 1
ATOM 3141 O O . ILE B 1 50 ? -11.445 19.688 -8.32 1 98.62 50 ILE B O 1
ATOM 3145 N N . PHE B 1 51 ? -12 18.406 -6.543 1 98.19 51 PHE B N 1
ATOM 3146 C CA . PHE B 1 51 ? -12.531 19.516 -5.77 1 98.19 51 PHE B CA 1
ATOM 3147 C C . PHE B 1 51 ? -11.773 19.672 -4.453 1 98.19 51 PHE B C 1
ATOM 3149 O O . PHE B 1 51 ? -11.281 18.703 -3.896 1 98.19 51 PHE B O 1
ATOM 3156 N N . ILE B 1 52 ? -11.727 20.969 -3.977 1 98.12 52 ILE B N 1
ATOM 3157 C CA . ILE B 1 52 ? -11.117 21.25 -2.684 1 98.12 52 ILE B CA 1
ATOM 3158 C C . ILE B 1 52 ? -11.93 22.312 -1.956 1 98.12 52 ILE B C 1
ATOM 3160 O O . ILE B 1 52 ? -12.828 22.938 -2.541 1 98.12 52 ILE B O 1
ATOM 3164 N N . ASN B 1 53 ? -11.648 22.406 -0.706 1 96.12 53 ASN B N 1
ATOM 3165 C CA . ASN B 1 53 ? -12.141 23.531 0.093 1 96.12 53 ASN B CA 1
ATOM 3166 C C . ASN B 1 53 ? -11.039 24.109 0.987 1 96.12 53 ASN B C 1
ATOM 3168 O O . ASN B 1 53 ? -10.555 23.422 1.89 1 96.12 53 ASN B O 1
ATOM 3172 N N . THR B 1 54 ? -10.664 25.344 0.761 1 92.69 54 THR B N 1
ATOM 3173 C CA . THR B 1 54 ? -9.555 25.953 1.482 1 92.69 54 THR B CA 1
ATOM 3174 C C . THR B 1 54 ? -10.055 26.719 2.701 1 92.69 54 THR B C 1
ATOM 3176 O O . THR B 1 54 ? -9.281 27.391 3.385 1 92.69 54 THR B O 1
ATOM 3179 N N . HIS B 1 55 ? -11.328 26.609 3.018 1 91.31 55 HIS B N 1
ATOM 3180 C CA . HIS B 1 55 ? -11.906 27.469 4.047 1 91.31 55 HIS B CA 1
ATOM 3181 C C . HIS B 1 55 ? -12.109 26.703 5.352 1 91.31 55 HIS B C 1
ATOM 3183 O O . HIS B 1 55 ? -12.406 27.297 6.387 1 91.31 55 HIS B O 1
ATOM 3189 N N . TYR B 1 56 ? -11.977 25.453 5.238 1 92.62 56 TYR B N 1
ATOM 3190 C CA . TYR B 1 56 ? -12.18 24.641 6.438 1 92.62 56 TYR B CA 1
ATOM 3191 C C . TYR B 1 56 ? -10.969 24.719 7.359 1 92.62 56 TYR B C 1
ATOM 3193 O O . TYR B 1 56 ? -9.852 24.984 6.906 1 92.62 56 TYR B O 1
ATOM 3201 N N . ARG B 1 57 ? -11.242 24.578 8.609 1 89.38 57 ARG B N 1
ATOM 3202 C CA . ARG B 1 57 ? -10.18 24.547 9.602 1 89.38 57 ARG B CA 1
ATOM 3203 C C . ARG B 1 57 ? -9.453 23.203 9.586 1 89.38 57 ARG B C 1
ATOM 3205 O O . ARG B 1 57 ? -10.07 22.172 9.375 1 89.38 57 ARG B O 1
ATOM 3212 N N . GLY B 1 58 ? -8.117 23.281 9.82 1 90.38 58 GLY B N 1
ATOM 3213 C CA . GLY B 1 58 ? -7.34 22.062 9.961 1 90.38 58 GLY B CA 1
ATOM 3214 C C . GLY B 1 58 ? -6.492 21.75 8.742 1 90.38 58 GLY B C 1
ATOM 3215 O O . GLY B 1 58 ? -5.289 21.5 8.867 1 90.38 58 GLY B O 1
ATOM 3216 N N . CYS B 1 59 ? -7.199 21.672 7.641 1 94.19 59 CYS B N 1
ATOM 3217 C CA . CYS B 1 59 ? -6.5 21.359 6.402 1 94.19 59 CYS B CA 1
ATOM 3218 C C . CYS B 1 59 ? -7.324 21.766 5.188 1 94.19 59 CYS B C 1
ATOM 3220 O O . CYS B 1 59 ? -8.391 22.375 5.332 1 94.19 59 CYS B O 1
ATOM 3222 N N . THR B 1 60 ? -6.734 21.609 4.031 1 96.12 60 THR B N 1
ATOM 3223 C CA . THR B 1 60 ? -7.457 21.719 2.77 1 96.12 60 THR B CA 1
ATOM 3224 C C . THR B 1 60 ? -7.934 20.344 2.297 1 96.12 60 THR B C 1
ATOM 3226 O O . THR B 1 60 ? -7.207 19.625 1.604 1 96.12 60 THR B O 1
ATOM 3229 N N . PRO B 1 61 ? -9.141 19.984 2.664 1 97.88 61 PRO B N 1
ATOM 3230 C CA . PRO B 1 61 ? -9.641 18.688 2.191 1 97.88 61 PRO B CA 1
ATOM 3231 C C . PRO B 1 61 ? -9.984 18.688 0.704 1 97.88 61 PRO B C 1
ATOM 3233 O O . PRO B 1 61 ? -10.266 19.75 0.137 1 97.88 61 PRO B O 1
ATOM 3236 N N . GLY B 1 62 ? -9.922 17.547 0.092 1 98.44 62 GLY B N 1
ATOM 3237 C CA . GLY B 1 62 ? -10.328 17.391 -1.296 1 98.44 62 GLY B CA 1
ATOM 3238 C C . GLY B 1 62 ? -11.117 16.125 -1.542 1 98.44 62 GLY B C 1
ATOM 3239 O O . GLY B 1 62 ? -11.219 15.258 -0.663 1 98.44 62 GLY B O 1
ATOM 3240 N N . PHE B 1 63 ? -11.789 16.078 -2.664 1 98.56 63 PHE B N 1
ATOM 3241 C CA . PHE B 1 63 ? -12.32 14.812 -3.146 1 98.56 63 PHE B CA 1
ATOM 3242 C C . PHE B 1 63 ? -12.148 14.695 -4.656 1 98.56 63 PHE B C 1
ATOM 3244 O O . PHE B 1 63 ? -12.117 15.703 -5.363 1 98.56 63 PHE B O 1
ATOM 3251 N N . ILE B 1 64 ? -11.984 13.531 -5.074 1 98.75 64 ILE B N 1
ATOM 3252 C CA . ILE B 1 64 ? -11.766 13.141 -6.461 1 98.75 64 ILE B CA 1
ATOM 3253 C C . ILE B 1 64 ? -12.914 12.266 -6.938 1 98.75 64 ILE B C 1
ATOM 3255 O O . ILE B 1 64 ? -13.156 11.188 -6.387 1 98.75 64 ILE B O 1
ATOM 3259 N N . TYR B 1 65 ? -13.594 12.742 -7.898 1 98.38 65 TYR B N 1
ATOM 3260 C CA . TYR B 1 65 ? -14.664 11.969 -8.516 1 98.38 65 TYR B CA 1
ATOM 3261 C C . TYR B 1 65 ? -14.094 10.93 -9.484 1 98.38 65 TYR B C 1
ATOM 3263 O O . TYR B 1 65 ? -13.188 11.227 -10.266 1 98.38 65 TYR B O 1
ATOM 3271 N N . THR B 1 66 ? -14.602 9.703 -9.359 1 97.5 66 THR B N 1
ATOM 3272 C CA . THR B 1 66 ? -14.422 8.664 -10.375 1 97.5 66 THR B CA 1
ATOM 3273 C C . THR B 1 66 ? -15.766 8.055 -10.766 1 97.5 66 THR B C 1
ATOM 3275 O O . THR B 1 66 ? -16.75 8.188 -10.031 1 97.5 66 THR B O 1
ATOM 3278 N N . GLU B 1 67 ? -15.82 7.383 -11.906 1 95.56 67 GLU B N 1
ATOM 3279 C CA . GLU B 1 67 ? -17.047 6.75 -12.352 1 95.56 67 GLU B CA 1
ATOM 3280 C C . GLU B 1 67 ? -17.5 5.66 -11.383 1 95.56 67 GLU B C 1
ATOM 3282 O O . GLU B 1 67 ? -18.672 5.301 -11.344 1 95.56 67 GLU B O 1
ATOM 3287 N N . GLU B 1 68 ? -16.594 5.238 -10.617 1 96.12 68 GLU B N 1
ATOM 3288 C CA . GLU B 1 68 ? -16.906 4.137 -9.711 1 96.12 68 GLU B CA 1
ATOM 3289 C C . GLU B 1 68 ? -17.234 4.648 -8.312 1 96.12 68 GLU B C 1
ATOM 3291 O O . GLU B 1 68 ? -17.734 3.895 -7.469 1 96.12 68 GLU B O 1
ATOM 3296 N N . GLY B 1 69 ? -16.891 5.922 -8.039 1 97.88 69 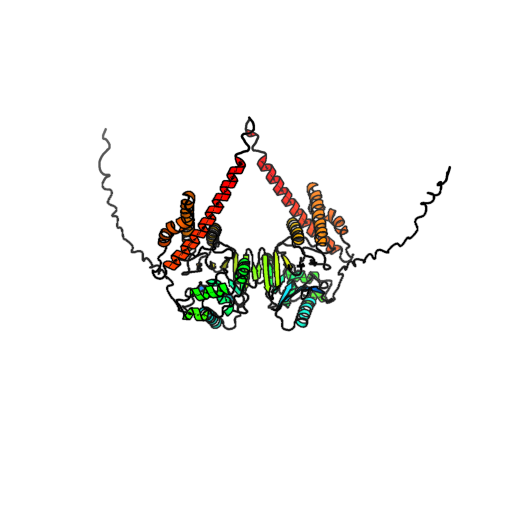GLY B N 1
ATOM 3297 C CA . GLY B 1 69 ? -17.125 6.477 -6.719 1 97.88 69 GLY B CA 1
ATOM 3298 C C . GLY B 1 69 ? -16.203 7.641 -6.387 1 97.88 69 GLY B C 1
ATOM 3299 O O . GLY B 1 69 ? -15.578 8.211 -7.277 1 97.88 69 GLY B O 1
ATOM 3300 N N . ILE B 1 70 ? -16.203 7.984 -5.055 1 98.62 70 ILE B N 1
ATOM 3301 C CA . ILE B 1 70 ? -15.516 9.188 -4.594 1 98.62 70 ILE B CA 1
ATOM 3302 C C . ILE B 1 70 ? -14.305 8.797 -3.744 1 98.62 70 ILE B C 1
ATOM 3304 O O . ILE B 1 70 ? -14.391 7.902 -2.9 1 98.62 70 ILE B O 1
ATOM 3308 N N . ILE B 1 71 ? -13.219 9.445 -4.051 1 98.88 71 ILE B N 1
ATOM 3309 C CA . ILE B 1 71 ? -12.031 9.32 -3.213 1 98.88 71 ILE B CA 1
ATOM 3310 C C . ILE B 1 71 ? -11.766 10.633 -2.49 1 98.88 71 ILE B C 1
ATOM 3312 O O . ILE B 1 71 ? -11.695 11.695 -3.121 1 98.88 71 ILE B O 1
ATOM 3316 N N . LEU B 1 72 ? -11.617 10.547 -1.195 1 98.88 72 LEU B N 1
ATOM 3317 C CA . LEU B 1 72 ? -11.414 11.727 -0.362 1 98.88 72 LEU B CA 1
ATOM 3318 C C . LEU B 1 72 ? -9.945 11.898 -0.011 1 98.88 72 LEU B C 1
ATOM 3320 O O . LEU B 1 72 ? -9.211 10.914 0.111 1 98.88 72 LEU B O 1
ATOM 3324 N N . VAL B 1 73 ? -9.523 13.125 0.138 1 98.94 73 VAL B N 1
ATOM 3325 C CA . VAL B 1 73 ? -8.211 13.461 0.683 1 98.94 73 VAL B CA 1
ATOM 3326 C C . VAL B 1 73 ? -8.375 14.297 1.948 1 98.94 73 VAL B C 1
ATOM 3328 O O . VAL B 1 73 ? -8.859 15.43 1.89 1 98.94 73 VAL B O 1
ATOM 3331 N N . ASP B 1 74 ? -8.031 13.75 3.061 1 98.81 74 ASP B N 1
ATOM 3332 C CA . ASP B 1 74 ? -8.117 14.352 4.387 1 98.81 74 ASP B CA 1
ATOM 3333 C C . ASP B 1 74 ? -9.555 14.766 4.703 1 98.81 74 ASP B C 1
ATOM 3335 O O . ASP B 1 74 ? -10.438 14.688 3.844 1 98.81 74 ASP B O 1
ATOM 3339 N N . THR B 1 75 ? -9.75 15.109 5.953 1 98.25 75 THR B N 1
ATOM 3340 C CA . THR B 1 75 ? -11.078 15.5 6.43 1 98.25 75 THR B CA 1
ATOM 3341 C C . THR B 1 75 ? -10.984 16.703 7.363 1 98.25 75 THR B C 1
ATOM 3343 O O . THR B 1 75 ? -10.023 16.828 8.125 1 98.25 75 THR B O 1
ATOM 3346 N N . PRO B 1 76 ? -11.992 17.562 7.359 1 96.62 76 PRO B N 1
ATOM 3347 C CA . PRO B 1 76 ? -11.977 18.734 8.234 1 96.62 76 PRO B CA 1
ATOM 3348 C C . PRO B 1 76 ? -11.961 18.359 9.711 1 96.62 76 PRO B C 1
ATOM 3350 O O . PRO B 1 76 ? -12.594 17.391 10.117 1 96.62 76 PRO B O 1
ATOM 3353 N N . LEU B 1 77 ? -11.344 19.234 10.453 1 96.38 77 LEU B N 1
ATOM 3354 C CA . LEU B 1 77 ? -11.172 19.031 11.891 1 96.38 77 LEU B CA 1
ATOM 3355 C C . LEU B 1 77 ? -12.492 19.25 12.625 1 96.38 77 LEU B C 1
ATOM 3357 O O . LEU B 1 77 ? -12.844 18.484 13.516 1 96.38 77 LEU B O 1
ATOM 3361 N N . ILE B 1 78 ? -13.211 20.266 12.227 1 96.44 78 ILE B N 1
ATOM 3362 C CA . ILE B 1 78 ? -14.43 20.656 12.922 1 96.44 78 ILE B CA 1
ATOM 3363 C C . ILE B 1 78 ? -15.602 19.828 12.414 1 96.44 78 ILE B C 1
ATOM 3365 O O . ILE B 1 78 ? -15.875 19.797 11.219 1 96.44 78 ILE B O 1
ATOM 3369 N N . PRO B 1 79 ? -16.375 19.219 13.312 1 97.25 79 PRO B N 1
ATOM 3370 C CA . PRO B 1 79 ? -17.453 18.297 12.93 1 97.25 79 PRO B CA 1
ATOM 3371 C C . PRO B 1 79 ? -18.469 18.938 11.984 1 97.25 79 PRO B C 1
ATOM 3373 O O . PRO B 1 79 ? -18.828 18.344 10.961 1 97.25 79 PRO B O 1
ATOM 3376 N N . LYS B 1 80 ? -18.891 20.156 12.25 1 96.25 80 LYS B N 1
ATOM 3377 C CA . LYS B 1 80 ? -19.844 20.828 11.383 1 96.25 80 LYS B CA 1
ATOM 3378 C C . LYS B 1 80 ? -19.297 20.969 9.961 1 96.25 80 LYS B C 1
ATOM 3380 O O . LYS B 1 80 ? -20.047 20.859 8.984 1 96.25 80 LYS B O 1
ATOM 3385 N N . GLN B 1 81 ? -18.062 21.219 9.859 1 96.5 81 GLN B N 1
ATOM 3386 C CA . GLN B 1 81 ? -17.422 21.375 8.555 1 96.5 81 GLN B CA 1
ATOM 3387 C C . GLN B 1 81 ? -17.281 20.031 7.855 1 96.5 81 GLN B C 1
ATOM 3389 O O . GLN B 1 81 ? -17.484 19.922 6.641 1 96.5 81 GLN B O 1
ATOM 3394 N N . ALA B 1 82 ? -16.984 19 8.602 1 97.31 82 ALA B N 1
ATOM 3395 C CA . ALA B 1 82 ? -16.891 17.656 8.031 1 97.31 82 ALA B CA 1
ATOM 3396 C C . ALA B 1 82 ? -18.25 17.203 7.508 1 97.31 82 ALA B C 1
ATOM 3398 O O . ALA B 1 82 ? -18.344 16.641 6.414 1 97.31 82 ALA B O 1
ATOM 3399 N N . ILE B 1 83 ? -19.234 17.438 8.242 1 97.25 83 ILE B N 1
ATOM 3400 C CA . ILE B 1 83 ? -20.594 17.078 7.855 1 97.25 83 ILE B CA 1
ATOM 3401 C C . ILE B 1 83 ? -21.016 17.859 6.617 1 97.25 83 ILE B C 1
ATOM 3403 O O . ILE B 1 83 ? -21.594 17.297 5.684 1 97.25 83 ILE B O 1
ATOM 3407 N N . ASP B 1 84 ? -20.688 19.125 6.656 1 96.5 84 ASP B N 1
ATOM 3408 C CA . ASP B 1 84 ? -20.969 19.969 5.5 1 96.5 84 ASP B CA 1
ATOM 3409 C C . ASP B 1 84 ? -20.25 19.453 4.25 1 96.5 84 ASP B C 1
ATOM 3411 O O . ASP B 1 84 ? -20.859 19.375 3.174 1 96.5 84 ASP B O 1
ATOM 3415 N N . TRP B 1 85 ? -19.016 19.109 4.387 1 97.19 85 TRP B N 1
ATOM 3416 C CA . TRP B 1 85 ? -18.219 18.594 3.279 1 97.19 85 TRP B CA 1
ATOM 3417 C C . TRP B 1 85 ? -18.844 17.328 2.697 1 97.19 85 TRP B C 1
ATOM 3419 O O . TRP B 1 85 ? -19 17.203 1.479 1 97.19 85 TRP B O 1
ATOM 3429 N N . ARG B 1 86 ? -19.203 16.406 3.535 1 97.69 86 ARG B N 1
ATOM 3430 C CA . ARG B 1 86 ? -19.875 15.18 3.107 1 97.69 86 ARG B CA 1
ATOM 3431 C C . ARG B 1 86 ? -21.156 15.492 2.342 1 97.69 86 ARG B C 1
ATOM 3433 O O . ARG B 1 86 ? -21.422 14.906 1.29 1 97.69 86 ARG B O 1
ATOM 3440 N N . GLN B 1 87 ? -21.922 16.438 2.861 1 96.38 87 GLN B N 1
ATOM 3441 C CA . GLN B 1 87 ? -23.188 16.812 2.234 1 96.38 87 GLN B CA 1
ATOM 3442 C C . GLN B 1 87 ? -22.953 17.391 0.844 1 96.38 87 GLN B C 1
ATOM 3444 O O . GLN B 1 87 ? -23.688 17.078 -0.097 1 96.38 87 GLN B O 1
ATOM 3449 N N . GLN B 1 88 ? -21.969 18.203 0.766 1 95.12 88 GLN B N 1
ATOM 3450 C CA . GLN B 1 88 ? -21.656 18.797 -0.531 1 95.12 88 GLN B CA 1
ATOM 3451 C C . GLN B 1 88 ? -21.328 17.719 -1.561 1 95.12 88 GLN B C 1
ATOM 3453 O O . GLN B 1 88 ? -21.766 17.797 -2.713 1 95.12 88 GLN B O 1
ATOM 3458 N N . ILE B 1 89 ? -20.625 16.734 -1.154 1 96.88 89 ILE B N 1
ATOM 3459 C CA . ILE B 1 89 ? -20.219 15.656 -2.039 1 96.88 89 ILE B CA 1
ATOM 3460 C C . ILE B 1 89 ? -21.438 14.844 -2.455 1 96.88 89 ILE B C 1
ATOM 3462 O O . ILE B 1 89 ? -21.641 14.562 -3.641 1 96.88 89 ILE B O 1
ATOM 3466 N N . GLU B 1 90 ? -22.234 14.523 -1.533 1 97 90 GLU B N 1
ATOM 3467 C CA . GLU B 1 90 ? -23.422 13.719 -1.795 1 97 90 GLU B CA 1
ATOM 3468 C C . GLU B 1 90 ? -24.422 14.469 -2.684 1 97 90 GLU B C 1
ATOM 3470 O O . GLU B 1 90 ? -25.125 13.852 -3.482 1 97 90 GLU B O 1
ATOM 3475 N N . GLU B 1 91 ? -24.406 15.781 -2.531 1 95.5 91 GLU B N 1
ATOM 3476 C CA . GLU B 1 91 ? -25.281 16.594 -3.377 1 95.5 91 GLU B CA 1
ATOM 3477 C C . GLU B 1 91 ? -24.75 16.672 -4.805 1 95.5 91 GLU B C 1
ATOM 3479 O O . GLU B 1 91 ? -25.516 16.625 -5.766 1 95.5 91 GLU B O 1
ATOM 3484 N N . GLU B 1 92 ? -23.484 16.781 -4.91 1 94.62 92 GLU B N 1
ATOM 3485 C CA . GLU B 1 92 ? -22.859 16.891 -6.227 1 94.62 92 GLU B CA 1
ATOM 3486 C C . GLU B 1 92 ? -22.922 15.562 -6.977 1 94.62 92 GLU B C 1
ATOM 3488 O O . GLU B 1 92 ? -23.109 15.539 -8.195 1 94.62 92 GLU B O 1
ATOM 3493 N N . TYR B 1 93 ? -22.719 14.5 -6.305 1 96.81 93 TYR B N 1
ATOM 3494 C CA . TYR B 1 93 ? -22.688 13.172 -6.902 1 96.81 93 TYR B CA 1
ATOM 3495 C C . TYR B 1 93 ? -23.625 12.219 -6.152 1 96.81 93 TYR B C 1
ATOM 3497 O O . TYR B 1 93 ? -23.156 11.258 -5.523 1 96.81 93 TYR B O 1
ATOM 3505 N N . PRO B 1 94 ? -24.844 12.43 -6.406 1 96.75 94 PRO B N 1
ATOM 3506 C CA . PRO B 1 94 ? -25.812 11.602 -5.684 1 96.75 94 PRO B CA 1
ATOM 3507 C C . PRO B 1 94 ? -25.672 10.109 -6.008 1 96.75 94 PRO B C 1
ATOM 3509 O O . PRO B 1 94 ? -25.594 9.742 -7.18 1 96.75 94 PRO B O 1
ATOM 3512 N N . GLY B 1 95 ? -25.609 9.344 -4.953 1 96.06 95 GLY B N 1
ATOM 3513 C CA . GLY B 1 95 ? -25.625 7.902 -5.117 1 96.06 95 GLY B CA 1
ATOM 3514 C C . GLY B 1 95 ? -24.25 7.309 -5.316 1 96.06 95 GLY B C 1
ATOM 3515 O O . GLY B 1 95 ? -24.078 6.09 -5.328 1 96.06 95 GLY B O 1
ATOM 3516 N N . HIS B 1 96 ? -23.266 8.109 -5.484 1 96.88 96 HIS B N 1
ATOM 3517 C CA . HIS B 1 96 ? -21.906 7.605 -5.633 1 96.88 96 HIS B CA 1
ATOM 3518 C C . HIS B 1 96 ? -21.312 7.203 -4.285 1 96.88 96 HIS B C 1
ATOM 3520 O O . HIS B 1 96 ? -21.344 7.988 -3.334 1 96.88 96 HIS B O 1
ATOM 3526 N N . PRO B 1 97 ? -20.781 6.008 -4.273 1 96.88 97 PRO B N 1
ATOM 3527 C CA . PRO B 1 97 ? -20.203 5.566 -3 1 96.88 97 PRO B CA 1
ATOM 3528 C C . PRO B 1 97 ? -18.875 6.234 -2.693 1 96.88 97 PRO B C 1
ATOM 3530 O O . PRO B 1 97 ? -18.156 6.641 -3.611 1 96.88 97 PRO B O 1
ATOM 3533 N N . PHE B 1 98 ? -18.578 6.375 -1.407 1 98 98 PHE B N 1
ATOM 3534 C CA . PHE B 1 98 ? -17.203 6.695 -0.99 1 98 98 PHE B CA 1
ATOM 3535 C C . PHE B 1 98 ? -16.312 5.465 -1.084 1 98 98 PHE B C 1
ATOM 3537 O O . PHE B 1 98 ? -16.562 4.461 -0.416 1 98 98 PHE B O 1
ATOM 3544 N N . LEU B 1 99 ? -15.305 5.562 -1.909 1 97.69 99 LEU B N 1
ATOM 3545 C CA . LEU B 1 99 ? -14.422 4.422 -2.141 1 97.69 99 LEU B CA 1
ATOM 3546 C C . LEU B 1 99 ? -13.32 4.367 -1.089 1 97.69 99 LEU B C 1
ATOM 3548 O O . LEU B 1 99 ? -13.102 3.324 -0.47 1 97.69 99 LEU B O 1
ATOM 3552 N N . TYR B 1 100 ? -12.625 5.535 -0.955 1 98.69 100 TYR B N 1
ATOM 3553 C CA . TYR B 1 100 ? -11.508 5.625 -0.019 1 98.69 100 TYR B CA 1
ATOM 3554 C C . TYR B 1 100 ? -11.391 7.035 0.55 1 98.69 100 TYR B C 1
ATOM 3556 O O . TYR B 1 100 ? -11.812 8.008 -0.081 1 98.69 100 TYR B O 1
ATOM 3564 N N . LEU B 1 101 ? -10.852 7.047 1.717 1 98.94 101 LEU B N 1
ATOM 3565 C CA . LEU B 1 101 ? -10.414 8.273 2.375 1 98.94 101 LEU B CA 1
ATOM 3566 C C . LEU B 1 101 ? -8.922 8.234 2.666 1 98.94 101 LEU B C 1
ATOM 3568 O O . LEU B 1 101 ? -8.461 7.426 3.475 1 98.94 101 LEU B O 1
ATOM 3572 N N . ILE B 1 102 ? -8.18 9.078 1.985 1 98.94 102 ILE B N 1
ATOM 3573 C CA . ILE B 1 102 ? -6.734 9.156 2.152 1 98.94 102 ILE B CA 1
ATOM 3574 C C . ILE B 1 102 ? -6.395 10.172 3.24 1 98.94 102 ILE B C 1
ATOM 3576 O O . ILE B 1 102 ? -6.871 11.312 3.205 1 98.94 102 ILE B O 1
ATOM 3580 N N . ASN B 1 103 ? -5.625 9.773 4.207 1 98.94 103 ASN B N 1
ATOM 3581 C CA . ASN B 1 103 ? -5.012 10.758 5.094 1 98.94 103 ASN B CA 1
ATOM 3582 C C . ASN B 1 103 ? -3.547 11 4.738 1 98.94 103 ASN B C 1
ATOM 3584 O O . ASN B 1 103 ? -2.742 10.062 4.746 1 98.94 103 ASN B O 1
ATOM 3588 N N . THR B 1 104 ? -3.234 12.242 4.484 1 98.81 104 THR B N 1
ATOM 3589 C CA . THR B 1 104 ? -1.858 12.602 4.16 1 98.81 104 THR B CA 1
ATOM 3590 C C . THR B 1 104 ? -0.975 12.539 5.402 1 98.81 104 THR B C 1
ATOM 3592 O O . THR B 1 104 ? 0.248 12.422 5.297 1 98.81 104 THR B O 1
ATOM 3595 N N . ASP B 1 105 ? -1.577 12.703 6.535 1 96.75 105 ASP B N 1
ATOM 3596 C CA . ASP B 1 105 ? -0.86 12.641 7.805 1 96.75 105 ASP B CA 1
ATOM 3597 C C . ASP B 1 105 ? -1.801 12.273 8.945 1 96.75 105 ASP B C 1
ATOM 3599 O O . ASP B 1 105 ? -3.012 12.148 8.75 1 96.75 105 ASP B O 1
ATOM 3603 N N . HIS B 1 106 ? -1.139 12.047 10.172 1 98.25 106 HIS B N 1
ATOM 3604 C CA . HIS B 1 106 ? -1.932 11.562 11.305 1 98.25 106 HIS B CA 1
ATOM 3605 C C . HIS B 1 106 ? -2.398 12.727 12.18 1 98.25 106 HIS B C 1
ATOM 3607 O O . HIS B 1 106 ? -3.152 12.523 13.133 1 98.25 106 HIS B O 1
ATOM 3613 N N . HIS B 1 107 ? -2.014 13.961 11.891 1 97.62 107 HIS B N 1
ATOM 3614 C CA . HIS B 1 107 ? -2.393 15.094 12.727 1 97.62 107 HIS B CA 1
ATOM 3615 C C . HIS B 1 107 ? -3.908 15.266 12.773 1 97.62 107 HIS B C 1
ATOM 3617 O O . HIS B 1 107 ? -4.598 14.969 11.789 1 97.62 107 HIS B O 1
ATOM 3623 N N . ARG B 1 108 ? -4.383 15.828 13.859 1 96.25 108 ARG B N 1
ATOM 3624 C CA . ARG B 1 108 ? -5.805 15.984 14.141 1 96.25 108 ARG B CA 1
ATOM 3625 C C . ARG B 1 108 ? -6.504 16.781 13.039 1 96.25 108 ARG B C 1
ATOM 3627 O O . ARG B 1 108 ? -7.652 16.484 12.695 1 96.25 108 ARG B O 1
ATOM 3634 N N . GLY B 1 109 ? -5.836 17.688 12.484 1 96.44 109 GLY B N 1
ATOM 3635 C CA . GLY B 1 109 ? -6.438 18.531 11.477 1 96.44 109 GLY B CA 1
ATOM 3636 C C . GLY B 1 109 ? -6.707 17.812 10.164 1 96.44 109 GLY B C 1
ATOM 3637 O O . GLY B 1 109 ? -7.465 18.297 9.328 1 96.44 109 GLY B O 1
ATOM 3638 N N . HIS B 1 110 ? -6.121 16.656 9.961 1 97.88 110 HIS B N 1
ATOM 3639 C CA . HIS B 1 110 ? -6.242 15.922 8.711 1 97.88 110 HIS B CA 1
ATOM 3640 C C . HIS B 1 110 ? -7.09 14.672 8.883 1 97.88 110 HIS B C 1
ATOM 3642 O O . HIS B 1 110 ? -7.52 14.062 7.902 1 97.88 110 HIS B O 1
ATOM 3648 N N . ALA B 1 111 ? -7.359 14.297 10.156 1 98.06 111 ALA B N 1
ATOM 3649 C CA . ALA B 1 111 ? -7.816 12.914 10.297 1 98.06 111 ALA B CA 1
ATOM 3650 C C . ALA B 1 111 ? -9.016 12.836 11.242 1 98.06 111 ALA B C 1
ATOM 3652 O O . ALA B 1 111 ? -9.734 11.828 11.258 1 98.06 111 ALA B O 1
ATOM 3653 N N . LEU B 1 112 ? -9.281 13.781 12.086 1 97.62 112 LEU B N 1
ATOM 3654 C CA . LEU B 1 112 ? -10.328 13.641 13.094 1 97.62 112 LEU B CA 1
ATOM 3655 C C . LEU B 1 112 ? -11.703 13.633 12.445 1 97.62 112 LEU B C 1
ATOM 3657 O O . LEU B 1 112 ? -12.656 13.07 12.992 1 97.62 112 LEU B O 1
ATOM 3661 N N . GLY B 1 113 ? -11.828 14.266 11.312 1 98.12 113 GLY B N 1
ATOM 3662 C CA . GLY B 1 113 ? -13.094 14.266 10.602 1 98.12 113 GLY B CA 1
ATOM 3663 C C . GLY B 1 113 ? -13.438 12.93 9.977 1 98.12 113 GLY B C 1
ATOM 3664 O O . GLY B 1 113 ? -14.547 12.734 9.477 1 98.12 113 GLY B O 1
ATOM 3665 N N . ASN B 1 114 ? -12.5 11.969 10.016 1 98.69 114 ASN B N 1
ATOM 3666 C CA . ASN B 1 114 ? -12.727 10.664 9.406 1 98.69 114 ASN B CA 1
ATOM 3667 C C . ASN B 1 114 ? -14.039 10.047 9.875 1 98.69 114 ASN B C 1
ATOM 3669 O O . ASN B 1 114 ? -14.742 9.406 9.094 1 98.69 114 ASN B O 1
ATOM 3673 N N . GLN B 1 115 ? -14.375 10.203 11.125 1 98.44 115 GLN B N 1
ATOM 3674 C CA . GLN B 1 115 ? -15.531 9.547 11.734 1 98.44 115 GLN B CA 1
ATOM 3675 C C . GLN B 1 115 ? -16.828 9.922 11.008 1 98.44 115 GLN B C 1
ATOM 3677 O O . GLN B 1 115 ? -17.781 9.148 11 1 98.44 115 GLN B O 1
ATOM 3682 N N . TYR B 1 116 ? -16.859 10.969 10.289 1 98.44 116 TYR B N 1
ATOM 3683 C CA . TYR B 1 116 ? -18.078 11.453 9.664 1 98.44 116 TYR B CA 1
ATOM 3684 C C . TYR B 1 116 ? -18.219 10.906 8.25 1 98.44 116 TYR B C 1
ATOM 3686 O O . TYR B 1 116 ? -19.203 11.18 7.562 1 98.44 116 TYR B O 1
ATOM 3694 N N . PHE B 1 117 ? -17.266 10.086 7.855 1 98.56 117 PHE B N 1
ATOM 3695 C CA . PHE B 1 117 ? -17.297 9.523 6.512 1 98.56 117 PHE B CA 1
ATOM 3696 C C . PHE B 1 117 ? -17.359 8 6.566 1 98.56 117 PHE B C 1
ATOM 3698 O O . PHE B 1 117 ? -17.219 7.328 5.543 1 98.56 117 PHE B O 1
ATOM 3705 N N . MET B 1 118 ? -17.594 7.488 7.727 1 96.75 118 MET B N 1
ATOM 3706 C CA . MET B 1 118 ? -17.734 6.039 7.863 1 96.75 118 MET B CA 1
ATOM 3707 C C . MET B 1 118 ? -19 5.551 7.156 1 96.75 118 MET B C 1
ATOM 3709 O O . MET B 1 118 ? -19.969 6.293 7.035 1 96.75 118 MET B O 1
ATOM 3713 N N . PRO B 1 119 ? -18.875 4.281 6.523 1 95.38 119 PRO B N 1
ATOM 3714 C CA . PRO B 1 119 ? -17.875 3.219 6.707 1 95.38 119 PRO B CA 1
ATOM 3715 C C . PRO B 1 119 ? -16.797 3.236 5.629 1 95.38 119 PRO B C 1
ATOM 3717 O O . PRO B 1 119 ? -16.219 2.191 5.309 1 95.38 119 PRO B O 1
ATOM 3720 N N . CYS B 1 120 ? -16.531 4.398 5.086 1 96.88 120 CYS B N 1
ATOM 3721 C CA . CYS B 1 120 ? -15.469 4.527 4.086 1 96.88 120 CYS B CA 1
ATOM 3722 C C . CYS B 1 120 ? -14.148 3.988 4.617 1 96.88 120 CYS B C 1
ATOM 3724 O O . CYS B 1 120 ? -13.797 4.23 5.773 1 96.88 120 CYS B O 1
ATOM 3726 N N . LYS B 1 121 ? -13.406 3.271 3.764 1 97.62 121 LYS B N 1
ATOM 3727 C CA . LYS B 1 121 ? -12.109 2.756 4.191 1 97.62 121 LYS B CA 1
ATOM 3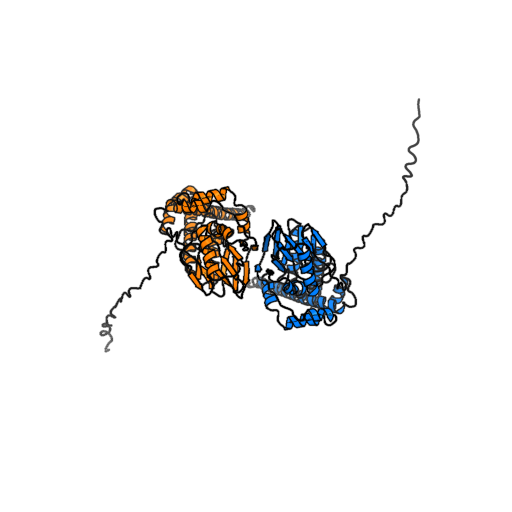728 C C . LYS B 1 121 ? -11.039 3.846 4.141 1 97.62 121 LYS B C 1
ATOM 3730 O O . LYS B 1 121 ? -10.922 4.559 3.141 1 97.62 121 LYS B O 1
ATOM 3735 N N . VAL B 1 122 ? -10.312 3.955 5.234 1 98.81 122 VAL B N 1
ATOM 3736 C CA . VAL B 1 122 ? -9.25 4.949 5.34 1 98.81 122 VAL B CA 1
ATOM 3737 C C . VAL B 1 122 ? -7.914 4.32 4.945 1 98.81 122 VAL B C 1
ATOM 3739 O O . VAL B 1 122 ? -7.598 3.205 5.371 1 98.81 122 VAL B O 1
ATOM 3742 N N . ILE B 1 123 ? -7.156 5.004 4.082 1 98.94 123 ILE B N 1
ATOM 3743 C CA . ILE B 1 123 ? -5.836 4.539 3.672 1 98.94 123 ILE B CA 1
ATOM 3744 C C . ILE B 1 123 ? -4.793 5.613 3.98 1 98.94 123 ILE B C 1
ATOM 3746 O O . ILE B 1 123 ? -5.027 6.801 3.746 1 98.94 123 ILE B O 1
ATOM 3750 N N . ALA B 1 124 ? -3.68 5.266 4.574 1 98.94 124 ALA B N 1
ATOM 3751 C CA . ALA B 1 124 ? -2.562 6.152 4.891 1 98.94 124 ALA B CA 1
ATOM 3752 C C . ALA B 1 124 ? -1.278 5.359 5.113 1 98.94 124 ALA B C 1
ATOM 3754 O O . ALA B 1 124 ? -1.277 4.129 5.023 1 98.94 124 ALA B O 1
ATOM 3755 N N . HIS B 1 125 ? -0.193 6.109 5.27 1 98.88 125 HIS B N 1
ATOM 3756 C CA . HIS B 1 125 ? 1.061 5.453 5.617 1 98.88 125 HIS B CA 1
ATOM 3757 C C . HIS B 1 125 ? 0.918 4.633 6.898 1 98.88 125 HIS B C 1
ATOM 3759 O O . HIS B 1 125 ? 0.152 5 7.793 1 98.88 125 HIS B O 1
ATOM 3765 N N . GLU B 1 126 ? 1.687 3.584 7.016 1 98.75 126 GLU B N 1
ATOM 3766 C CA . GLU B 1 126 ? 1.559 2.678 8.156 1 98.75 126 GLU B CA 1
ATOM 3767 C C . GLU B 1 126 ? 1.827 3.404 9.469 1 98.75 126 GLU B C 1
ATOM 3769 O O . GLU B 1 126 ? 1.221 3.086 10.492 1 98.75 126 GLU B O 1
ATOM 3774 N N . ARG B 1 127 ? 2.715 4.363 9.477 1 98.62 127 ARG B N 1
ATOM 3775 C CA . ARG B 1 127 ? 3.043 5.098 10.695 1 98.62 127 ARG B CA 1
ATOM 3776 C C . ARG B 1 127 ? 1.87 5.969 11.141 1 98.62 127 ARG B C 1
ATOM 3778 O O . ARG B 1 127 ? 1.75 6.297 12.32 1 98.62 127 ARG B O 1
ATOM 3785 N N . ALA B 1 128 ? 1.041 6.395 10.188 1 98.75 128 ALA B N 1
ATOM 3786 C CA . ALA B 1 128 ? -0.173 7.105 10.586 1 98.75 128 ALA B CA 1
ATOM 3787 C C . ALA B 1 128 ? -1.088 6.203 11.414 1 98.75 128 ALA B C 1
ATOM 3789 O O . ALA B 1 128 ? -1.654 6.641 12.422 1 98.75 128 ALA B O 1
ATOM 3790 N N . HIS B 1 129 ? -1.24 4.961 10.93 1 98.62 129 HIS B N 1
ATOM 3791 C CA . HIS B 1 129 ? -2.033 4.012 11.703 1 98.62 129 HIS B CA 1
ATOM 3792 C C . HIS B 1 129 ? -1.473 3.844 13.117 1 98.62 129 HIS B C 1
ATOM 3794 O O . HIS B 1 129 ? -2.227 3.846 14.094 1 98.62 129 HIS B O 1
ATOM 3800 N N . LYS B 1 130 ? -0.185 3.656 13.188 1 97.75 130 LYS B N 1
ATOM 3801 C CA . LYS B 1 130 ? 0.472 3.467 14.477 1 97.75 130 LYS B CA 1
ATOM 3802 C C . LYS B 1 130 ? 0.22 4.656 15.398 1 97.75 130 LYS B C 1
ATOM 3804 O O . LYS B 1 130 ? -0.171 4.477 16.562 1 97.75 130 LYS B O 1
ATOM 3809 N N . GLU B 1 131 ? 0.406 5.871 14.891 1 97.81 131 GLU B N 1
ATOM 3810 C CA . GLU B 1 131 ? 0.216 7.078 15.688 1 97.81 131 GLU B CA 1
ATOM 3811 C C . GLU B 1 131 ? -1.239 7.227 16.125 1 97.81 131 GLU B C 1
ATOM 3813 O O . GLU B 1 131 ? -1.52 7.43 17.312 1 97.81 131 GLU B O 1
ATOM 3818 N N . MET B 1 132 ? -2.133 7.09 15.227 1 98.12 132 MET B N 1
ATOM 3819 C CA . MET B 1 132 ? -3.549 7.312 15.508 1 98.12 132 MET B CA 1
ATOM 3820 C C . MET B 1 132 ? -4.086 6.258 16.469 1 98.12 132 MET B C 1
ATOM 3822 O O . MET B 1 132 ? -4.969 6.543 17.281 1 98.12 132 MET B O 1
ATOM 3826 N N . SER B 1 133 ? -3.562 5.039 16.344 1 96.75 133 SER B N 1
ATOM 3827 C CA . SER B 1 133 ? -3.98 3.965 17.234 1 96.75 133 SER B CA 1
ATOM 3828 C C . SER B 1 133 ? -3.555 4.242 18.672 1 96.75 133 SER B C 1
ATOM 3830 O O . SER B 1 133 ? -4.09 3.648 19.609 1 96.75 133 SER B O 1
ATOM 3832 N N . GLY B 1 134 ? -2.637 5.145 18.859 1 95.81 134 GLY B N 1
ATOM 3833 C CA . GLY B 1 134 ? -2.131 5.484 20.172 1 95.81 134 GLY B CA 1
ATOM 3834 C C . GLY B 1 134 ? -2.842 6.676 20.797 1 95.81 134 GLY B C 1
ATOM 3835 O O . GLY B 1 134 ? -2.57 7.035 21.938 1 95.81 134 GLY B O 1
ATOM 3836 N N . TYR B 1 135 ? -3.697 7.312 20.047 1 96.06 135 TYR B N 1
ATOM 3837 C CA . TYR B 1 135 ? -4.422 8.453 20.594 1 96.06 135 TYR B CA 1
ATOM 3838 C C . TYR B 1 135 ? -5.363 8.016 21.703 1 96.06 135 TYR B C 1
ATOM 3840 O O . TYR B 1 135 ? -6.242 7.176 21.484 1 96.06 135 TYR B O 1
ATOM 3848 N N . THR B 1 136 ? -5.211 8.641 22.875 1 95.19 136 THR B N 1
ATOM 3849 C CA . THR B 1 136 ? -5.949 8.281 24.078 1 95.19 136 THR B CA 1
ATOM 3850 C C . THR B 1 136 ? -7.035 9.305 24.375 1 95.19 136 THR B C 1
ATOM 3852 O O . THR B 1 136 ? -7.215 10.266 23.625 1 95.19 136 THR B O 1
ATOM 3855 N N . GLU B 1 137 ? -7.699 9.094 25.5 1 96.12 137 GLU B N 1
ATOM 3856 C CA . GLU B 1 137 ? -8.664 10.07 25.984 1 96.12 137 GLU B CA 1
ATOM 3857 C C . GLU B 1 137 ? -7.988 11.398 26.312 1 96.12 137 GLU B C 1
ATOM 3859 O O . GLU B 1 137 ? -8.578 12.469 26.141 1 96.12 137 GLU B O 1
ATOM 3864 N N . ASN B 1 138 ? -6.785 11.289 26.766 1 96.38 138 ASN B N 1
ATOM 3865 C CA . ASN B 1 138 ? -6.027 12.5 27.047 1 96.38 138 ASN B CA 1
ATOM 3866 C C . ASN B 1 138 ? -5.809 13.328 25.781 1 96.38 138 ASN B C 1
ATOM 3868 O O . ASN B 1 138 ? -5.867 14.562 25.812 1 96.38 138 ASN B O 1
ATOM 3872 N N . PHE B 1 139 ? -5.488 12.656 24.734 1 96.69 139 PHE B N 1
ATOM 3873 C CA . PHE B 1 139 ? -5.355 13.344 23.453 1 96.69 139 PHE B CA 1
ATOM 3874 C C . PHE B 1 139 ? -6.645 14.07 23.078 1 96.69 139 PHE B C 1
ATOM 3876 O O . PHE B 1 139 ? -6.613 15.25 22.719 1 96.69 139 PHE B O 1
ATOM 3883 N N . LYS B 1 140 ? -7.762 13.43 23.188 1 97.12 140 LYS B N 1
ATOM 3884 C CA . LYS B 1 140 ? -9.062 14.016 22.875 1 97.12 140 LYS B CA 1
ATOM 3885 C C . LYS B 1 140 ? -9.344 15.234 23.75 1 97.12 140 LYS B C 1
ATOM 3887 O O . LYS B 1 140 ? -9.836 16.25 23.266 1 97.12 140 LYS B O 1
ATOM 3892 N N . GLU B 1 141 ? -9 15.102 24.984 1 96.81 141 GLU B N 1
ATOM 3893 C CA . GLU B 1 141 ? -9.188 16.219 25.906 1 96.81 141 GLU B CA 1
ATOM 3894 C C . GLU B 1 141 ? -8.328 17.406 25.516 1 96.81 141 GLU B C 1
ATOM 3896 O O . GLU B 1 141 ? -8.773 18.562 25.594 1 96.81 141 GLU B O 1
ATOM 3901 N N . ARG B 1 142 ? -7.148 17.125 25.156 1 96.06 142 ARG B N 1
ATOM 3902 C CA . ARG B 1 142 ? -6.266 18.203 24.719 1 96.06 142 ARG B CA 1
ATOM 3903 C C . ARG B 1 142 ? -6.816 18.891 23.484 1 96.06 142 ARG B C 1
ATOM 3905 O O . ARG B 1 142 ? -6.727 20.109 23.359 1 96.06 142 ARG B O 1
ATOM 3912 N N . VAL B 1 143 ? -7.332 18.125 22.562 1 96.62 143 VAL B N 1
ATOM 3913 C CA . VAL B 1 143 ? -7.938 18.688 21.375 1 96.62 143 VAL B CA 1
ATOM 3914 C C . VAL B 1 143 ? -9.094 19.609 21.75 1 96.62 143 VAL B C 1
ATOM 3916 O O . VAL B 1 143 ? -9.164 20.75 21.312 1 96.62 143 VAL B O 1
ATOM 3919 N N . ARG B 1 144 ? -9.938 19.188 22.594 1 96.44 144 ARG B N 1
ATOM 3920 C CA . ARG B 1 144 ? -11.078 19.984 23.062 1 96.44 144 ARG B CA 1
ATOM 3921 C C . ARG B 1 144 ? -10.617 21.266 23.734 1 96.44 144 ARG B C 1
ATOM 3923 O O . ARG B 1 144 ? -11.148 22.344 23.453 1 96.44 144 ARG B O 1
ATOM 3930 N N . ASN B 1 145 ? -9.617 21.094 24.547 1 95.62 145 ASN B N 1
ATOM 3931 C CA . ASN B 1 145 ? -9.141 22.234 25.344 1 95.62 145 ASN B CA 1
ATOM 3932 C C . ASN B 1 145 ? -8.438 23.266 24.469 1 95.62 145 ASN B C 1
ATOM 3934 O O . ASN B 1 145 ? -8.305 24.422 24.859 1 95.62 145 ASN B O 1
ATOM 3938 N N . SER B 1 146 ? -7.988 22.797 23.359 1 92.75 146 SER B N 1
ATOM 3939 C CA . SER B 1 146 ? -7.336 23.734 22.453 1 92.75 146 SER B CA 1
ATOM 3940 C C . SER B 1 146 ? -8.344 24.719 21.859 1 92.75 146 SER B C 1
ATOM 3942 O O . SER B 1 146 ? -7.957 25.734 21.297 1 92.75 146 SER B O 1
ATOM 3944 N N . PHE B 1 147 ? -9.617 24.5 22.047 1 94.19 147 PHE B N 1
ATOM 3945 C CA . PHE B 1 147 ? -10.664 25.375 21.531 1 94.19 147 PHE B CA 1
ATOM 3946 C C . PHE B 1 147 ? -11.43 26.031 22.672 1 94.19 147 PHE B C 1
ATOM 3948 O O . PHE B 1 147 ? -12.602 26.391 22.516 1 94.19 147 PHE B O 1
ATOM 3955 N N . LYS B 1 148 ? -10.805 26.234 23.797 1 92.69 148 LYS B N 1
ATOM 3956 C CA . LYS B 1 148 ? -11.453 26.797 24.969 1 92.69 148 LYS B CA 1
ATOM 3957 C C . LYS B 1 148 ? -11.953 28.219 24.703 1 92.69 148 LYS B C 1
ATOM 3959 O O . LYS B 1 148 ? -12.945 28.656 25.281 1 92.69 148 LYS B O 1
ATOM 3964 N N . ARG B 1 149 ? -11.312 28.922 23.781 1 90.81 149 ARG B N 1
ATOM 3965 C CA . ARG B 1 149 ? -11.695 30.297 23.469 1 90.81 149 ARG B CA 1
ATOM 3966 C C . ARG B 1 149 ? -12.781 30.328 22.391 1 90.81 149 ARG B C 1
ATOM 3968 O O . ARG B 1 149 ? -13.258 31.406 22.016 1 90.81 149 ARG B O 1
ATOM 3975 N N . GLU B 1 150 ? -13.148 29.188 21.891 1 93.31 150 GLU B N 1
ATOM 3976 C CA . GLU B 1 150 ? -14.227 29.031 20.922 1 93.31 150 GLU B CA 1
ATOM 3977 C C . GLU B 1 150 ? -15.219 27.953 21.375 1 93.31 150 GLU B C 1
ATOM 3979 O O . GLU B 1 150 ? -15.25 26.859 20.812 1 93.31 150 GLU B O 1
ATOM 3984 N N . PRO B 1 151 ? -16.078 28.344 22.281 1 94.69 151 PRO B N 1
ATOM 3985 C CA . PRO B 1 151 ? -16.938 27.359 22.953 1 94.69 151 PRO B CA 1
ATOM 3986 C C . PRO B 1 151 ? -17.859 26.609 21.984 1 94.69 151 PRO B C 1
ATOM 3988 O O . PRO B 1 151 ? -18.156 25.438 22.188 1 94.69 151 PRO B O 1
ATOM 3991 N N . GLU B 1 152 ? -18.328 27.266 21 1 94.56 152 GLU B N 1
ATOM 3992 C CA . GLU B 1 152 ? -19.203 26.625 20.031 1 94.56 152 GLU B CA 1
ATOM 3993 C C . GLU B 1 152 ? -18.5 25.484 19.312 1 94.56 152 GLU B C 1
ATOM 3995 O O . GLU B 1 152 ? -19.078 24.438 19.062 1 94.56 152 GLU B O 1
ATOM 4000 N N . ILE B 1 153 ? -17.281 25.688 18.984 1 94.62 153 ILE B N 1
ATOM 4001 C CA . ILE B 1 153 ? -16.484 24.656 18.312 1 94.62 153 ILE B CA 1
ATOM 4002 C C . ILE B 1 153 ? -16.109 23.562 19.312 1 94.62 153 ILE B C 1
ATOM 4004 O O . ILE B 1 153 ? -16.203 22.375 19.016 1 94.62 153 ILE B O 1
ATOM 4008 N N . GLN B 1 154 ? -15.703 24.031 20.469 1 96.38 154 GLN B N 1
ATOM 4009 C CA . GLN B 1 154 ? -15.32 23.078 21.516 1 96.38 154 GLN B CA 1
ATOM 4010 C C . GLN B 1 154 ? -16.438 22.078 21.781 1 96.38 154 GLN B C 1
ATOM 4012 O O . GLN B 1 154 ? -16.172 20.875 21.938 1 96.38 154 GLN B O 1
ATOM 4017 N N . ALA B 1 155 ? -17.656 22.516 21.781 1 96.5 155 ALA B N 1
ATOM 4018 C CA . ALA B 1 155 ? -18.828 21.688 22.094 1 96.5 155 ALA B CA 1
ATOM 4019 C C . ALA B 1 155 ? -19 20.609 21.031 1 96.5 155 ALA B C 1
ATOM 4021 O O . ALA B 1 155 ? -19.5 19.516 21.312 1 96.5 155 ALA B O 1
ATOM 4022 N N . GLN B 1 156 ? -18.578 20.859 19.844 1 96.5 156 GLN B N 1
ATOM 4023 C CA . GLN B 1 156 ? -18.703 19.891 18.75 1 96.5 156 GLN B CA 1
ATOM 4024 C C . GLN B 1 156 ? -17.719 18.734 18.922 1 96.5 156 GLN B C 1
ATOM 4026 O O . GLN B 1 156 ? -17.875 17.688 18.281 1 96.5 156 GLN B O 1
ATOM 4031 N N . LEU B 1 157 ? -16.734 18.938 19.75 1 97.19 157 LEU B N 1
ATOM 4032 C CA . LEU B 1 157 ? -15.625 17.984 19.828 1 97.19 157 LEU B CA 1
ATOM 4033 C C . LEU B 1 157 ? -15.766 17.078 21.047 1 97.19 157 LEU B C 1
ATOM 4035 O O . LEU B 1 157 ? -14.797 16.453 21.469 1 97.19 157 LEU B O 1
ATOM 4039 N N . ASN B 1 158 ? -16.969 16.938 21.547 1 95 158 ASN B N 1
ATOM 4040 C CA . ASN B 1 158 ? -17.219 16.125 22.734 1 95 158 ASN B CA 1
ATOM 4041 C C . ASN B 1 158 ? -17.234 14.633 22.391 1 95 158 ASN B C 1
ATOM 4043 O O . ASN B 1 158 ? -17.016 13.789 23.25 1 95 158 ASN B O 1
ATOM 4047 N N . ASN B 1 159 ? -17.5 14.281 21.141 1 94.56 159 ASN B N 1
ATOM 4048 C CA . ASN B 1 159 ? -17.656 12.883 20.75 1 94.56 159 ASN B CA 1
ATOM 4049 C C . ASN B 1 159 ? -16.625 12.484 19.688 1 94.56 159 ASN B C 1
ATOM 4051 O O . ASN B 1 159 ? -16.984 11.883 18.672 1 94.56 159 ASN B O 1
ATOM 4055 N N . ILE B 1 160 ? -15.406 12.75 20.031 1 97.25 160 ILE B N 1
ATOM 4056 C CA . ILE B 1 160 ? -14.336 12.406 19.094 1 97.25 160 ILE B CA 1
ATOM 4057 C C . ILE B 1 160 ? -14.148 10.891 19.062 1 97.25 160 ILE B C 1
ATOM 4059 O O . ILE B 1 160 ? -13.969 10.258 20.109 1 97.25 160 ILE B O 1
ATOM 4063 N N . ILE B 1 161 ? -14.258 10.32 17.906 1 97.69 161 ILE B N 1
ATOM 4064 C CA . ILE B 1 161 ? -13.898 8.93 17.656 1 97.69 161 ILE B CA 1
ATOM 4065 C C . ILE B 1 161 ? -12.719 8.867 16.688 1 97.69 161 ILE B C 1
ATOM 4067 O O . ILE B 1 161 ? -12.789 9.406 15.586 1 97.69 161 ILE B O 1
ATOM 4071 N N . ILE B 1 162 ? -11.648 8.242 17.141 1 98.19 162 ILE B N 1
ATOM 4072 C CA . ILE B 1 162 ? -10.453 8.102 16.312 1 98.19 162 ILE B CA 1
ATOM 4073 C C . ILE B 1 162 ? -10.641 6.949 15.328 1 98.19 162 ILE B C 1
ATOM 4075 O O . ILE B 1 162 ? -10.961 5.828 15.734 1 98.19 162 ILE B O 1
ATOM 4079 N N . ILE B 1 163 ? -10.547 7.195 14.039 1 98.19 163 ILE B N 1
ATOM 4080 C CA . ILE B 1 163 ? -10.633 6.18 13 1 98.19 163 ILE B CA 1
ATOM 4081 C C . ILE B 1 163 ? -9.266 5.992 12.344 1 98.19 163 ILE B C 1
ATOM 4083 O O . ILE B 1 163 ? -8.922 6.707 11.406 1 98.19 163 ILE B O 1
ATOM 4087 N N . PRO B 1 164 ? -8.461 5.07 12.852 1 98.19 164 PRO B N 1
ATOM 4088 C CA . PRO B 1 164 ? -7.176 4.82 12.203 1 98.19 164 PRO B CA 1
ATOM 4089 C C . PRO B 1 164 ? -7.328 4.207 10.812 1 98.19 164 PRO B C 1
ATOM 4091 O O . PRO B 1 164 ? -8.375 3.639 10.492 1 98.19 164 PRO B O 1
ATOM 4094 N N . PRO B 1 165 ? -6.297 4.336 10.016 1 98.75 165 PRO B N 1
ATOM 4095 C CA . PRO B 1 165 ? -6.344 3.748 8.68 1 98.75 165 PRO B CA 1
ATOM 4096 C C . PRO B 1 165 ? -6.609 2.246 8.703 1 98.75 165 PRO B C 1
ATOM 4098 O O . PRO B 1 165 ? -6.043 1.526 9.523 1 98.75 165 PRO B O 1
ATOM 4101 N N . HIS B 1 166 ? -7.477 1.81 7.777 1 98.44 166 HIS B N 1
ATOM 4102 C CA . HIS B 1 166 ? -7.801 0.402 7.586 1 98.44 166 HIS B CA 1
ATOM 4103 C C . HIS B 1 166 ? -6.785 -0.281 6.676 1 98.44 166 HIS B C 1
ATOM 4105 O O . HIS B 1 166 ? -6.562 -1.489 6.785 1 98.44 166 HIS B O 1
ATOM 4111 N N . VAL B 1 167 ? -6.305 0.48 5.766 1 98.81 167 VAL B N 1
ATOM 4112 C CA . VAL B 1 167 ? -5.301 0.054 4.793 1 98.81 167 VAL B CA 1
ATOM 4113 C C . VAL B 1 167 ? -4.055 0.929 4.918 1 98.81 167 VAL B C 1
ATOM 4115 O O . VAL B 1 167 ? -4.156 2.154 5.02 1 98.81 167 VAL B O 1
ATOM 4118 N N . THR B 1 168 ? -2.92 0.299 4.996 1 98.88 168 THR B N 1
ATOM 4119 C CA . THR B 1 168 ? -1.702 1.099 5.066 1 98.88 168 THR B CA 1
ATOM 4120 C C . THR B 1 168 ? -0.728 0.696 3.963 1 98.88 168 THR B C 1
ATOM 4122 O O . THR B 1 168 ? -0.894 -0.348 3.33 1 98.88 168 THR B O 1
ATOM 4125 N N . PHE B 1 169 ? 0.191 1.546 3.674 1 98.81 169 PHE B N 1
ATOM 4126 C CA . PHE B 1 169 ? 1.31 1.302 2.771 1 98.81 169 PHE B CA 1
ATOM 4127 C C . PHE B 1 169 ? 2.607 1.84 3.361 1 98.81 169 PHE B C 1
ATOM 4129 O O . PHE B 1 169 ? 2.588 2.584 4.344 1 98.81 169 PHE B O 1
ATOM 4136 N N . THR B 1 170 ? 3.811 1.502 2.812 1 98.25 170 THR B N 1
ATOM 4137 C CA . THR B 1 170 ? 5.07 1.979 3.371 1 98.25 170 THR B CA 1
ATOM 4138 C C . THR B 1 170 ? 5.762 2.939 2.406 1 98.25 170 THR B C 1
ATOM 4140 O O . THR B 1 170 ? 6.406 3.9 2.832 1 98.25 170 THR B O 1
ATOM 4143 N N . ASN B 1 171 ? 5.746 2.668 1.047 1 98.06 171 ASN B N 1
ATOM 4144 C CA . ASN B 1 171 ? 6.461 3.51 0.095 1 98.06 171 ASN B CA 1
ATOM 4145 C C . ASN B 1 171 ? 5.508 4.191 -0.88 1 98.06 171 ASN B C 1
ATOM 4147 O O . ASN B 1 171 ? 5.379 5.418 -0.878 1 98.06 171 ASN B O 1
ATOM 4151 N N . ARG B 1 172 ? 4.895 3.471 -1.653 1 98.69 172 ARG B N 1
ATOM 4152 C CA . ARG B 1 172 ? 3.922 3.982 -2.611 1 98.69 172 ARG B CA 1
ATOM 4153 C C . ARG B 1 172 ? 2.699 3.074 -2.689 1 98.69 172 ARG B C 1
ATOM 4155 O O . ARG B 1 172 ? 2.793 1.875 -2.424 1 98.69 172 ARG B O 1
ATOM 4162 N N . ALA B 1 173 ? 1.632 3.615 -2.967 1 98.88 173 ALA B N 1
ATOM 4163 C CA . ALA B 1 173 ? 0.383 2.932 -3.293 1 98.88 173 ALA B CA 1
ATOM 4164 C C . ALA B 1 173 ? -0.381 3.676 -4.383 1 98.88 173 ALA B C 1
ATOM 4166 O O . ALA B 1 173 ? -0.129 4.859 -4.633 1 98.88 173 ALA B O 1
ATOM 4167 N N . LYS B 1 174 ? -1.231 2.967 -5.086 1 98.88 174 LYS B N 1
ATOM 4168 C CA . LYS B 1 174 ? -2.113 3.596 -6.066 1 98.88 174 LYS B CA 1
ATOM 4169 C C . LYS B 1 174 ? -3.561 3.156 -5.863 1 98.88 174 LYS B C 1
ATOM 4171 O O . LYS B 1 174 ? -3.82 2.023 -5.457 1 98.88 174 LYS B O 1
ATOM 4176 N N . LEU B 1 175 ? -4.406 4.016 -6.012 1 98.88 175 LEU B N 1
ATOM 4177 C CA . LEU B 1 175 ? -5.828 3.76 -6.219 1 98.88 175 LEU B CA 1
ATOM 4178 C C . LEU B 1 175 ? -6.199 3.93 -7.688 1 98.88 175 LEU B C 1
ATOM 4180 O O . LEU B 1 175 ? -5.98 4.996 -8.273 1 98.88 175 LEU B O 1
ATOM 4184 N N . LEU B 1 176 ? -6.688 2.879 -8.281 1 98.38 176 LEU B N 1
ATOM 4185 C CA . LEU B 1 176 ? -7.012 2.85 -9.711 1 98.38 176 LEU B CA 1
ATOM 4186 C C . LEU B 1 176 ? -8.5 2.607 -9.922 1 98.38 176 LEU B C 1
ATOM 4188 O O . LEU B 1 176 ? -8.953 1.461 -9.898 1 98.38 176 LEU B O 1
ATOM 4192 N N . PHE B 1 177 ? -9.242 3.646 -10.102 1 97.25 177 PHE B N 1
ATOM 4193 C CA . PHE B 1 177 ? -10.695 3.582 -10.234 1 97.25 177 PHE B CA 1
ATOM 4194 C C . PHE B 1 177 ? -11.172 4.465 -11.375 1 97.25 177 PHE B C 1
ATOM 4196 O O . PHE B 1 177 ? -10.734 5.609 -11.516 1 97.25 177 PHE B O 1
ATOM 4203 N N . GLY B 1 178 ? -12.055 3.947 -12.195 1 94 178 GLY B N 1
ATOM 4204 C CA . GLY B 1 178 ? -12.695 4.73 -13.234 1 94 178 GLY B CA 1
ATOM 4205 C C . GLY B 1 178 ? -11.711 5.348 -14.211 1 94 178 GLY B C 1
ATOM 4206 O O . GLY B 1 178 ? -11.891 6.492 -14.641 1 94 178 GLY B O 1
ATOM 4207 N N . GLY B 1 179 ? -10.68 4.688 -14.383 1 92.69 179 GLY B N 1
ATOM 4208 C CA . GLY B 1 179 ? -9.688 5.176 -15.328 1 92.69 179 GLY B CA 1
ATOM 4209 C C . GLY B 1 179 ? -8.758 6.219 -14.734 1 92.69 179 GLY B C 1
ATOM 4210 O O . GLY B 1 179 ? -7.855 6.711 -15.414 1 92.69 179 GLY B O 1
ATOM 4211 N N . ARG B 1 180 ? -8.938 6.559 -13.477 1 96.44 180 ARG B N 1
ATOM 4212 C CA . ARG B 1 180 ? -8.078 7.535 -12.812 1 96.44 180 ARG B CA 1
ATOM 4213 C C . ARG B 1 180 ? -7.02 6.844 -11.961 1 96.44 180 ARG B C 1
ATOM 4215 O O . ARG B 1 180 ? -7.309 5.855 -11.281 1 96.44 180 ARG B O 1
ATOM 4222 N N . GLU B 1 181 ? -5.875 7.387 -12.086 1 98.12 181 GLU B N 1
ATOM 4223 C CA . GLU B 1 181 ? -4.762 6.938 -11.258 1 98.12 181 GLU B CA 1
ATOM 4224 C C . GLU B 1 181 ? -4.449 7.945 -10.156 1 98.12 181 GLU B C 1
ATOM 4226 O O . GLU B 1 181 ? -4.133 9.102 -10.438 1 98.12 181 GLU B O 1
ATOM 4231 N N . ILE B 1 182 ? -4.57 7.523 -8.938 1 98.88 182 ILE B N 1
ATOM 4232 C CA . ILE B 1 182 ? -4.246 8.32 -7.758 1 98.88 182 ILE B CA 1
ATOM 4233 C C . ILE B 1 182 ? -3.08 7.676 -7.008 1 98.88 182 ILE B C 1
ATOM 4235 O O . ILE B 1 182 ? -3.199 6.555 -6.508 1 98.88 182 ILE B O 1
ATOM 4239 N N . GLU B 1 183 ? -2.014 8.406 -6.941 1 98.88 183 GLU B N 1
ATOM 4240 C CA . GLU B 1 183 ? -0.809 7.836 -6.344 1 98.88 183 GLU B CA 1
ATOM 4241 C C . GLU B 1 183 ? -0.562 8.406 -4.949 1 98.88 183 GLU B C 1
ATOM 4243 O O . GLU B 1 183 ? -0.638 9.617 -4.746 1 98.88 183 GLU B O 1
ATOM 4248 N N . LEU B 1 184 ? -0.37 7.527 -4.004 1 98.94 184 LEU B N 1
ATOM 4249 C CA . LEU B 1 184 ? 0.073 7.887 -2.662 1 98.94 184 LEU B CA 1
ATOM 4250 C C . LEU B 1 184 ? 1.575 7.668 -2.508 1 98.94 184 LEU B C 1
ATOM 4252 O O . LEU B 1 184 ? 2.082 6.586 -2.807 1 98.94 184 LEU B O 1
ATOM 4256 N N . ILE B 1 185 ? 2.293 8.68 -2.051 1 98.94 185 ILE B N 1
ATOM 4257 C CA . ILE B 1 185 ? 3.746 8.609 -1.956 1 98.94 185 ILE B CA 1
ATOM 4258 C C . ILE B 1 185 ? 4.191 9.016 -0.552 1 98.94 185 ILE B C 1
ATOM 4260 O O . ILE B 1 185 ? 3.924 10.133 -0.108 1 98.94 185 ILE B O 1
ATOM 4264 N N . PHE B 1 186 ? 4.863 8.062 0.154 1 98.94 186 PHE B N 1
ATOM 4265 C CA . PHE B 1 186 ? 5.469 8.414 1.434 1 98.94 186 PHE B CA 1
ATOM 4266 C C . PHE B 1 186 ? 6.625 9.383 1.235 1 98.94 186 PHE B C 1
ATOM 4268 O O . PHE B 1 186 ? 7.5 9.156 0.395 1 98.94 186 PHE B O 1
ATOM 4275 N N . VAL B 1 187 ? 6.641 10.469 2.096 1 98.75 187 VAL B N 1
ATOM 4276 C CA . VAL B 1 187 ? 7.727 11.43 1.928 1 98.75 187 VAL B CA 1
ATOM 4277 C C . VAL B 1 187 ? 8.328 11.773 3.289 1 98.75 187 VAL B C 1
ATOM 4279 O O . VAL B 1 187 ? 9.453 12.273 3.369 1 98.75 187 VAL B O 1
ATOM 4282 N N . GLY B 1 188 ? 7.613 11.539 4.352 1 98.31 188 GLY B N 1
ATOM 4283 C CA . GLY B 1 188 ? 8.062 12.047 5.641 1 98.31 188 GLY B CA 1
ATOM 4284 C C . GLY B 1 188 ? 8.156 13.555 5.691 1 98.31 188 GLY B C 1
ATOM 4285 O O . GLY B 1 188 ? 7.305 14.258 5.141 1 98.31 188 GLY B O 1
ATOM 4286 N N . GLY B 1 189 ? 9.094 14.094 6.465 1 98.31 189 GLY B N 1
ATOM 4287 C CA . GLY B 1 189 ? 9.367 15.523 6.523 1 98.31 189 GLY B CA 1
ATOM 4288 C C . GLY B 1 189 ? 8.57 16.234 7.598 1 98.31 189 GLY B C 1
ATOM 4289 O O . GLY B 1 189 ? 9.062 16.469 8.695 1 98.31 189 GLY B O 1
ATOM 4290 N N . HIS B 1 190 ? 7.293 16.453 7.383 1 98.38 190 HIS B N 1
ATOM 4291 C CA . HIS B 1 190 ? 6.441 17.141 8.344 1 98.38 190 HIS B CA 1
ATOM 4292 C C . HIS B 1 190 ? 6.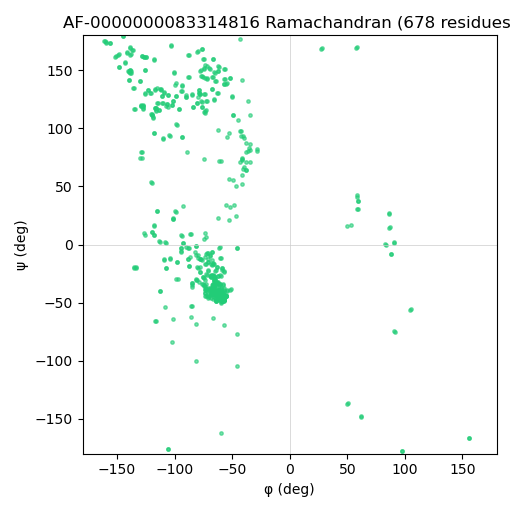195 16.297 9.578 1 98.38 190 HIS B C 1
ATOM 4294 O O . HIS B 1 190 ? 6.211 16.797 10.703 1 98.38 190 HIS B O 1
ATOM 4300 N N . THR B 1 191 ? 5.898 15.078 9.352 1 98.25 191 THR B N 1
ATOM 4301 C CA . THR B 1 191 ? 5.82 14.039 10.375 1 98.25 191 THR B CA 1
ATOM 4302 C C . THR B 1 191 ? 6.441 12.742 9.867 1 98.25 191 THR B C 1
ATOM 4304 O O . THR B 1 191 ? 6.719 12.602 8.672 1 98.25 191 THR B O 1
ATOM 4307 N N . PRO B 1 192 ? 6.617 11.812 10.766 1 97.38 192 PRO B N 1
ATOM 4308 C CA . PRO B 1 192 ? 7.133 10.523 10.305 1 97.38 192 PRO B CA 1
ATOM 4309 C C . PRO B 1 192 ? 6.141 9.766 9.43 1 97.38 192 PRO B C 1
ATOM 4311 O O . PRO B 1 192 ? 6.496 8.758 8.812 1 97.38 192 PRO B O 1
ATOM 4314 N N . ALA B 1 193 ? 4.91 10.266 9.281 1 98.44 193 ALA B N 1
ATOM 4315 C CA . ALA B 1 193 ? 3.861 9.523 8.586 1 98.44 193 ALA B CA 1
ATOM 4316 C C . ALA B 1 193 ? 3.389 10.273 7.344 1 98.44 193 ALA B C 1
ATOM 4318 O O . ALA B 1 193 ? 2.416 9.867 6.699 1 98.44 193 ALA B O 1
ATOM 4319 N N . THR B 1 194 ? 4.027 11.328 6.969 1 98.81 194 THR B N 1
ATOM 4320 C CA . THR B 1 194 ? 3.506 12.234 5.949 1 98.81 194 THR B CA 1
ATOM 4321 C C . THR B 1 194 ? 3.629 11.609 4.562 1 98.81 194 THR B C 1
ATOM 4323 O O . THR B 1 194 ? 4.691 11.102 4.199 1 98.81 194 THR B O 1
ATOM 4326 N N . SER B 1 195 ? 2.531 11.633 3.875 1 98.88 195 SER B N 1
ATOM 4327 C CA . SER B 1 195 ? 2.467 11.25 2.469 1 98.88 195 SER B CA 1
ATOM 4328 C C . SER B 1 195 ? 1.833 12.344 1.621 1 98.88 195 SER B C 1
ATOM 4330 O O . SER B 1 195 ? 1.177 13.242 2.15 1 98.88 195 SER B O 1
ATOM 4332 N N . ILE B 1 196 ? 2.061 12.273 0.343 1 98.94 196 ILE B N 1
ATOM 4333 C CA . ILE B 1 196 ? 1.402 13.164 -0.601 1 98.94 196 ILE B CA 1
ATOM 4334 C C . ILE B 1 196 ? 0.54 12.359 -1.566 1 98.94 196 ILE B C 1
ATOM 4336 O O . ILE B 1 196 ? 0.7 11.141 -1.681 1 98.94 196 ILE B O 1
ATOM 4340 N N . VAL B 1 197 ? -0.416 13.016 -2.193 1 98.94 197 VAL B N 1
ATOM 4341 C CA . VAL B 1 197 ? -1.328 12.398 -3.154 1 98.94 197 VAL B CA 1
ATOM 4342 C C . VAL B 1 197 ? -1.118 13.023 -4.535 1 98.94 197 VAL B C 1
ATOM 4344 O O . VAL B 1 197 ? -1.381 14.211 -4.734 1 98.94 197 VAL B O 1
ATOM 4347 N N . TRP B 1 198 ? -0.648 12.203 -5.484 1 98.94 198 TRP B N 1
ATOM 4348 C CA . TRP B 1 198 ? -0.233 12.664 -6.805 1 98.94 198 TRP B CA 1
ATOM 4349 C C . TRP B 1 198 ? -1.205 12.188 -7.879 1 98.94 198 TRP B C 1
ATOM 4351 O O . TRP B 1 198 ? -1.525 11 -7.949 1 98.94 198 TRP B O 1
ATOM 4361 N N . LEU B 1 199 ? -1.776 13.156 -8.602 1 98.81 199 LEU B N 1
ATOM 4362 C CA . LEU B 1 199 ? -2.6 12.898 -9.773 1 98.81 199 LEU B CA 1
ATOM 4363 C C . LEU B 1 199 ? -1.838 13.227 -11.055 1 98.81 199 LEU B C 1
ATOM 4365 O O . LEU B 1 199 ? -1.925 14.352 -11.562 1 98.81 199 LEU B O 1
ATOM 4369 N N . PRO B 1 200 ? -1.213 12.234 -11.633 1 98.38 200 PRO B N 1
ATOM 4370 C CA . PRO B 1 200 ? -0.288 12.523 -12.734 1 98.38 200 PRO B CA 1
ATOM 4371 C C . PRO B 1 200 ? -0.995 13.062 -13.977 1 98.38 200 PRO B C 1
ATOM 4373 O O . PRO B 1 200 ? -0.456 13.922 -14.672 1 98.38 200 PRO B O 1
ATOM 4376 N N . GLU B 1 201 ? -2.174 12.555 -14.297 1 97.81 201 GLU B N 1
ATOM 4377 C CA . GLU B 1 201 ? -2.873 12.992 -15.5 1 97.81 201 GLU B CA 1
ATOM 4378 C C . GLU B 1 201 ? -3.32 14.445 -15.383 1 97.81 201 GLU B C 1
ATOM 4380 O O . GLU B 1 201 ? -3.195 15.219 -16.328 1 97.81 201 GLU B O 1
ATOM 4385 N N . GLU B 1 202 ? -3.768 14.82 -14.219 1 98.19 202 GLU B N 1
ATOM 4386 C CA . GLU B 1 202 ? -4.266 16.172 -14 1 98.19 202 GLU B CA 1
ATOM 4387 C C . GLU B 1 202 ? -3.137 17.109 -13.586 1 98.19 202 GLU B C 1
ATOM 4389 O O . GLU B 1 202 ? -3.311 18.328 -13.57 1 98.19 202 GLU B O 1
ATOM 4394 N N . LYS B 1 203 ? -1.983 16.531 -13.242 1 98.44 203 LYS B N 1
ATOM 4395 C CA . LYS B 1 203 ? -0.819 17.281 -12.773 1 98.44 203 LYS B CA 1
ATOM 4396 C C . LYS B 1 203 ? -1.154 18.094 -11.523 1 98.44 203 LYS B C 1
ATOM 4398 O O . LYS B 1 203 ? -0.806 19.266 -11.438 1 98.44 203 LYS B O 1
ATOM 4403 N N . ILE B 1 204 ? -1.891 17.531 -10.625 1 98.81 204 ILE B N 1
ATOM 4404 C CA . ILE B 1 204 ? -2.26 18.094 -9.336 1 98.81 204 ILE B CA 1
ATOM 4405 C C . ILE B 1 204 ? -1.686 17.234 -8.211 1 98.81 204 ILE B C 1
ATOM 4407 O O . ILE B 1 204 ? -1.753 16.016 -8.266 1 98.81 204 ILE B O 1
ATOM 4411 N N . CYS B 1 205 ? -1.097 17.844 -7.25 1 98.88 205 CYS B N 1
ATOM 4412 C CA . CYS B 1 205 ? -0.551 17.125 -6.105 1 98.88 205 CYS B CA 1
ATOM 4413 C C . CYS B 1 205 ? -1.067 17.703 -4.797 1 98.88 205 CYS B C 1
ATOM 4415 O O . CYS B 1 205 ? -0.883 18.891 -4.523 1 98.88 205 CYS B O 1
ATOM 4417 N N . PHE B 1 206 ? -1.811 16.875 -4.047 1 98.94 206 PHE B N 1
ATOM 4418 C CA . PHE B 1 206 ? -2.082 17.219 -2.66 1 98.94 206 PHE B CA 1
ATOM 4419 C C . PHE B 1 206 ? -0.846 17.016 -1.795 1 98.94 206 PHE B C 1
ATOM 4421 O O . PHE B 1 206 ? -0.442 15.867 -1.551 1 98.94 206 PHE B O 1
ATOM 4428 N N . VAL B 1 207 ? -0.278 18.062 -1.266 1 98.75 207 VAL B N 1
ATOM 4429 C CA . VAL B 1 207 ? 1.021 17.953 -0.61 1 98.75 207 VAL B CA 1
ATOM 4430 C C . VAL B 1 207 ? 0.851 18.094 0.901 1 98.75 207 VAL B C 1
ATOM 4432 O O . VAL B 1 207 ? 1.825 18 1.652 1 98.75 207 VAL B O 1
ATOM 4435 N N . GLY B 1 208 ? -0.362 18.234 1.336 1 97.94 208 GLY B N 1
ATOM 4436 C CA . GLY B 1 208 ? -0.624 18.312 2.766 1 97.94 208 GLY B CA 1
ATOM 4437 C C . GLY B 1 208 ? 0.268 19.312 3.482 1 97.94 208 GLY B C 1
ATOM 4438 O O . GLY B 1 208 ? 0.45 20.438 3.016 1 97.94 208 GLY B O 1
ATOM 4439 N N . ASP B 1 209 ? 0.742 18.922 4.59 1 98.06 209 ASP B N 1
ATOM 4440 C CA . ASP B 1 209 ? 1.434 19.859 5.469 1 98.06 209 ASP B CA 1
ATOM 4441 C C . ASP B 1 209 ? 2.912 19.969 5.098 1 98.06 209 ASP B C 1
ATOM 4443 O O . ASP B 1 209 ? 3.684 20.625 5.801 1 98.06 209 ASP B O 1
ATOM 4447 N N . ILE B 1 210 ? 3.314 19.406 4.012 1 98 210 ILE B N 1
ATOM 4448 C CA . ILE B 1 210 ? 4.656 19.641 3.492 1 98 210 ILE B CA 1
ATOM 4449 C C . ILE B 1 210 ? 4.797 21.109 3.092 1 98 210 ILE B C 1
ATOM 4451 O O . ILE B 1 210 ? 5.891 21.672 3.166 1 98 210 ILE B O 1
ATOM 4455 N N . VAL B 1 211 ? 3.66 21.641 2.705 1 97.56 211 VAL B N 1
ATOM 4456 C CA . VAL B 1 211 ? 3.66 23.047 2.297 1 97.56 211 VAL B CA 1
ATOM 4457 C C . VAL B 1 211 ? 2.582 23.797 3.062 1 97.56 211 VAL B C 1
ATOM 4459 O O . VAL B 1 211 ? 1.406 23.438 3.027 1 97.56 211 VAL B O 1
ATOM 4462 N N . TRP B 1 212 ? 3.002 24.75 3.791 1 94.12 212 TRP B N 1
ATOM 4463 C CA . TRP B 1 212 ? 2.154 25.828 4.297 1 94.12 212 TRP B CA 1
ATOM 4464 C C . TRP B 1 212 ? 2.434 27.141 3.561 1 94.12 212 TRP B C 1
ATOM 4466 O O . TRP B 1 212 ? 3.545 27.672 3.627 1 94.12 212 TRP B O 1
ATOM 4476 N N . VAL B 1 213 ? 1.431 27.609 2.977 1 93.38 213 VAL B N 1
ATOM 4477 C CA . VAL B 1 213 ? 1.676 28.766 2.129 1 93.38 213 VAL B CA 1
ATOM 4478 C C . VAL B 1 213 ? 1.668 30.031 2.98 1 93.38 213 VAL B C 1
ATOM 4480 O O . VAL B 1 213 ? 0.677 30.344 3.65 1 93.38 213 VAL B O 1
ATOM 4483 N N . ASP B 1 214 ? 2.744 30.719 3.025 1 90.75 214 ASP B N 1
ATOM 4484 C CA . ASP B 1 214 ? 2.93 32.031 3.617 1 90.75 214 ASP B CA 1
ATOM 4485 C C . ASP B 1 214 ? 2.588 32.031 5.105 1 90.75 214 ASP B C 1
ATOM 4487 O O . ASP B 1 214 ? 1.944 32.938 5.605 1 90.75 214 ASP B O 1
ATOM 4491 N N . GLN B 1 215 ? 2.914 31.016 5.73 1 92.88 215 GLN B N 1
ATOM 4492 C CA . GLN B 1 215 ? 2.75 30.891 7.176 1 92.88 215 GLN B CA 1
ATOM 4493 C C . GLN B 1 215 ? 3.832 30 7.785 1 92.88 215 GLN B C 1
ATOM 4495 O O . GLN B 1 215 ? 4.551 29.312 7.062 1 92.88 215 GLN B O 1
ATOM 4500 N N . HIS B 1 216 ? 3.941 30.156 9.117 1 95.94 216 HIS B N 1
ATOM 4501 C CA . HIS B 1 216 ? 4.926 29.344 9.844 1 95.94 216 HIS B CA 1
ATOM 4502 C C . HIS B 1 216 ? 4.48 27.891 9.945 1 95.94 216 HIS B C 1
ATOM 4504 O O . HIS B 1 216 ? 3.465 27.594 10.578 1 95.94 216 HIS B O 1
ATOM 4510 N N . PRO B 1 217 ? 5.227 27.031 9.328 1 96.12 217 PRO B N 1
ATOM 4511 C CA . PRO B 1 217 ? 4.816 25.625 9.414 1 96.12 217 PRO B CA 1
ATOM 4512 C C . PRO B 1 217 ? 5.004 25.047 10.82 1 96.12 217 PRO B C 1
ATOM 4514 O O . PRO B 1 217 ? 5.836 25.547 11.586 1 96.12 217 PRO B O 1
ATOM 4517 N N . TYR B 1 218 ? 4.223 24.109 11.164 1 96.31 218 TYR B N 1
ATOM 4518 C CA . TYR B 1 218 ? 4.426 23.328 12.375 1 96.31 218 TYR B CA 1
ATOM 4519 C C . TYR B 1 218 ? 5.535 22.297 12.172 1 96.31 218 TYR B C 1
ATOM 4521 O O . TYR B 1 218 ? 5.43 21.422 11.305 1 96.31 218 TYR B O 1
ATOM 4529 N N . MET B 1 219 ? 6.559 22.312 12.992 1 97.75 219 MET B N 1
ATOM 4530 C CA . MET B 1 219 ? 7.738 21.516 12.703 1 97.75 219 MET B CA 1
ATOM 4531 C C . MET B 1 219 ? 8.094 20.609 13.883 1 97.75 219 MET B C 1
ATOM 4533 O O . MET B 1 219 ? 9.117 19.938 13.867 1 97.75 219 MET B O 1
ATOM 4537 N N . ALA B 1 220 ? 7.23 20.531 14.898 1 96.38 220 ALA B N 1
ATOM 4538 C CA . ALA B 1 220 ? 7.566 19.875 16.156 1 96.38 220 ALA B CA 1
ATOM 4539 C C . ALA B 1 220 ? 7.82 18.375 15.961 1 96.38 220 ALA B C 1
ATOM 4541 O O . ALA B 1 220 ? 8.531 17.75 16.75 1 96.38 220 ALA B O 1
ATOM 4542 N N . GLN B 1 221 ? 7.305 17.797 14.914 1 96.56 221 GLN B N 1
ATOM 4543 C CA . GLN B 1 221 ? 7.484 16.375 14.664 1 96.56 221 GLN B CA 1
ATOM 4544 C C . GLN B 1 221 ? 8.234 16.141 13.352 1 96.56 221 GLN B C 1
ATOM 4546 O O . GLN B 1 221 ? 8.211 15.031 12.812 1 96.56 221 GLN B O 1
ATOM 4551 N N . GLY B 1 222 ? 8.836 17.156 12.914 1 97.75 222 GLY B N 1
ATOM 4552 C CA . GLY B 1 222 ? 9.406 17.078 11.578 1 97.75 222 GLY B CA 1
ATOM 4553 C C . GLY B 1 222 ? 10.82 16.531 11.562 1 97.75 222 GLY B C 1
ATOM 4554 O O . GLY B 1 222 ? 11.445 16.406 12.609 1 97.75 222 GLY B O 1
ATOM 4555 N N . ASN B 1 223 ? 11.258 16.125 10.461 1 98.44 223 ASN B N 1
ATOM 4556 C CA . ASN B 1 223 ? 12.641 15.883 10.055 1 98.44 223 ASN B CA 1
ATOM 4557 C C . ASN B 1 223 ? 13.039 16.766 8.875 1 98.44 223 ASN B C 1
ATOM 4559 O O . ASN B 1 223 ? 12.586 16.562 7.754 1 98.44 223 ASN B O 1
ATOM 4563 N N . THR B 1 224 ? 13.891 17.688 9.219 1 98.62 224 THR B N 1
ATOM 4564 C CA . THR B 1 224 ? 14.109 18.781 8.266 1 98.62 224 THR B CA 1
ATOM 4565 C C . THR B 1 224 ? 14.812 18.25 7.012 1 98.62 224 THR B C 1
ATOM 4567 O O . THR B 1 224 ? 14.555 18.734 5.902 1 98.62 224 THR B O 1
ATOM 4570 N N . LEU B 1 225 ? 15.711 17.266 7.156 1 98.31 225 LEU B N 1
ATOM 4571 C CA . LEU B 1 225 ? 16.375 16.719 5.98 1 98.31 225 LEU B CA 1
ATOM 4572 C C . LEU B 1 225 ? 15.391 15.945 5.105 1 98.31 225 LEU B C 1
ATOM 4574 O O . LEU B 1 225 ? 15.406 16.078 3.881 1 98.31 225 LEU B O 1
ATOM 4578 N N . GLU B 1 226 ? 14.555 15.18 5.715 1 98.44 226 GLU B N 1
ATOM 4579 C CA . GLU B 1 226 ? 13.492 14.5 4.977 1 98.44 226 GLU B CA 1
ATOM 4580 C C . GLU B 1 226 ? 12.555 15.5 4.312 1 98.44 226 GLU B C 1
ATOM 4582 O O . GLU B 1 226 ? 12.078 15.273 3.195 1 98.44 226 GLU B O 1
ATOM 4587 N N . TRP B 1 227 ? 12.297 16.562 5.047 1 98.81 227 TRP B N 1
ATOM 4588 C CA . TRP B 1 227 ? 11.406 17.609 4.543 1 98.81 227 TRP B CA 1
ATOM 4589 C C . TRP B 1 227 ? 11.969 18.234 3.275 1 98.81 227 TRP B C 1
ATOM 4591 O O . TRP B 1 227 ? 11.258 18.375 2.275 1 98.81 227 TRP B O 1
ATOM 4601 N N . LEU B 1 228 ? 13.211 18.562 3.33 1 98.81 228 LEU B N 1
ATOM 4602 C CA . LEU B 1 228 ? 13.875 19.141 2.164 1 98.81 228 LEU B CA 1
ATOM 4603 C C . LEU B 1 228 ? 13.859 18.156 0.993 1 98.81 228 LEU B C 1
ATOM 4605 O O . LEU B 1 228 ? 13.633 18.562 -0.152 1 98.81 228 LEU B O 1
ATOM 4609 N N . SER B 1 229 ? 14.086 16.922 1.256 1 98.75 229 SER B N 1
ATOM 4610 C CA . SER B 1 229 ? 14.023 15.891 0.218 1 98.75 229 SER B CA 1
ATOM 4611 C C . SER B 1 229 ? 12.617 15.781 -0.362 1 98.75 229 SER B C 1
ATOM 4613 O O . SER B 1 229 ? 12.453 15.602 -1.569 1 98.75 229 SER B O 1
ATOM 4615 N N . ALA B 1 230 ? 11.641 15.828 0.464 1 98.75 230 ALA B N 1
ATOM 4616 C CA . ALA B 1 230 ? 10.25 15.781 0.021 1 98.75 230 ALA B CA 1
ATOM 4617 C C . ALA B 1 230 ? 9.938 16.938 -0.916 1 98.75 230 ALA B C 1
ATOM 4619 O O . ALA B 1 230 ? 9.281 16.766 -1.942 1 98.75 230 ALA B O 1
ATOM 4620 N N . LEU B 1 231 ? 10.367 18.094 -0.528 1 98.69 231 LEU B N 1
ATOM 4621 C CA . LEU B 1 231 ? 10.148 19.281 -1.355 1 98.69 231 LEU B CA 1
ATOM 4622 C C . LEU B 1 231 ? 10.789 19.109 -2.727 1 98.69 231 LEU B C 1
ATOM 4624 O O . LEU B 1 231 ? 10.203 19.484 -3.744 1 98.69 231 LEU B O 1
ATOM 4628 N N . GLU B 1 232 ? 11.969 18.562 -2.734 1 98.44 232 GLU B N 1
ATOM 4629 C CA . GLU B 1 232 ? 12.641 18.297 -3.998 1 98.44 232 GLU B CA 1
ATOM 4630 C C . GLU B 1 232 ? 11.859 17.281 -4.832 1 98.44 232 GLU B C 1
ATOM 4632 O O . GLU B 1 232 ? 11.688 17.469 -6.039 1 98.44 232 GLU B O 1
ATOM 4637 N N . LEU B 1 233 ? 11.414 16.266 -4.215 1 98.44 233 LEU B N 1
ATOM 4638 C CA . LEU B 1 233 ? 10.625 15.25 -4.906 1 98.44 233 LEU B CA 1
ATOM 4639 C C . LEU B 1 233 ? 9.383 15.859 -5.535 1 98.44 233 LEU B C 1
ATOM 4641 O O . LEU B 1 233 ? 9.047 15.555 -6.68 1 98.44 233 LEU B O 1
ATOM 4645 N N . ILE B 1 234 ? 8.703 16.672 -4.828 1 98.19 234 ILE B N 1
ATOM 4646 C CA . ILE B 1 234 ? 7.488 17.328 -5.305 1 98.19 234 ILE B CA 1
ATOM 4647 C C . ILE B 1 234 ? 7.789 18.109 -6.574 1 98.19 234 ILE B C 1
ATOM 4649 O O . ILE B 1 234 ? 7.027 18.062 -7.543 1 98.19 234 ILE B O 1
ATOM 4653 N N . ARG B 1 235 ? 8.875 18.781 -6.566 1 97.5 235 ARG B N 1
ATOM 4654 C CA . ARG B 1 235 ? 9.273 19.562 -7.746 1 97.5 235 ARG B CA 1
ATOM 4655 C C . ARG B 1 235 ? 9.523 18.641 -8.938 1 97.5 235 ARG B C 1
ATOM 4657 O O . ARG B 1 235 ? 9.242 19 -10.078 1 97.5 235 ARG B O 1
ATOM 4664 N N . GLN B 1 236 ? 9.992 17.5 -8.68 1 97.94 236 GLN B N 1
ATOM 4665 C CA . GLN B 1 236 ? 10.375 16.562 -9.727 1 97.94 236 GLN B CA 1
ATOM 4666 C C . GLN B 1 236 ? 9.156 15.844 -10.305 1 97.94 236 GLN B C 1
ATOM 4668 O O . GLN B 1 236 ? 9.219 15.273 -11.391 1 97.94 236 GLN B O 1
ATOM 4673 N N . LEU B 1 237 ? 8.094 15.812 -9.609 1 97.56 237 LEU B N 1
ATOM 4674 C CA . LEU B 1 237 ? 6.898 15.094 -10.047 1 97.56 237 LEU B CA 1
ATOM 4675 C C . LEU B 1 237 ? 6.305 15.727 -11.297 1 97.56 237 LEU B C 1
ATOM 4677 O O . LEU B 1 237 ? 5.602 15.062 -12.062 1 97.56 237 LEU B O 1
ATOM 4681 N N . GLY B 1 238 ? 6.5 16.984 -11.5 1 96.31 238 GLY B N 1
ATOM 4682 C CA . GLY B 1 238 ? 5.93 17.688 -12.641 1 96.31 238 GLY B CA 1
ATOM 4683 C C . GLY B 1 238 ? 4.52 18.188 -12.391 1 96.31 238 GLY B C 1
ATOM 4684 O O . GLY B 1 238 ? 3.744 18.375 -13.328 1 96.31 238 GLY B O 1
ATOM 4685 N N . ALA B 1 239 ? 4.191 18.438 -11.141 1 97.75 239 ALA B N 1
ATOM 4686 C CA . ALA B 1 239 ? 2.885 19 -10.812 1 97.75 239 ALA B CA 1
ATOM 4687 C C . ALA B 1 239 ? 2.785 20.469 -11.242 1 97.75 239 ALA B C 1
ATOM 4689 O O . ALA B 1 239 ? 3.756 21.219 -11.125 1 97.75 239 ALA B O 1
ATOM 4690 N N . GLU B 1 240 ? 1.599 20.828 -11.719 1 98.12 240 GLU B N 1
ATOM 4691 C CA . GLU B 1 240 ? 1.325 22.219 -12.055 1 98.12 240 GLU B CA 1
ATOM 4692 C C . GLU B 1 240 ? 0.588 22.938 -10.922 1 98.12 240 GLU B C 1
ATOM 4694 O O . GLU B 1 240 ? 0.739 24.141 -10.742 1 98.12 240 GLU B O 1
ATOM 4699 N N . ILE B 1 241 ? -0.18 22.156 -10.188 1 98.31 241 ILE B N 1
ATOM 4700 C CA . ILE B 1 241 ? -0.967 22.688 -9.086 1 98.31 241 ILE B CA 1
ATOM 4701 C C . ILE B 1 241 ? -0.654 21.906 -7.809 1 98.31 241 ILE B C 1
ATOM 4703 O O . ILE B 1 241 ? -0.642 20.672 -7.812 1 98.31 241 ILE B O 1
ATOM 4707 N N . LEU B 1 242 ? -0.369 22.625 -6.777 1 98.62 242 LEU B N 1
ATOM 4708 C CA . LEU B 1 242 ? -0.222 22.031 -5.457 1 98.62 242 LEU B CA 1
ATOM 4709 C C . LEU B 1 242 ? -1.38 22.422 -4.547 1 98.62 242 LEU B C 1
ATOM 4711 O O . LEU B 1 242 ? -1.759 23.594 -4.496 1 98.62 242 LEU B O 1
ATOM 4715 N N . VAL B 1 243 ? -1.956 21.453 -3.908 1 98.56 243 VAL B N 1
ATOM 4716 C CA . VAL B 1 243 ? -2.93 21.688 -2.848 1 98.56 243 VAL B CA 1
ATOM 4717 C C . VAL B 1 243 ? -2.248 21.562 -1.485 1 98.56 243 VAL B C 1
ATOM 4719 O O . VAL B 1 243 ? -1.991 20.453 -1.008 1 98.56 243 VAL B O 1
ATOM 4722 N N . PRO B 1 244 ? -1.972 22.641 -0.823 1 97.81 244 PRO B N 1
ATOM 4723 C CA . PRO B 1 244 ? -1.229 22.609 0.439 1 97.81 244 PRO B CA 1
ATOM 4724 C C . PRO B 1 244 ? -2.104 22.234 1.63 1 97.81 244 PRO B C 1
ATOM 4726 O O . PRO B 1 244 ? -3.328 22.156 1.503 1 97.81 244 PRO B O 1
ATOM 4729 N N . GLY B 1 245 ? -1.45 21.906 2.719 1 96.06 245 GLY B N 1
ATOM 4730 C CA . GLY B 1 245 ? -2.186 21.672 3.953 1 96.06 245 GLY B CA 1
ATOM 4731 C C . GLY B 1 245 ? -2.859 22.922 4.484 1 96.06 245 GLY B C 1
ATOM 4732 O O . GLY B 1 245 ? -3.953 22.859 5.051 1 96.06 245 GLY B O 1
ATOM 4733 N N . HIS B 1 246 ? -2.145 23.969 4.297 1 92.94 246 HIS B N 1
ATOM 4734 C CA . HIS B 1 246 ? -2.662 25.266 4.73 1 92.94 246 HIS B CA 1
ATOM 4735 C C . HIS B 1 246 ? -2.35 26.359 3.711 1 92.94 246 HIS B C 1
ATOM 4737 O O . HIS B 1 246 ? -1.259 26.375 3.135 1 92.94 246 HIS B O 1
ATOM 4743 N N . GLY B 1 247 ? -3.365 27.25 3.57 1 91.94 247 GLY B N 1
ATOM 4744 C CA . GLY B 1 247 ? -3.209 28.344 2.617 1 91.94 247 GLY B CA 1
ATOM 4745 C C . GLY B 1 247 ? -3.865 28.062 1.279 1 91.94 247 GLY B C 1
ATOM 4746 O O . GLY B 1 247 ? -4.516 27.031 1.105 1 91.94 247 GLY B O 1
ATOM 4747 N N . PRO B 1 248 ? -3.727 28.984 0.352 1 93.31 248 PRO B N 1
ATOM 4748 C CA . PRO B 1 248 ? -4.348 28.812 -0.965 1 93.31 248 PRO B CA 1
ATOM 4749 C C . PRO B 1 248 ? -3.607 27.812 -1.842 1 93.31 248 PRO B C 1
ATOM 4751 O O . PRO B 1 248 ? -2.439 27.5 -1.59 1 93.31 248 PRO B O 1
ATOM 4754 N N . VAL B 1 249 ? -4.348 27.344 -2.803 1 96.62 249 VAL B N 1
ATOM 4755 C CA . VAL B 1 249 ? -3.709 26.547 -3.848 1 96.62 249 VAL B CA 1
ATOM 4756 C C . VAL B 1 249 ? -2.514 27.312 -4.418 1 96.62 249 VAL B C 1
ATOM 4758 O O . VAL B 1 249 ? -2.549 28.531 -4.531 1 96.62 249 VAL B O 1
ATOM 4761 N N . CYS B 1 250 ? -1.46 26.547 -4.742 1 96.88 250 CYS B N 1
ATOM 4762 C CA . CYS B 1 250 ? -0.229 27.203 -5.156 1 96.88 250 CYS B CA 1
ATOM 4763 C C . CYS B 1 250 ? 0.487 26.406 -6.234 1 96.88 250 CYS B C 1
ATOM 4765 O O . CYS B 1 250 ? -0.069 25.453 -6.773 1 96.88 250 CYS B O 1
ATOM 4767 N N . THR B 1 251 ? 1.607 26.922 -6.688 1 97.5 251 THR B N 1
ATOM 4768 C CA . THR B 1 251 ? 2.486 26.25 -7.645 1 97.5 251 THR B CA 1
ATOM 4769 C C . THR B 1 251 ? 3.711 25.672 -6.945 1 97.5 251 THR B C 1
ATOM 4771 O O . THR B 1 251 ? 3.93 25.922 -5.758 1 97.5 251 THR B O 1
ATOM 4774 N N . PRO B 1 252 ? 4.469 24.922 -7.664 1 96.81 252 PRO B N 1
ATOM 4775 C CA . PRO B 1 252 ? 5.668 24.328 -7.059 1 96.81 252 PRO B CA 1
ATOM 4776 C C . PRO B 1 252 ? 6.648 25.391 -6.551 1 96.81 252 PRO B C 1
ATOM 4778 O O . PRO B 1 252 ? 7.551 25.078 -5.773 1 96.81 252 PRO B O 1
ATOM 4781 N N . ASP B 1 253 ? 6.492 26.594 -6.863 1 96.25 253 ASP B N 1
ATOM 4782 C CA . ASP B 1 253 ? 7.344 27.688 -6.375 1 96.25 253 ASP B CA 1
ATOM 4783 C C . ASP B 1 253 ? 7.258 27.797 -4.855 1 96.25 253 ASP B C 1
ATOM 4785 O O . ASP B 1 253 ? 8.234 28.188 -4.203 1 96.25 253 ASP B O 1
ATOM 4789 N N . ALA B 1 254 ? 6.121 27.5 -4.379 1 97.38 254 ALA B N 1
ATOM 4790 C CA . ALA B 1 254 ? 5.934 27.578 -2.936 1 97.38 254 ALA B CA 1
ATOM 4791 C C . ALA B 1 254 ? 6.891 26.641 -2.199 1 97.38 254 ALA B C 1
ATOM 4793 O O . ALA B 1 254 ? 7.238 26.891 -1.042 1 97.38 254 ALA B O 1
ATOM 4794 N N . THR B 1 255 ? 7.32 25.547 -2.865 1 98 255 THR B N 1
ATOM 4795 C CA . THR B 1 255 ? 8.234 24.594 -2.24 1 98 255 THR B CA 1
ATOM 4796 C C . THR B 1 255 ? 9.578 25.25 -1.956 1 98 255 THR B C 1
ATOM 4798 O O . THR B 1 255 ? 10.25 24.906 -0.976 1 98 255 THR B O 1
ATOM 4801 N N . TYR B 1 256 ? 9.992 26.188 -2.74 1 97.69 256 TYR B N 1
ATOM 4802 C CA . TYR B 1 256 ? 11.266 26.875 -2.533 1 97.69 256 TYR B CA 1
ATOM 4803 C C . TYR B 1 256 ? 11.227 27.734 -1.279 1 97.69 256 TYR B C 1
ATOM 4805 O O . TYR B 1 256 ? 12.195 27.797 -0.525 1 97.69 256 TYR B O 1
ATOM 4813 N N . LYS B 1 257 ? 10.094 28.438 -1.125 1 97.06 257 LYS B N 1
ATOM 4814 C CA . LYS B 1 257 ? 9.969 29.281 0.054 1 97.06 257 LYS B CA 1
ATOM 4815 C C . LYS B 1 257 ? 10.039 28.453 1.337 1 97.06 257 LYS B C 1
ATOM 4817 O O . LYS B 1 257 ? 10.68 28.859 2.307 1 97.06 257 LYS B O 1
ATOM 4822 N N . VAL B 1 258 ? 9.359 27.359 1.362 1 98 258 VAL B N 1
ATOM 4823 C CA . VAL B 1 258 ? 9.398 26.484 2.525 1 98 258 VAL B CA 1
ATOM 4824 C C . VAL B 1 258 ? 10.828 25.969 2.734 1 98 258 VAL B C 1
ATOM 4826 O O . VAL B 1 258 ? 11.32 25.938 3.865 1 98 258 VAL B O 1
ATOM 4829 N N . ALA B 1 259 ? 11.469 25.578 1.646 1 98.5 259 ALA B N 1
ATOM 4830 C CA . ALA B 1 259 ? 12.844 25.109 1.737 1 98.5 259 ALA B CA 1
ATOM 4831 C C . ALA B 1 259 ? 13.758 26.172 2.324 1 98.5 259 ALA B C 1
ATOM 4833 O O . ALA B 1 259 ? 14.586 25.891 3.193 1 98.5 259 ALA B O 1
ATOM 4834 N N . GLU B 1 260 ? 13.578 27.359 1.9 1 98.44 260 GLU B N 1
ATOM 4835 C CA . GLU B 1 260 ? 14.375 28.484 2.408 1 98.44 260 GLU B CA 1
ATOM 4836 C C . GLU B 1 260 ? 14.156 28.672 3.906 1 98.44 260 GLU B C 1
ATOM 4838 O O . GLU B 1 260 ? 15.102 28.938 4.648 1 98.44 260 GLU B O 1
ATOM 4843 N N . TYR B 1 261 ? 12.945 28.609 4.262 1 98.44 261 TYR B N 1
ATOM 4844 C CA . TYR B 1 261 ? 12.594 28.75 5.668 1 98.44 261 TYR B CA 1
ATOM 4845 C C . TYR B 1 261 ? 13.305 27.688 6.516 1 98.44 261 TYR B C 1
ATOM 4847 O O . TYR B 1 261 ? 13.898 28.016 7.543 1 98.44 261 TYR B O 1
ATOM 4855 N N . ILE B 1 262 ? 13.242 26.453 6.098 1 98.62 262 ILE B N 1
ATOM 4856 C CA . ILE B 1 262 ? 13.828 25.328 6.82 1 98.62 262 ILE B CA 1
ATOM 4857 C C . ILE B 1 262 ? 15.352 25.453 6.844 1 98.62 262 ILE B C 1
ATOM 4859 O O . ILE B 1 262 ? 15.977 25.297 7.891 1 98.62 262 ILE B O 1
ATOM 4863 N N . GLU B 1 263 ? 15.922 25.766 5.723 1 98.69 263 GLU B N 1
ATOM 4864 C CA . GLU B 1 263 ? 17.375 25.906 5.617 1 98.69 263 GLU B CA 1
ATOM 4865 C C . GLU B 1 263 ? 17.875 27.047 6.496 1 98.69 263 GLU B C 1
ATOM 4867 O O . GLU B 1 263 ? 18.922 26.938 7.133 1 98.69 263 GLU B O 1
ATOM 4872 N N . PHE B 1 264 ? 17.141 28.125 6.461 1 98.69 264 PHE B N 1
ATOM 4873 C CA . PHE B 1 264 ? 17.5 29.266 7.305 1 98.69 264 PHE B CA 1
ATOM 4874 C C . PHE B 1 264 ? 17.484 28.875 8.773 1 98.69 264 PHE B C 1
ATOM 4876 O O . PHE B 1 264 ? 18.438 29.156 9.508 1 98.69 264 PHE B O 1
ATOM 4883 N N . MET B 1 265 ? 16.422 28.266 9.18 1 98.69 265 MET B N 1
ATOM 4884 C CA . MET B 1 265 ? 16.312 27.828 10.562 1 98.69 265 MET B CA 1
ATOM 4885 C C . MET B 1 265 ? 17.453 26.891 10.938 1 98.69 265 MET B C 1
ATOM 4887 O O . MET B 1 265 ? 18.078 27.062 11.984 1 98.69 265 MET B O 1
ATOM 4891 N N . ARG B 1 266 ? 17.719 25.906 10.078 1 98.69 266 ARG B N 1
ATOM 4892 C CA . ARG B 1 266 ? 18.812 24.969 10.336 1 98.69 266 ARG B CA 1
ATOM 4893 C C . ARG B 1 266 ? 20.141 25.703 10.5 1 98.69 266 ARG B C 1
ATOM 4895 O O . ARG B 1 266 ? 20.906 25.422 11.422 1 98.69 266 ARG B O 1
ATOM 4902 N N . ALA B 1 267 ? 20.438 26.594 9.594 1 98.62 267 ALA B N 1
ATOM 4903 C CA . ALA B 1 267 ? 21.703 27.328 9.617 1 98.62 267 ALA B CA 1
ATOM 4904 C C . ALA B 1 267 ? 21.844 28.141 10.906 1 98.62 267 ALA B C 1
ATOM 4906 O O . ALA B 1 267 ? 22.906 28.141 11.531 1 98.62 267 ALA B O 1
ATOM 4907 N N . ARG B 1 268 ? 20.766 28.859 11.273 1 98.69 268 ARG B N 1
ATOM 4908 C CA . ARG B 1 268 ? 20.812 29.688 12.477 1 98.69 268 ARG B CA 1
ATOM 4909 C C . ARG B 1 268 ? 20.969 28.828 13.727 1 98.69 268 ARG B C 1
ATOM 4911 O O . ARG B 1 268 ? 21.75 29.172 14.625 1 98.69 268 ARG B O 1
ATOM 4918 N N . VAL B 1 269 ? 20.25 27.734 13.805 1 98.75 269 VAL B N 1
ATOM 4919 C CA . VAL B 1 269 ? 20.344 26.828 14.953 1 98.75 269 VAL B CA 1
ATOM 4920 C C . VAL B 1 269 ? 21.766 26.266 15.031 1 98.75 269 VAL B C 1
ATOM 4922 O O . VAL B 1 269 ? 22.328 26.141 16.125 1 98.75 269 VAL B O 1
ATOM 4925 N N . ARG B 1 270 ? 22.25 25.844 13.906 1 98.25 270 ARG B N 1
ATOM 4926 C CA . ARG B 1 270 ? 23.609 25.328 13.875 1 98.25 270 ARG B CA 1
ATOM 4927 C C . ARG B 1 270 ? 24.594 26.359 14.43 1 98.25 270 ARG B C 1
ATOM 4929 O O . ARG B 1 270 ? 25.5 26.016 15.203 1 98.25 270 ARG B O 1
ATOM 4936 N N . ASP B 1 271 ? 24.453 27.641 14.039 1 98.31 271 ASP B N 1
ATOM 4937 C CA . ASP B 1 271 ? 25.312 28.703 14.547 1 98.31 271 ASP B CA 1
ATOM 4938 C C . ASP B 1 271 ? 25.234 28.781 16.062 1 98.31 271 ASP B C 1
ATOM 4940 O O . ASP B 1 271 ? 26.266 28.906 16.734 1 98.31 271 ASP B O 1
ATOM 4944 N N . TYR B 1 272 ? 24.031 28.766 16.562 1 98.38 272 TYR B N 1
ATOM 4945 C CA . TYR B 1 272 ? 23.859 28.844 18.016 1 98.38 272 TYR B CA 1
ATOM 4946 C C . TYR B 1 272 ? 24.484 27.625 18.703 1 98.38 272 TYR B C 1
ATOM 4948 O O . TYR B 1 272 ? 25.141 27.766 19.734 1 98.38 272 TYR B O 1
ATOM 4956 N N . TYR B 1 273 ? 24.25 26.469 18.109 1 97.75 273 TYR B N 1
ATOM 4957 C CA . TYR B 1 273 ? 24.797 25.25 18.656 1 97.75 273 TYR B CA 1
ATOM 4958 C C . TYR B 1 273 ? 26.328 25.312 18.719 1 97.75 273 TYR B C 1
ATOM 4960 O O . TYR B 1 273 ? 26.922 25 19.75 1 97.75 273 TYR B O 1
ATOM 4968 N N . LEU B 1 274 ? 26.922 25.719 17.672 1 96.88 274 LEU B N 1
ATOM 4969 C CA . LEU B 1 274 ? 28.375 25.797 17.578 1 96.88 274 LEU B CA 1
ATOM 4970 C C . LEU B 1 274 ? 28.922 26.859 18.531 1 96.88 274 LEU B C 1
ATOM 4972 O O . LEU B 1 274 ? 30.078 26.766 18.969 1 96.88 274 LEU B O 1
ATOM 4976 N N . ALA B 1 275 ? 28.172 27.828 18.844 1 97.75 275 ALA B N 1
ATOM 4977 C CA . ALA B 1 275 ? 28.562 28.875 19.781 1 97.75 275 ALA B CA 1
ATOM 4978 C C . ALA B 1 275 ? 28.359 28.422 21.219 1 97.75 275 ALA B C 1
ATOM 4980 O O . ALA B 1 275 ? 28.578 29.188 22.156 1 97.75 275 ALA B O 1
ATOM 4981 N N . GLY B 1 276 ? 27.844 27.188 21.375 1 97.06 276 GLY B N 1
ATOM 4982 C CA . GLY B 1 276 ? 27.719 26.594 22.703 1 97.06 276 GLY B CA 1
ATOM 4983 C C . GLY B 1 276 ? 26.406 26.984 23.391 1 97.06 276 GLY B C 1
ATOM 4984 O O . GLY B 1 276 ? 26.281 26.844 24.609 1 97.06 276 GLY B O 1
ATOM 4985 N N . LYS B 1 277 ? 25.484 27.5 22.672 1 98.06 277 LYS B N 1
ATOM 4986 C CA . LYS B 1 277 ? 24.219 27.906 23.266 1 98.06 277 LYS B CA 1
ATOM 4987 C C . LYS B 1 277 ? 23.344 26.688 23.531 1 98.06 277 LYS B C 1
ATOM 4989 O O . LYS B 1 277 ? 23.344 25.719 22.75 1 98.06 277 LYS B O 1
ATOM 4994 N N . THR B 1 278 ? 22.594 26.766 24.625 1 97.56 278 THR B N 1
ATOM 4995 C CA . THR B 1 278 ? 21.641 25.703 24.984 1 97.56 278 THR B CA 1
ATOM 4996 C C . THR B 1 278 ? 20.391 25.781 24.109 1 97.56 278 THR B C 1
ATOM 4998 O O . THR B 1 278 ? 20.203 26.75 23.375 1 97.56 278 THR B O 1
ATOM 5001 N N . LYS B 1 279 ? 19.594 24.75 24.188 1 97.38 279 LYS B N 1
ATOM 5002 C CA . LYS B 1 279 ? 18.312 24.703 23.469 1 97.38 279 LYS B CA 1
ATOM 5003 C C . LYS B 1 279 ? 17.453 25.906 23.828 1 97.38 279 LYS B C 1
ATOM 5005 O O . LYS B 1 279 ? 16.875 26.547 22.953 1 97.38 279 LYS B O 1
ATOM 5010 N N . ASN B 1 280 ? 17.406 26.219 25.109 1 97.88 280 ASN B N 1
ATOM 5011 C CA . ASN B 1 280 ? 16.578 27.328 25.578 1 97.88 280 ASN B CA 1
ATOM 5012 C C . ASN B 1 280 ? 17.109 28.672 25.094 1 97.88 280 ASN B C 1
ATOM 5014 O O . ASN B 1 280 ? 16.344 29.547 24.688 1 97.88 280 ASN B O 1
ATOM 5018 N N . GLU B 1 281 ? 18.391 28.859 25.125 1 98.31 281 GLU B N 1
ATOM 5019 C CA . GLU B 1 281 ? 19.016 30.078 24.594 1 98.31 281 GLU B CA 1
ATOM 5020 C C . GLU B 1 281 ? 18.766 30.219 23.094 1 98.31 281 GLU B C 1
ATOM 5022 O O . GLU B 1 281 ? 18.531 31.328 22.609 1 98.31 281 GLU B O 1
ATOM 5027 N N . THR B 1 282 ? 18.844 29.125 22.484 1 98.44 282 THR B N 1
ATOM 5028 C CA . THR B 1 282 ? 18.625 29.109 21.031 1 98.44 282 THR B CA 1
ATOM 5029 C C . THR B 1 282 ? 17.203 29.516 20.703 1 98.44 282 THR B C 1
ATOM 5031 O O . THR B 1 282 ? 16.969 30.375 19.844 1 98.44 282 THR B O 1
ATOM 5034 N N . LYS B 1 283 ? 16.203 28.953 21.344 1 98.19 283 LYS B N 1
ATOM 5035 C CA . LYS B 1 283 ? 14.789 29.266 21.109 1 98.19 283 LYS B CA 1
ATOM 5036 C C . LYS B 1 283 ? 14.5 30.75 21.391 1 98.19 283 LYS B C 1
ATOM 5038 O O . LYS B 1 283 ? 13.867 31.422 20.578 1 98.19 283 LYS B O 1
ATOM 5043 N N . SER B 1 284 ? 15.016 31.188 22.516 1 97.5 284 SER B N 1
ATOM 5044 C CA . SER B 1 284 ? 14.797 32.562 22.906 1 97.5 284 SER B CA 1
ATOM 5045 C C . SER B 1 284 ? 15.484 33.531 21.938 1 97.5 284 SER B C 1
ATOM 5047 O O . SER B 1 284 ? 14.953 34.594 21.641 1 97.5 284 SER B O 1
ATOM 5049 N N . GLY B 1 285 ? 16.609 33.156 21.5 1 97.94 285 GLY B N 1
ATOM 5050 C CA . GLY B 1 285 ? 17.391 34.031 20.625 1 97.94 285 GLY B CA 1
ATOM 5051 C C . GLY B 1 285 ? 16.859 34.094 19.203 1 97.94 285 GLY B C 1
ATOM 5052 O O . GLY B 1 285 ? 17.016 35.094 18.516 1 97.94 285 GLY B O 1
ATOM 5053 N N . LEU B 1 286 ? 16.219 33.031 18.797 1 98.56 286 LEU B N 1
ATOM 5054 C CA . LEU B 1 286 ? 15.93 32.938 17.375 1 98.56 286 LEU B CA 1
ATOM 5055 C C . LEU B 1 286 ? 14.445 33.156 17.109 1 98.56 286 LEU B C 1
ATOM 5057 O O . LEU B 1 286 ? 14.047 33.375 15.961 1 98.56 286 LEU B O 1
ATOM 5061 N N . VAL B 1 287 ? 13.57 33 18.062 1 98.25 287 VAL B N 1
ATOM 5062 C CA . VAL B 1 287 ? 12.125 33.031 17.844 1 98.25 287 VAL B CA 1
ATOM 5063 C C . VAL B 1 287 ? 11.742 34.375 17.203 1 98.25 287 VAL B C 1
ATOM 5065 O O . VAL B 1 287 ? 10.883 34.406 16.312 1 98.25 287 VAL B O 1
ATOM 5068 N N . GLY B 1 288 ? 12.328 35.469 17.641 1 97.06 288 GLY B N 1
ATOM 5069 C CA . GLY B 1 288 ? 12.055 36.781 17.062 1 97.06 288 GLY B CA 1
ATOM 5070 C C . GLY B 1 288 ? 12.422 36.875 15.586 1 97.06 288 GLY B C 1
ATOM 5071 O O . GLY B 1 288 ? 11.656 37.406 14.781 1 97.06 288 GLY B O 1
ATOM 5072 N N . GLU B 1 289 ? 13.602 36.406 15.266 1 97.5 289 GLU B N 1
ATOM 5073 C CA . GLU B 1 289 ? 14.062 36.375 13.883 1 97.5 289 GLU B CA 1
ATOM 5074 C C . GLU B 1 289 ? 13.125 35.531 13 1 97.5 289 GLU B C 1
ATOM 5076 O O . GLU B 1 289 ? 12.805 35.938 11.883 1 97.5 289 GLU B O 1
ATOM 5081 N N . MET B 1 290 ? 12.727 34.469 13.5 1 98.12 290 MET B N 1
ATOM 5082 C CA . MET B 1 290 ? 11.844 33.594 12.734 1 98.12 290 MET B CA 1
ATOM 5083 C C . MET B 1 290 ? 10.477 34.25 12.531 1 98.12 290 MET B C 1
ATOM 5085 O O . MET B 1 290 ? 9.875 34.125 11.461 1 98.12 290 MET B O 1
ATOM 5089 N N . LEU B 1 291 ? 10 34.906 13.484 1 97.25 291 LEU B N 1
ATOM 5090 C CA . LEU B 1 291 ? 8.688 35.531 13.445 1 97.25 291 LEU B CA 1
ATOM 5091 C C . LEU B 1 291 ? 8.602 36.531 12.297 1 97.25 291 LEU B C 1
ATOM 5093 O O . LEU B 1 291 ? 7.512 36.844 11.805 1 97.25 291 LEU B O 1
ATOM 5097 N N . GLU B 1 292 ? 9.68 37.031 11.805 1 96.31 292 GLU B N 1
ATOM 5098 C CA . GLU B 1 292 ? 9.719 38.094 10.773 1 96.31 292 GLU B CA 1
ATOM 5099 C C . GLU B 1 292 ? 9.438 37.5 9.391 1 96.31 292 GLU B C 1
ATOM 5101 O O . GLU B 1 292 ? 9.18 38.25 8.445 1 96.31 292 GLU B O 1
ATOM 5106 N N . TRP B 1 293 ? 9.461 36.219 9.281 1 96.81 293 TRP B N 1
ATOM 5107 C CA . TRP B 1 293 ? 9.336 35.594 7.973 1 96.81 293 TRP B CA 1
ATOM 5108 C C . TRP B 1 293 ? 7.926 35.781 7.414 1 96.81 293 TRP B C 1
ATOM 5110 O O . TRP B 1 293 ? 7.738 35.844 6.195 1 96.81 293 TRP B O 1
ATOM 5120 N N . PHE B 1 294 ? 6.996 35.719 8.281 1 95.69 294 PHE B N 1
ATOM 5121 C CA . PHE B 1 294 ? 5.605 35.875 7.863 1 95.69 294 PHE B CA 1
ATOM 5122 C C . PHE B 1 294 ? 4.836 36.75 8.844 1 95.69 294 PHE B C 1
ATOM 5124 O O . PHE B 1 294 ? 5.125 36.75 10.039 1 95.69 294 PHE B O 1
ATOM 5131 N N . PRO B 1 295 ? 3.854 37.469 8.312 1 93 295 PRO B N 1
ATOM 5132 C CA . PRO B 1 295 ? 3.01 38.25 9.219 1 93 295 PRO B CA 1
ATOM 5133 C C . PRO B 1 295 ? 2.201 37.375 10.18 1 93 295 PRO B C 1
ATOM 5135 O O . PRO B 1 295 ? 1.732 36.312 9.797 1 93 295 PRO B O 1
ATOM 5138 N N . VAL B 1 296 ? 2.094 37.844 11.43 1 93.38 296 VAL B N 1
ATOM 5139 C CA . VAL B 1 296 ? 1.337 37.156 12.461 1 93.38 296 VAL B CA 1
ATOM 5140 C C . VAL B 1 296 ? 0.343 38.094 13.117 1 93.38 296 VAL B C 1
ATOM 5142 O O . VAL B 1 296 ? 0.729 39.156 13.641 1 93.38 296 VAL B O 1
ATOM 5145 N N . PRO B 1 297 ? -0.892 37.781 13.047 1 90.06 297 PRO B N 1
ATOM 5146 C CA . PRO B 1 297 ? -1.842 38.594 13.797 1 90.06 297 PRO B CA 1
ATOM 5147 C C . PRO B 1 297 ? -1.533 38.656 15.289 1 90.06 297 PRO B C 1
ATOM 5149 O O . PRO B 1 297 ? -1.171 37.625 15.883 1 90.06 297 PRO B O 1
ATOM 5152 N N . PRO B 1 298 ? -1.75 39.781 15.82 1 91.81 298 PRO B N 1
ATOM 5153 C CA . PRO B 1 298 ? -1.392 39.969 17.234 1 91.81 298 PRO B CA 1
ATOM 5154 C C . PRO B 1 298 ? -2.078 38.969 18.141 1 91.81 298 PRO B C 1
ATOM 5156 O O . PRO B 1 298 ? -1.472 38.469 19.109 1 91.81 298 PRO B O 1
ATOM 5159 N N . GLU B 1 299 ? -3.291 38.625 17.859 1 88.88 299 GLU B N 1
ATOM 5160 C CA . GLU B 1 299 ? -4.059 37.75 18.734 1 88.88 299 GLU B CA 1
ATOM 5161 C C . GLU B 1 299 ? -3.518 36.312 18.672 1 88.88 299 GLU B C 1
ATOM 5163 O O . GLU B 1 299 ? -3.82 35.5 19.547 1 88.88 299 GLU B O 1
ATOM 5168 N N . ARG B 1 300 ? -2.646 36.062 17.656 1 90.19 300 ARG B N 1
ATOM 5169 C CA . ARG B 1 300 ? -2.115 34.719 17.484 1 90.19 300 ARG B CA 1
ATOM 5170 C C . ARG B 1 300 ? -0.617 34.656 17.766 1 90.19 300 ARG B C 1
ATOM 5172 O O . ARG B 1 300 ? 0.017 33.625 17.641 1 90.19 300 ARG B O 1
ATOM 5179 N N . LYS B 1 301 ? -0.114 35.688 18.125 1 93.44 301 LYS B N 1
ATOM 5180 C CA . LYS B 1 301 ? 1.335 35.844 18.25 1 93.44 301 LYS B CA 1
ATOM 5181 C C . LYS B 1 301 ? 1.901 34.812 19.234 1 93.44 301 LYS B C 1
ATOM 5183 O O . LYS B 1 301 ? 2.865 34.125 18.922 1 93.44 301 LYS B O 1
ATOM 5188 N N . ALA B 1 302 ? 1.289 34.688 20.422 1 92.94 302 ALA B N 1
ATOM 5189 C CA . ALA B 1 302 ? 1.786 33.781 21.453 1 92.94 302 ALA B CA 1
ATOM 5190 C C . ALA B 1 302 ? 1.775 32.344 20.953 1 92.94 302 ALA B C 1
ATOM 5192 O O . ALA B 1 302 ? 2.727 31.594 21.188 1 92.94 302 ALA B O 1
ATOM 5193 N N . LYS B 1 303 ? 0.743 31.984 20.328 1 92 303 LYS B N 1
ATOM 5194 C CA . LYS B 1 303 ? 0.599 30.625 19.828 1 92 303 LYS B CA 1
ATOM 5195 C C . LYS B 1 303 ? 1.636 30.328 18.734 1 92 303 LYS B C 1
ATOM 5197 O O . LYS B 1 303 ? 2.246 29.25 18.734 1 92 303 LYS B O 1
ATOM 5202 N N . ILE B 1 304 ? 1.816 31.25 17.891 1 95.81 304 ILE B N 1
ATOM 5203 C CA . ILE B 1 304 ? 2.748 31.062 16.797 1 95.81 304 ILE B CA 1
ATOM 5204 C C . ILE B 1 304 ? 4.18 31.047 17.328 1 95.81 304 ILE B C 1
ATOM 5206 O O . ILE B 1 304 ? 5.012 30.266 16.844 1 95.81 304 ILE B O 1
ATOM 5210 N N . GLU B 1 305 ? 4.426 31.891 18.266 1 96.88 305 GLU B N 1
ATOM 5211 C CA . GLU B 1 305 ? 5.738 31.844 18.906 1 96.88 305 GLU B CA 1
ATOM 5212 C C . GLU B 1 305 ? 6.02 30.469 19.516 1 96.88 305 GLU B C 1
ATOM 5214 O O . GLU B 1 305 ? 7.117 29.938 19.359 1 96.88 305 GLU B O 1
ATOM 5219 N N . SER B 1 306 ? 5.035 29.969 20.219 1 96.25 306 SER B N 1
ATOM 5220 C CA . SER B 1 306 ? 5.18 28.641 20.797 1 96.25 306 SER B CA 1
ATOM 5221 C C . SER B 1 306 ? 5.426 27.594 19.719 1 96.25 306 SER B C 1
ATOM 5223 O O . SER B 1 306 ? 6.246 26.688 19.906 1 96.25 306 SER B O 1
ATOM 5225 N N . GLN B 1 307 ? 4.73 27.672 18.672 1 96.44 307 GLN B N 1
ATOM 5226 C CA . GLN B 1 307 ? 4.883 26.766 17.531 1 96.44 307 GLN B CA 1
ATOM 5227 C C . GLN B 1 307 ? 6.297 26.844 16.953 1 96.44 307 GLN B C 1
ATOM 5229 O O . GLN B 1 307 ? 6.926 25.828 16.703 1 96.44 307 GLN B O 1
ATOM 5234 N N . ILE B 1 308 ? 6.766 28.016 16.766 1 98.06 308 ILE B N 1
ATOM 5235 C CA . ILE B 1 308 ? 8.109 28.234 16.234 1 98.06 308 ILE B CA 1
ATOM 5236 C C . ILE B 1 308 ? 9.141 27.641 17.188 1 98.06 308 ILE B C 1
ATOM 5238 O O . ILE B 1 308 ? 10.078 26.969 16.75 1 98.06 308 ILE B O 1
ATOM 5242 N N . LYS B 1 309 ? 8.945 27.875 18.469 1 98.25 309 LYS B N 1
ATOM 5243 C CA . LYS B 1 309 ? 9.883 27.375 19.453 1 98.25 309 LYS B CA 1
ATOM 5244 C C . LYS B 1 309 ? 9.93 25.844 19.438 1 98.25 309 LYS B C 1
ATOM 5246 O O . LYS B 1 309 ? 11 25.25 19.609 1 98.25 309 LYS B O 1
ATOM 5251 N N . SER B 1 310 ? 8.812 25.266 19.297 1 97.81 310 SER B N 1
ATOM 5252 C CA . SER B 1 310 ? 8.789 23.812 19.188 1 97.81 310 SER B CA 1
ATOM 5253 C C . SER B 1 310 ? 9.578 23.328 17.984 1 97.81 310 SER B C 1
ATOM 5255 O O . SER B 1 310 ? 10.242 22.297 18.047 1 97.81 310 SER B O 1
ATOM 5257 N N . GLY B 1 311 ? 9.461 24.016 16.922 1 98.31 311 GLY B N 1
ATOM 5258 C CA . GLY B 1 311 ? 10.25 23.703 15.75 1 98.31 311 GLY B CA 1
ATOM 5259 C C . GLY B 1 311 ? 11.742 23.875 15.969 1 98.31 311 GLY B C 1
ATOM 5260 O O . GLY B 1 311 ? 12.539 23.031 15.57 1 98.31 311 GLY B O 1
ATOM 5261 N N . LEU B 1 312 ? 12.07 24.953 16.609 1 98.62 312 LEU B N 1
ATOM 5262 C CA . LEU B 1 312 ? 13.477 25.219 16.922 1 98.62 312 LEU B CA 1
ATOM 5263 C C . LEU B 1 312 ? 14.055 24.125 17.797 1 98.62 312 LEU B C 1
ATOM 5265 O O . LEU B 1 312 ? 15.203 23.719 17.609 1 98.62 312 LEU B O 1
ATOM 5269 N N . ASN B 1 313 ? 13.266 23.703 18.719 1 98.12 313 ASN B N 1
ATOM 5270 C CA . ASN B 1 313 ? 13.68 22.594 19.562 1 98.12 313 ASN B CA 1
ATOM 5271 C C . ASN B 1 313 ? 13.977 21.344 18.75 1 98.12 313 ASN B C 1
ATOM 5273 O O . ASN B 1 313 ? 14.977 20.656 18.984 1 98.12 313 ASN B O 1
ATOM 5277 N N . ARG B 1 314 ? 13.109 21.062 17.859 1 98.06 314 ARG B N 1
ATOM 5278 C CA . ARG B 1 314 ? 13.266 19.891 17 1 98.06 314 ARG B CA 1
ATOM 5279 C C . ARG B 1 314 ? 14.531 20 16.156 1 98.06 314 ARG B C 1
ATOM 5281 O O . ARG B 1 314 ? 15.297 19.047 16.047 1 98.06 314 ARG B O 1
ATOM 5288 N N . VAL B 1 315 ? 14.727 21.109 15.602 1 98.56 315 VAL B N 1
ATOM 5289 C CA . VAL B 1 315 ? 15.867 21.328 14.719 1 98.56 315 VAL B CA 1
ATOM 5290 C C . VAL B 1 315 ? 17.156 21.281 15.523 1 98.56 315 VAL B C 1
ATOM 5292 O O . VAL B 1 315 ? 18.172 20.75 15.062 1 98.56 315 VAL B O 1
ATOM 5295 N N . TYR B 1 316 ? 17.156 21.844 16.719 1 98.62 316 TYR B N 1
ATOM 5296 C CA . TYR B 1 316 ? 18.312 21.766 17.594 1 98.62 316 TYR B CA 1
ATOM 5297 C C . TYR B 1 316 ? 18.734 20.328 17.828 1 98.62 316 TYR B C 1
ATOM 5299 O O . TYR B 1 316 ? 19.922 20 17.75 1 98.62 316 TYR B O 1
ATOM 5307 N N . ARG B 1 317 ? 17.812 19.469 18.078 1 97.88 317 ARG B N 1
ATOM 5308 C CA . ARG B 1 317 ? 18.109 18.062 18.297 1 97.88 317 ARG B CA 1
ATOM 5309 C C . ARG B 1 317 ? 18.672 17.422 17.047 1 97.88 317 ARG B C 1
ATOM 5311 O O . ARG B 1 317 ? 19.562 16.547 17.125 1 97.88 317 ARG B O 1
ATOM 5318 N N . GLU B 1 318 ? 18.109 17.781 15.945 1 98.12 318 GLU B N 1
ATOM 5319 C CA . GLU B 1 318 ? 18.641 17.266 14.688 1 98.12 318 GLU B CA 1
ATOM 5320 C C . GLU B 1 318 ? 20.109 17.641 14.5 1 98.12 318 GLU B C 1
ATOM 5322 O O . GLU B 1 318 ? 20.938 16.797 14.148 1 98.12 318 GLU B O 1
ATOM 5327 N N . ILE B 1 319 ? 20.375 18.922 14.75 1 97.94 319 ILE B N 1
ATOM 5328 C CA . ILE B 1 319 ? 21.734 19.438 14.586 1 97.94 319 ILE B CA 1
ATOM 5329 C C . ILE B 1 319 ? 22.672 18.766 15.578 1 97.94 319 ILE B C 1
ATOM 5331 O O . ILE B 1 319 ? 23.797 18.375 15.227 1 97.94 319 ILE B O 1
ATOM 5335 N N . GLN B 1 320 ? 22.203 18.641 16.766 1 96.75 320 GLN B N 1
ATOM 5336 C CA . GLN B 1 320 ? 23 17.953 17.781 1 96.75 320 GLN B CA 1
ATOM 5337 C C . GLN B 1 320 ? 23.359 16.547 17.344 1 96.75 320 GLN B C 1
ATOM 5339 O O . GLN B 1 320 ? 24.516 16.141 17.469 1 96.75 320 GLN B O 1
ATOM 5344 N N . ARG B 1 321 ? 22.469 15.805 16.875 1 96.44 321 ARG B N 1
ATOM 5345 C CA . ARG B 1 321 ? 22.719 14.438 16.406 1 96.44 321 ARG B CA 1
ATOM 5346 C C . ARG B 1 321 ? 23.703 14.414 15.25 1 96.44 321 ARG B C 1
ATOM 5348 O O . ARG B 1 321 ? 24.578 13.539 15.188 1 96.44 321 ARG B O 1
ATOM 5355 N N . GLU B 1 322 ? 23.5 15.289 14.367 1 95.75 322 GLU B N 1
ATOM 5356 C CA . GLU B 1 322 ? 24.375 15.375 13.203 1 95.75 322 GLU B CA 1
ATOM 5357 C C . GLU B 1 322 ? 25.812 15.664 13.609 1 95.75 322 GLU B C 1
ATOM 5359 O O . GLU B 1 322 ? 26.75 15.117 13.031 1 95.75 322 GLU B O 1
ATOM 5364 N N . MET B 1 323 ? 25.984 16.5 14.555 1 93.5 323 MET B N 1
ATOM 5365 C CA . MET B 1 323 ? 27.312 16.891 15.016 1 93.5 323 MET B CA 1
ATOM 5366 C C . MET B 1 323 ? 27.969 15.773 15.82 1 93.5 323 MET B C 1
ATOM 5368 O O . MET B 1 323 ? 29.188 15.594 15.758 1 93.5 323 MET B O 1
ATOM 5372 N N . GLU B 1 324 ? 27.234 15.062 16.547 1 90.81 324 GLU B N 1
ATOM 5373 C CA . GLU B 1 324 ? 27.75 13.93 17.312 1 90.81 324 GLU B CA 1
ATOM 5374 C C . GLU B 1 324 ? 28.172 12.797 16.391 1 90.81 324 GLU B C 1
ATOM 5376 O O . GLU B 1 324 ? 29.172 12.117 16.641 1 90.81 324 GLU B O 1
ATOM 5381 N N . GLU B 1 325 ? 27.484 12.492 15.398 1 88.25 325 GLU B N 1
ATOM 5382 C CA . GLU B 1 325 ? 27.812 11.453 14.438 1 88.25 325 GLU B CA 1
ATOM 5383 C C . GLU B 1 325 ? 29.078 11.805 13.664 1 88.25 325 GLU B C 1
ATOM 5385 O O . GLU B 1 325 ? 29.844 10.914 13.281 1 88.25 325 GLU B O 1
ATOM 5390 N N . GLN B 1 326 ? 29.328 13.047 13.344 1 80.12 326 GLN B N 1
ATOM 5391 C CA . GLN B 1 326 ? 30.531 13.5 12.664 1 80.12 326 GLN B CA 1
ATOM 5392 C C . GLN B 1 326 ? 31.75 13.438 13.578 1 80.12 326 GLN B C 1
ATOM 5394 O O . GLN B 1 326 ? 32.875 13.18 13.133 1 80.12 326 GLN B O 1
ATOM 5399 N N . GLY B 1 327 ? 31.578 13.867 14.805 1 70.12 327 GLY B N 1
ATOM 5400 C CA . GLY B 1 327 ? 32.688 13.789 15.758 1 70.12 327 GLY B CA 1
ATOM 5401 C C . GLY B 1 327 ? 33.125 12.367 16.047 1 70.12 327 GLY B C 1
ATOM 5402 O O . GLY B 1 327 ? 34.312 12.109 16.234 1 70.12 327 GLY B O 1
ATOM 5403 N N . ASP B 1 328 ? 32.25 11.445 16.172 1 59.69 328 ASP B N 1
ATOM 5404 C CA . ASP B 1 328 ? 32.594 10.047 16.391 1 59.69 328 ASP B CA 1
ATOM 5405 C C . ASP B 1 328 ? 33.281 9.461 15.141 1 59.69 328 ASP B C 1
ATOM 5407 O O . ASP B 1 328 ? 34.062 8.523 15.25 1 59.69 328 ASP B O 1
ATOM 5411 N N . GLY B 1 329 ? 33.094 9.906 14 1 51.06 329 GLY B N 1
ATOM 5412 C CA . GLY B 1 329 ? 33.75 9.43 12.805 1 51.06 329 GLY B CA 1
ATOM 5413 C C . GLY B 1 329 ? 35.188 9.883 12.703 1 51.06 329 GLY B C 1
ATOM 5414 O O . GLY B 1 329 ? 35.969 9.328 11.922 1 51.06 329 GLY B O 1
ATOM 5415 N N . VAL B 1 330 ? 35.625 11.109 13.289 1 47.91 330 VAL B N 1
ATOM 5416 C CA . VAL B 1 330 ? 37 11.586 13.25 1 47.91 330 VAL B CA 1
ATOM 5417 C C . VAL B 1 330 ? 37.844 10.781 14.234 1 47.91 330 VAL B C 1
ATOM 5419 O O . VAL B 1 330 ? 39.062 10.641 14.047 1 47.91 330 VAL B O 1
ATOM 5422 N N . HIS B 1 331 ? 37.281 10.359 15.383 1 43.16 331 HIS B N 1
ATOM 5423 C CA . HIS B 1 331 ? 38.125 9.688 16.344 1 43.16 331 HIS B CA 1
ATOM 5424 C C . HIS B 1 331 ? 38.594 8.328 15.812 1 43.16 331 HIS B C 1
ATOM 5426 O O . HIS B 1 331 ? 39.438 7.668 16.422 1 43.16 331 HIS B O 1
ATOM 5432 N N . GLN B 1 332 ? 37.969 7.777 14.82 1 40.62 332 GLN B N 1
ATOM 5433 C CA . GLN B 1 332 ? 38.406 6.434 14.477 1 40.62 332 GLN B CA 1
ATOM 5434 C C . GLN B 1 332 ? 39.656 6.488 13.602 1 40.62 332 GLN B C 1
ATOM 5436 O O . GLN B 1 332 ? 40.438 5.535 13.57 1 40.62 332 GLN B O 1
ATOM 5441 N N . ASP B 1 333 ? 39.812 7.555 12.797 1 40.12 333 ASP B N 1
ATOM 5442 C CA . ASP B 1 333 ? 40.906 7.391 11.836 1 40.12 333 ASP B CA 1
ATOM 5443 C C . ASP B 1 333 ? 42.25 7.848 12.43 1 40.12 333 ASP B C 1
ATOM 5445 O O . ASP B 1 333 ? 43.281 7.719 11.789 1 40.12 333 ASP B O 1
ATOM 5449 N N . GLY B 1 334 ? 42.219 8.656 13.508 1 36.06 334 GLY B N 1
ATOM 5450 C CA . GLY B 1 334 ? 43.469 9.312 13.828 1 36.06 334 GLY B CA 1
ATOM 5451 C C . GLY B 1 334 ? 44.469 8.383 14.484 1 36.06 334 GLY B C 1
ATOM 5452 O O . GLY B 1 334 ? 45.625 8.758 14.68 1 36.06 334 GLY B O 1
ATOM 5453 N N . ASP B 1 335 ? 44 7.438 15.281 1 35.25 335 ASP B N 1
ATOM 5454 C CA . ASP B 1 335 ? 45 6.926 16.203 1 35.25 335 ASP B CA 1
ATOM 5455 C C . ASP B 1 335 ? 45.906 5.891 15.539 1 35.25 335 ASP B C 1
ATOM 5457 O O . ASP B 1 335 ? 46.719 5.258 16.188 1 35.25 335 ASP B O 1
ATOM 5461 N N . GLU B 1 336 ? 45.625 5.43 14.328 1 34.69 336 GLU B N 1
ATOM 5462 C CA . GLU B 1 336 ? 46.438 4.262 14.008 1 34.69 336 GLU B CA 1
ATOM 5463 C C . GLU B 1 336 ? 47.844 4.664 13.648 1 34.69 336 GLU B C 1
ATOM 5465 O O . GLU B 1 336 ? 48.688 3.805 13.375 1 34.69 336 GLU B O 1
ATOM 5470 N N . ASP B 1 337 ? 48.156 5.949 13.391 1 30.95 337 ASP B N 1
ATOM 5471 C CA . ASP B 1 337 ? 49.406 6.059 12.688 1 30.95 337 ASP B CA 1
ATOM 5472 C C . ASP B 1 337 ? 50.594 5.977 13.672 1 30.95 337 ASP B C 1
ATOM 5474 O O . ASP B 1 337 ? 51.75 5.938 13.258 1 30.95 337 ASP B O 1
ATOM 5478 N N . GLU B 1 338 ? 50.438 6.426 14.938 1 29.8 338 GLU B N 1
ATOM 5479 C CA . GLU B 1 338 ? 51.719 6.863 15.516 1 29.8 338 GLU B CA 1
ATOM 5480 C C . GLU B 1 338 ? 52.531 5.672 16 1 29.8 338 GLU B C 1
ATOM 5482 O O . GLU B 1 338 ? 53.594 5.848 16.625 1 29.8 338 GLU B O 1
ATOM 5487 N N . ASP B 1 339 ? 52.031 4.441 16.047 1 25.78 339 ASP B N 1
ATOM 5488 C CA . ASP B 1 339 ? 52.812 3.594 16.953 1 25.78 339 ASP B CA 1
ATOM 5489 C C . ASP B 1 339 ? 54.156 3.225 16.328 1 25.78 339 ASP B C 1
ATOM 5491 O O . ASP B 1 339 ? 54.906 2.41 16.875 1 25.78 339 ASP B O 1
ATOM 5495 N N . ASP B 1 340 ? 54.469 3.461 15.016 1 26.08 340 ASP B N 1
ATOM 5496 C CA . ASP B 1 340 ? 55.656 2.75 14.578 1 26.08 340 ASP B CA 1
ATOM 5497 C C . ASP B 1 340 ? 56.906 3.404 15.133 1 26.08 340 ASP B C 1
ATOM 5499 O O . ASP B 1 340 ? 58.031 2.977 14.828 1 26.08 340 ASP B O 1
ATOM 5503 N N . ASP B 1 341 ? 57 4.445 16 1 20.86 341 ASP B N 1
ATOM 5504 C CA . ASP B 1 341 ? 58.375 4.629 16.438 1 20.86 341 ASP B CA 1
ATOM 5505 C C . ASP B 1 341 ? 58.781 3.535 17.406 1 20.86 341 ASP B C 1
ATOM 5507 O O . ASP B 1 341 ? 58 3.115 18.266 1 20.86 341 ASP B O 1
#

S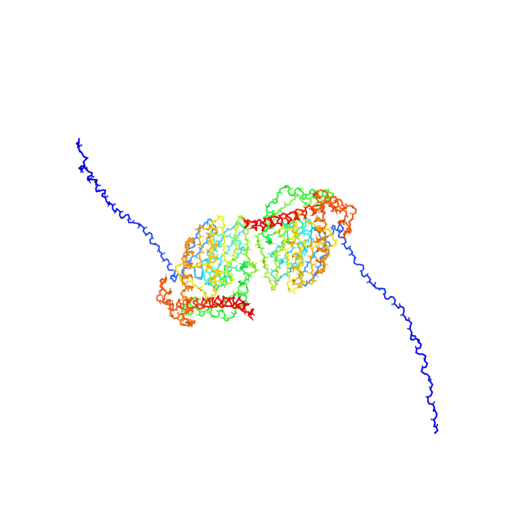olvent-accessible surface area (backbone atoms only — not comparable to full-atom values): 36895 Å² total; per-residue (Å²): 130,89,79,71,96,72,80,81,85,70,78,85,69,66,88,90,87,90,74,84,73,73,77,71,78,68,75,73,74,70,75,68,69,83,71,84,56,84,49,81,59,72,71,43,74,83,47,97,50,32,34,35,32,71,38,46,54,63,22,43,28,31,38,36,60,38,85,73,20,30,36,34,35,36,24,26,39,47,53,71,52,25,52,48,52,53,48,52,48,46,68,74,42,67,89,55,45,65,61,35,33,34,31,38,36,56,52,58,28,28,34,48,20,42,58,77,52,63,89,43,44,28,34,27,33,47,52,21,29,57,54,41,68,63,62,47,71,65,50,50,49,50,58,30,57,72,25,65,92,38,59,75,62,26,63,60,46,74,75,78,52,86,60,50,42,30,31,29,28,67,47,34,33,35,43,48,46,63,90,40,60,40,34,39,37,56,44,36,13,40,28,84,23,19,26,31,39,38,27,72,90,79,21,36,28,41,39,28,69,75,36,45,53,83,48,85,66,74,31,62,57,37,37,70,69,40,30,48,50,35,43,52,50,54,59,70,71,61,46,63,35,32,40,24,17,36,48,64,74,42,45,61,66,58,43,54,56,51,44,50,52,52,52,49,51,48,53,54,45,45,52,36,47,76,72,67,45,50,72,67,54,39,32,67,66,41,45,66,66,56,53,69,75,35,89,66,59,76,94,46,39,68,61,50,50,51,39,47,33,40,22,45,50,38,49,45,53,51,47,51,52,54,53,52,57,53,55,59,58,55,65,65,69,63,68,71,67,69,70,79,114,133,88,81,89,83,84,74,82,77,68,74,73,75,80,79,78,77,82,73,80,76,74,78,70,78,66,73,75,72,72,72,68,71,83,72,82,56,81,47,81,61,71,71,42,72,81,46,96,52,31,36,35,32,70,38,46,56,63,23,41,28,32,39,35,61,36,86,74,18,31,36,32,34,34,25,26,39,46,52,71,53,26,50,48,51,52,49,54,48,45,67,72,42,67,87,54,45,65,62,35,33,32,31,35,36,56,52,58,27,28,34,49,19,42,58,76,50,64,90,41,44,28,34,27,33,46,53,20,28,57,54,42,68,63,62,48,72,65,51,51,49,51,58,32,56,73,27,66,93,37,59,76,61,26,62,59,47,75,75,77,49,85,59,51,43,31,32,28,28,66,47,32,32,35,43,49,46,63,90,40,60,40,34,38,38,55,43,34,13,41,28,85,23,20,25,30,40,39,26,72,90,77,22,35,26,38,41,26,68,73,36,44,54,83,48,86,63,74,31,62,57,36,38,69,70,42,30,48,50,36,44,52,49,54,59,67,69,62,48,64,35,32,38,24,18,36,46,62,74,42,44,60,66,58,43,53,57,52,44,49,51,52,51,49,51,49,52,52,44,46,51,35,47,76,72,67,45,49,72,67,55,41,31,68,67,40,45,65,65,57,53,69,76,37,89,68,58,77,95,45,38,68,60,50,51,53,40,48,34,40,22,45,50,39,48,44,53,52,48,50,51,54,52,51,58,53,53,61,60,55,66,67,71,65,69,73,68,69,71,81,116

Organism: NCBI:txid1204385

Foldseek 3Di:
DDDDDDDDPDDPPDPDDDDPPPPPPPVPPPPPPLPPLPDLDDWDDPDVQWIWDQNAPLFIKIWGDAPQAIEIFFAALFQVSRLSVVVVRCVVPPPGAYAEYEFQALDSGGFQSVVNRPPHAYEFAPVSLVVLVPQDVVNLVVVLVVCVVPVVRSVRSPDTDGDGGPHHDHAKDWDAGRNFIKIWGDQFFQANGGIKIAGLVSLEIAREQLFAAQADGQRLHGDHVSSLVSLVVNVVSRHQWYGYGHDDIDGSVRSVLSNVLSVVLLVQLLVCVVVVHDLVRSLVVCLVVSCVSHDDDPVCSVVRSVSVSSNSSVSNVVSVVVVVVVVVVVVPPPPPPPPPD/DPDDDDDDPPDPDDPDPPPPPPPPPPPPPPQPPLPPLPDLDDWDDPDVQWIWDQNAPLFIKIWGDAPQAIEIFFAALFQVSRLSVVVVRCVVPPPGAYAEYEFQALDSGGFQSVVNRPPHAYEFAPVSLVVLVPQDVVNLVVVLVVCVVPVVRSVRSPDTDGDGGPHHDHAKDWDAGRNFIKIWGDQFFQANGGIKIAGLVSLEIAREQLFAAQADGQRLHGDHVSSLVSLVVNVVSRHQWYGYGHDDIDGSVRSVLSNVLSVVLLVQLLVCVVVVHDLVRSLVVCLVVSCVSHDDDPVCSVVRSVSVSSNSSVSNVVSVVVVVVVVVVVVVPPPPPDPPD

Radius of gyration: 34.32 Å; Cα contacts (8 Å, |Δi|>4): 1203; chains: 2; bounding box: 84×132×110 Å